Protein AF-A0AAE0SWV4-F1 (afdb_monomer_lite)

Secondary structure (DSSP, 8-state):
----------HHHHHHHHHHHHHHHHHHHHHHHHHHHHHHHHHHHHHHHHHHHHHHHHHHHHHHHHHHHHHHHHHHHHHHHHHHHHHHHHHHTSPPPHHHHHHHHHHHHHHHHHHHHHHHHTT------TTTHHHHHHHHHHHTTTSTTTTTSTTS--S--------HHHHHHHHHHHHHHHHHHHHHHTTTT------TTS-HHHHHHHHHHHHHHHHHHHHHHHHHHHHHTTSSS-HHHHHHHHHHHHHHHHHHTGGGGGSTTT-S-SSHHHHHHHHHHHHHHHH---GGGTTHHHHHHHHHHHHHHHHHHHHHHHHHSS-HHHHHHHHHTHHHHHHHHHHHEEEETTTTEEEE-----HHHHHHHHHHHHHHHHHHHHHHHHHHHHHHHHHHS---

Radius of gyration: 37.94 Å; chains: 1; bounding box: 70×108×122 Å

Foldseek 3Di:
DDDDDDPPDPPVVVVVVVVVVVVVVVVVVVVVVVVVVVVVVVVVVVVVVVVVVVVVVVVVVVVVVVVVVVVVVVVVVVVVVVVVVVVVVVVVVPDPPPVVVVVVVVVVVVCVVCVVVVCVVVVVDDDDDDPCVVVVVVVVVVVVVPVVPPPVPPPDDPDDDPPDPPDPLLVVLLVLLVVLLCLLCVCVVVVVVVCPPVCPPDDPCVVPVVVVVVVVVCVVVLVVQQVLLVVLQVPPDDLVVVVVVVVVVVVVVVVVCLCQLCPPPRHDDVDPVRSVVVVVVVVCLLPDCDVVSVRVVVVNVVVVVVVVVVVVVLSVCQNVAPHSSLSVLVVSLVVLVVVLVCQQWDQDPVVRDTDGDHHDDPSNVSSVSSNVRSVVSSVSSRVVRVVVVVVVVVVVPDD

pLDDT: mean 76.49, std 17.25, range [31.39, 95.5]

Organism: NCBI:txid2493646

InterPro domains:
  IPR013936 Chloroquine-resistance transporter-like [PF08627] (174-381)
  IPR013936 Chloroquine-resistance transporter-like [PTHR31326] (167-390)
  IPR028006 Centrosomal protein 15-like [PF15134] (25-124)

Structure (mmCIF, N/CA/C/O backbone):
data_AF-A0AAE0SWV4-F1
#
_entry.id   AF-A0AAE0SWV4-F1
#
loop_
_atom_site.group_PDB
_atom_site.id
_atom_site.type_symbol
_atom_site.label_atom_id
_atom_site.label_alt_id
_atom_site.label_comp_id
_atom_site.label_asym_id
_atom_site.label_entity_id
_atom_site.label_seq_id
_atom_site.pdbx_PDB_ins_code
_atom_site.Cartn_x
_atom_site.Cartn_y
_atom_site.Cartn_z
_atom_site.occupancy
_atom_site.B_iso_or_equiv
_atom_site.auth_seq_id
_atom_site.auth_comp_id
_atom_site.auth_asym_id
_atom_site.auth_atom_id
_atom_site.pdbx_PDB_model_num
ATOM 1 N N . MET A 1 1 ? -35.420 -82.583 -61.224 1.00 38.88 1 MET A N 1
ATOM 2 C CA . MET A 1 1 ? -35.317 -81.271 -61.902 1.00 38.88 1 MET A CA 1
ATOM 3 C C . MET A 1 1 ? -35.405 -80.187 -60.845 1.00 38.88 1 MET A C 1
ATOM 5 O O . MET A 1 1 ? -36.394 -80.127 -60.131 1.00 38.88 1 MET A O 1
ATOM 9 N N . ILE A 1 2 ? -34.325 -79.428 -60.680 1.00 39.19 2 ILE A N 1
ATOM 10 C CA . ILE A 1 2 ? -34.138 -78.422 -59.629 1.00 39.19 2 ILE A CA 1
ATOM 11 C C . ILE A 1 2 ? -34.717 -77.094 -60.129 1.00 39.19 2 ILE A C 1
ATOM 13 O O . ILE A 1 2 ? -34.198 -76.517 -61.082 1.00 39.19 2 ILE A O 1
ATOM 17 N N . GLY A 1 3 ? -35.800 -76.629 -59.505 1.00 39.72 3 GLY A N 1
ATOM 18 C CA . GLY A 1 3 ? -36.398 -75.319 -59.760 1.00 39.72 3 GLY A CA 1
ATOM 19 C C . GLY A 1 3 ? -35.803 -74.259 -58.836 1.00 39.72 3 GLY A C 1
ATOM 20 O O . GLY A 1 3 ? -36.081 -74.247 -57.641 1.00 39.72 3 GLY A O 1
ATOM 21 N N . LYS A 1 4 ? -34.976 -73.374 -59.402 1.00 43.97 4 LYS A N 1
ATOM 22 C CA . LYS A 1 4 ? -34.498 -72.130 -58.782 1.00 43.97 4 LYS A CA 1
ATOM 23 C C . LYS A 1 4 ? -35.685 -71.202 -58.496 1.00 43.97 4 LYS A C 1
ATOM 25 O O . LYS A 1 4 ? -36.221 -70.622 -59.435 1.00 43.97 4 LYS A O 1
ATOM 30 N N . TYR A 1 5 ? -36.007 -70.971 -57.226 1.00 40.06 5 TYR A N 1
ATOM 31 C CA . TYR A 1 5 ? -36.711 -69.756 -56.810 1.00 40.06 5 TYR A CA 1
ATOM 32 C C . TYR A 1 5 ? -35.684 -68.775 -56.245 1.00 40.06 5 TYR A C 1
ATOM 34 O O . TYR A 1 5 ? -35.156 -68.935 -55.148 1.00 40.06 5 TYR A O 1
ATOM 42 N N . ARG A 1 6 ? -35.336 -67.795 -57.080 1.00 39.47 6 ARG A N 1
ATOM 43 C CA . ARG A 1 6 ? -34.488 -66.648 -56.762 1.00 39.47 6 ARG A CA 1
ATOM 44 C C . ARG A 1 6 ? -35.347 -65.657 -55.969 1.00 39.47 6 ARG A C 1
ATOM 46 O O . ARG A 1 6 ? -36.200 -65.001 -56.551 1.00 39.47 6 ARG A O 1
ATOM 53 N N . TYR A 1 7 ? -35.136 -65.577 -54.657 1.00 43.19 7 TYR A N 1
ATOM 54 C CA . TYR A 1 7 ? -35.647 -64.476 -53.840 1.00 43.19 7 TYR A CA 1
ATOM 55 C C . TYR A 1 7 ? -34.850 -63.208 -54.187 1.00 43.19 7 TYR A C 1
ATOM 57 O O . TYR A 1 7 ? -33.733 -63.020 -53.708 1.00 43.19 7 TYR A O 1
ATOM 65 N N . GLU A 1 8 ? -35.402 -62.348 -55.043 1.00 43.66 8 GLU A N 1
ATOM 66 C CA . GLU A 1 8 ? -34.997 -60.940 -55.137 1.00 43.66 8 GLU A CA 1
ATOM 67 C C . GLU A 1 8 ? -35.518 -60.213 -53.889 1.00 43.66 8 GLU A C 1
ATOM 69 O O . GLU A 1 8 ? -36.582 -59.602 -53.879 1.00 43.66 8 GLU A O 1
ATOM 74 N N . GLY A 1 9 ? -34.781 -60.360 -52.787 1.00 51.19 9 GLY A N 1
ATOM 75 C CA . GLY A 1 9 ? -34.931 -59.520 -51.607 1.00 51.19 9 GLY A CA 1
ATOM 76 C C . GLY A 1 9 ? -34.329 -58.148 -51.892 1.00 51.19 9 GLY A C 1
ATOM 77 O O . GLY A 1 9 ? -33.128 -58.028 -52.131 1.00 51.19 9 GLY A O 1
ATOM 78 N N . ASP A 1 10 ? -35.186 -57.133 -51.885 1.00 52.09 10 ASP A N 1
ATOM 79 C CA . ASP A 1 10 ? -34.886 -55.725 -52.127 1.00 52.09 10 ASP A CA 1
ATOM 80 C C . ASP A 1 10 ? -33.652 -55.246 -51.332 1.00 52.09 10 ASP A C 1
ATOM 82 O O . ASP A 1 10 ? -33.696 -55.008 -50.121 1.00 52.09 10 ASP A O 1
ATOM 86 N N . SER A 1 11 ? -32.511 -55.119 -52.019 1.00 55.50 11 SER A N 1
ATOM 87 C CA . SER A 1 11 ? -31.218 -54.759 -51.418 1.00 55.50 11 SER A CA 1
ATOM 88 C C . SER A 1 11 ? -31.218 -53.358 -50.788 1.00 55.50 11 SER A C 1
ATOM 90 O O . SER A 1 11 ? -30.332 -53.035 -49.994 1.00 55.50 11 SER A O 1
ATOM 92 N N . ARG A 1 12 ? -32.228 -52.526 -51.087 1.00 53.97 12 ARG A N 1
ATOM 93 C CA . ARG A 1 12 ? -32.409 -51.207 -50.466 1.00 53.97 12 ARG A CA 1
ATOM 94 C C . ARG A 1 12 ? -32.889 -51.305 -49.020 1.00 53.97 12 ARG A C 1
ATOM 96 O O . ARG A 1 12 ? -32.426 -50.530 -48.186 1.00 53.97 12 ARG A O 1
ATOM 103 N N . VAL A 1 13 ? -33.743 -52.280 -48.701 1.00 58.81 13 VAL A N 1
ATOM 104 C CA . VAL A 1 13 ? -34.304 -52.452 -47.349 1.00 58.81 13 VAL A CA 1
ATOM 105 C C . VAL A 1 13 ? -33.223 -52.923 -46.369 1.00 58.81 13 VAL A C 1
ATOM 107 O O . VAL A 1 13 ? -33.097 -52.371 -45.272 1.00 58.81 13 VAL A O 1
ATOM 110 N N . GLY A 1 14 ? -32.368 -53.861 -46.794 1.00 59.97 14 GLY A N 1
ATOM 111 C CA . GLY A 1 14 ? -31.221 -54.325 -46.005 1.00 59.97 14 GLY A CA 1
ATOM 112 C C . GLY A 1 14 ? -30.222 -53.205 -45.692 1.00 59.97 14 GLY A C 1
ATOM 113 O O . GLY A 1 14 ? -29.843 -53.022 -44.536 1.00 59.97 14 GLY A O 1
ATOM 114 N N . ALA A 1 15 ? -29.864 -52.386 -46.686 1.00 62.59 15 ALA A N 1
ATOM 115 C CA . ALA A 1 15 ? -28.947 -51.258 -46.500 1.00 62.59 15 ALA A CA 1
ATOM 116 C C . ALA A 1 15 ? -29.488 -50.210 -45.507 1.00 62.59 15 ALA A C 1
ATOM 118 O O . ALA A 1 15 ? -28.752 -49.729 -44.642 1.00 62.59 15 ALA A O 1
ATOM 119 N N . THR A 1 16 ? -30.790 -49.901 -45.562 1.00 69.44 16 THR A N 1
ATOM 120 C CA . THR A 1 16 ? -31.418 -48.986 -44.595 1.00 69.44 16 THR A CA 1
ATOM 121 C C . THR A 1 16 ? -31.476 -49.547 -43.174 1.00 69.44 16 THR A C 1
ATOM 123 O O . THR A 1 16 ? -31.330 -48.784 -42.217 1.00 69.44 16 THR A O 1
ATOM 126 N N . LEU A 1 17 ? -31.652 -50.863 -43.014 1.00 73.56 17 LEU A N 1
ATOM 127 C CA . LEU A 1 17 ? -31.655 -51.512 -41.702 1.00 73.56 17 LEU A CA 1
ATOM 128 C C . LEU A 1 17 ? -30.254 -51.493 -41.075 1.00 73.56 17 LEU A C 1
ATOM 130 O O . LEU A 1 17 ? -30.114 -51.109 -39.916 1.00 73.56 17 LEU A O 1
ATOM 134 N N . HIS A 1 18 ? -29.216 -51.817 -41.853 1.00 74.69 18 HIS A N 1
ATOM 135 C CA . HIS A 1 18 ? -27.823 -51.772 -41.397 1.00 74.69 18 HIS A CA 1
ATOM 136 C C . HIS A 1 18 ? -27.388 -50.363 -40.979 1.00 74.69 18 HIS A C 1
ATOM 138 O O . HIS A 1 18 ? -26.756 -50.205 -39.938 1.00 74.69 18 HIS A O 1
ATOM 144 N N . HIS A 1 19 ? -27.784 -49.331 -41.728 1.00 77.75 19 HIS A N 1
ATOM 145 C CA . HIS A 1 19 ? -27.498 -47.941 -41.365 1.00 77.75 19 HIS A CA 1
ATOM 146 C C . HIS A 1 19 ? -28.198 -47.523 -40.060 1.00 77.75 19 HIS A C 1
ATOM 148 O O . HIS A 1 19 ? -27.601 -46.865 -39.207 1.00 77.75 19 HIS A O 1
ATOM 154 N N . ARG A 1 20 ? -29.465 -47.918 -39.866 1.00 80.88 20 ARG A N 1
ATOM 155 C CA . ARG A 1 20 ? -30.194 -47.650 -38.614 1.00 80.88 20 ARG A CA 1
ATOM 156 C C . ARG A 1 20 ? -29.579 -48.379 -37.422 1.00 80.88 20 ARG A C 1
ATOM 158 O O . ARG A 1 20 ? -29.490 -47.784 -36.353 1.00 80.88 20 ARG A O 1
ATOM 165 N N . LEU A 1 21 ? -29.138 -49.621 -37.614 1.00 86.19 21 LEU A N 1
ATOM 166 C CA . LEU A 1 21 ? -28.471 -50.410 -36.581 1.00 86.19 21 LEU A CA 1
ATOM 167 C C . LEU A 1 21 ? -27.130 -49.777 -36.183 1.00 86.19 21 LEU A C 1
ATOM 169 O O . LEU A 1 21 ? -26.872 -49.600 -34.998 1.00 86.19 21 LEU A O 1
ATOM 173 N N . ALA A 1 22 ? -26.323 -49.352 -37.159 1.00 82.62 22 ALA A N 1
ATOM 174 C CA . ALA A 1 22 ? -25.060 -48.658 -36.909 1.00 82.62 22 ALA A CA 1
ATOM 175 C C . ALA A 1 22 ? -25.269 -47.347 -36.128 1.00 82.62 22 ALA A C 1
ATOM 177 O O . ALA A 1 22 ? -24.587 -47.103 -35.136 1.00 82.62 22 ALA A O 1
ATOM 178 N N . GLY A 1 23 ? -26.270 -46.544 -36.508 1.00 85.50 23 GLY A N 1
ATOM 179 C CA . GLY A 1 23 ? -26.617 -45.314 -35.788 1.00 85.50 23 GLY A CA 1
ATOM 180 C C . GLY A 1 23 ? -27.271 -45.532 -34.416 1.00 85.50 23 GLY A C 1
ATOM 181 O O . GLY A 1 23 ? -27.375 -44.585 -33.637 1.00 85.50 23 GLY A O 1
ATOM 182 N N . TRP A 1 24 ? -27.756 -46.740 -34.116 1.00 90.94 24 TRP A N 1
ATOM 183 C CA . TRP A 1 24 ? -28.215 -47.112 -32.776 1.00 90.94 24 TRP A CA 1
ATOM 184 C C . TRP A 1 24 ? -27.036 -47.544 -31.897 1.00 90.94 24 TRP A C 1
ATOM 186 O O . TRP A 1 24 ? -26.900 -47.042 -30.788 1.00 90.94 24 TRP A O 1
ATOM 196 N N . ILE A 1 25 ? -26.129 -48.370 -32.431 1.00 92.69 25 ILE A N 1
ATOM 197 C CA . ILE A 1 25 ? -24.911 -48.818 -31.736 1.00 92.69 25 ILE A CA 1
ATOM 198 C C . ILE A 1 25 ? -24.030 -47.630 -31.332 1.00 92.69 25 ILE A C 1
ATOM 200 O O . ILE A 1 25 ? -23.549 -47.590 -30.203 1.00 92.69 25 ILE A O 1
ATOM 204 N N . ASP A 1 26 ? -23.849 -46.642 -32.212 1.00 92.25 26 ASP A N 1
ATOM 205 C CA . ASP A 1 26 ? -23.059 -45.444 -31.891 1.00 92.25 26 ASP A CA 1
ATOM 206 C C . ASP A 1 26 ? -23.681 -44.637 -30.738 1.00 92.25 26 ASP A C 1
ATOM 208 O O . ASP A 1 26 ? -22.987 -44.211 -29.816 1.00 92.25 26 ASP A O 1
ATOM 212 N N . ARG A 1 27 ? -25.013 -44.507 -30.726 1.00 92.31 27 ARG A N 1
ATOM 213 C CA . ARG A 1 27 ? -25.735 -43.836 -29.636 1.00 92.31 27 ARG A CA 1
ATOM 214 C C . ARG A 1 27 ? -25.635 -44.589 -28.314 1.00 92.31 27 ARG A C 1
ATOM 216 O O . ARG A 1 27 ? -25.409 -43.953 -27.292 1.00 92.31 27 ARG A O 1
ATOM 223 N N . GLU A 1 28 ? -25.751 -45.913 -28.328 1.00 92.12 28 GLU A N 1
ATOM 224 C CA . GLU A 1 28 ? -25.563 -46.750 -27.134 1.00 92.12 28 GLU A CA 1
ATOM 225 C C . GLU A 1 28 ? -24.127 -46.677 -26.601 1.00 92.12 28 GLU A C 1
ATOM 227 O O . GLU A 1 28 ? -23.902 -46.598 -25.391 1.00 92.12 28 GLU A O 1
ATOM 232 N N . MET A 1 29 ? -23.135 -46.625 -27.494 1.00 92.12 29 MET A N 1
ATOM 233 C CA . MET A 1 29 ? -21.735 -46.455 -27.113 1.00 92.12 29 MET A CA 1
ATOM 234 C C . MET A 1 29 ? -21.486 -45.080 -26.478 1.00 92.12 29 MET A C 1
ATOM 236 O O . MET A 1 29 ? -20.792 -44.984 -25.465 1.00 92.12 29 MET A O 1
ATOM 240 N N . GLN A 1 30 ? -22.080 -44.018 -27.030 1.00 92.06 30 GLN A N 1
ATOM 241 C CA . GLN A 1 30 ? -22.022 -42.676 -26.445 1.00 92.06 30 GLN A CA 1
ATOM 242 C C . GLN A 1 30 ? -22.721 -42.620 -25.084 1.00 92.06 30 GLN A C 1
ATOM 244 O O . GLN A 1 30 ? -22.159 -42.066 -24.140 1.00 92.06 30 GLN A O 1
ATOM 249 N N . LEU A 1 31 ? -23.902 -43.235 -24.953 1.00 93.75 31 LEU A N 1
ATOM 250 C CA . LEU A 1 31 ? -24.620 -43.315 -23.679 1.00 93.75 31 LEU A CA 1
ATOM 251 C C . LEU A 1 31 ? -23.793 -44.042 -22.615 1.00 93.75 31 LEU A C 1
ATOM 253 O O . LEU A 1 31 ? -23.736 -43.595 -21.472 1.00 93.75 31 LEU A O 1
ATOM 257 N N . SER A 1 32 ? -23.128 -45.131 -23.002 1.00 92.56 32 SER A N 1
ATOM 258 C CA . SER A 1 32 ? -22.284 -45.923 -22.105 1.00 92.56 32 SER A CA 1
ATOM 259 C C . SER A 1 32 ? -21.095 -45.114 -21.584 1.00 92.56 32 SER A C 1
ATOM 261 O O . SER A 1 32 ? -20.847 -45.110 -20.381 1.00 92.56 32 SER A O 1
ATOM 263 N N . ARG A 1 33 ? -20.416 -44.352 -22.454 1.00 91.75 33 ARG A N 1
ATOM 264 C CA . ARG A 1 33 ? -19.327 -43.444 -22.044 1.00 91.75 33 ARG A CA 1
ATOM 265 C C . ARG A 1 33 ? -19.807 -42.373 -21.072 1.00 91.75 33 ARG A C 1
ATOM 267 O O . ARG A 1 33 ? -19.176 -42.135 -20.050 1.00 91.75 33 ARG A O 1
ATOM 274 N N . LEU A 1 34 ? -20.950 -41.758 -21.367 1.00 92.69 34 LEU A N 1
ATOM 275 C CA . LEU A 1 34 ? -21.509 -40.700 -20.528 1.00 92.69 34 LEU A CA 1
ATOM 276 C C . LEU A 1 34 ? -21.953 -41.247 -19.161 1.00 92.69 34 LEU A C 1
ATOM 278 O O . LEU A 1 34 ? -21.821 -40.577 -18.139 1.00 92.69 34 LEU A O 1
ATOM 282 N N . HIS A 1 35 ? -22.431 -42.492 -19.120 1.00 95.50 35 HIS A N 1
ATOM 283 C CA . HIS A 1 35 ? -22.744 -43.181 -17.872 1.00 95.50 35 HIS A CA 1
ATOM 284 C C . HIS A 1 35 ? -21.491 -43.464 -17.032 1.00 95.50 35 HIS A C 1
ATOM 286 O O . HIS A 1 35 ? -21.508 -43.250 -15.820 1.00 95.50 35 HIS A O 1
ATOM 292 N N . GLU A 1 36 ? -20.402 -43.899 -17.667 1.00 95.31 36 GLU A N 1
ATOM 293 C CA . GLU A 1 36 ? -19.116 -44.142 -17.007 1.00 95.31 36 GLU A CA 1
ATOM 294 C C . GLU A 1 36 ? -18.535 -42.851 -16.408 1.00 95.31 36 GLU A C 1
ATOM 296 O O . GLU A 1 36 ? -18.131 -42.838 -15.245 1.00 95.31 36 GLU A O 1
ATOM 301 N N . GLU A 1 37 ? -18.606 -41.731 -17.135 1.00 93.88 37 GLU A N 1
ATOM 302 C CA . GLU A 1 37 ? -18.206 -40.414 -16.621 1.00 93.88 37 GLU A CA 1
ATOM 303 C C . GLU A 1 37 ? -19.042 -39.981 -15.408 1.00 93.88 37 GLU A C 1
ATOM 305 O O . GLU A 1 37 ? -18.497 -39.498 -14.411 1.00 93.88 37 GLU A O 1
ATOM 310 N N . ILE A 1 38 ? -20.364 -40.186 -15.449 1.00 92.50 38 ILE A N 1
ATOM 311 C CA . ILE A 1 38 ? -21.248 -39.873 -14.317 1.00 92.50 38 ILE A CA 1
ATOM 312 C C . ILE A 1 38 ? -20.885 -40.720 -13.092 1.00 92.50 38 ILE A C 1
ATOM 314 O O . ILE A 1 38 ? -20.885 -40.201 -11.971 1.00 92.50 38 ILE A O 1
ATOM 318 N N . LEU A 1 39 ? -20.588 -42.008 -13.275 1.00 93.56 39 LEU A N 1
ATOM 319 C CA . LEU A 1 39 ? -20.185 -42.893 -12.182 1.00 93.56 39 LEU A CA 1
ATOM 320 C C . LEU A 1 39 ? -18.843 -42.465 -11.583 1.00 93.56 39 LEU A C 1
ATOM 322 O O . LEU A 1 39 ? -18.757 -42.326 -10.362 1.00 93.56 39 LEU A O 1
ATOM 326 N N . ALA A 1 40 ? -17.851 -42.153 -12.419 1.00 91.56 40 ALA A N 1
ATOM 327 C CA . ALA A 1 40 ? -16.553 -41.656 -11.969 1.00 91.56 40 ALA A CA 1
ATOM 328 C C . ALA A 1 40 ? -16.689 -40.349 -11.168 1.00 91.56 40 ALA A C 1
ATOM 330 O O . ALA A 1 40 ? -16.082 -40.187 -10.107 1.00 91.56 40 ALA A O 1
ATOM 331 N N . HIS A 1 41 ? -17.545 -39.427 -11.622 1.00 92.06 41 HIS A N 1
ATOM 332 C CA . HIS A 1 41 ? -17.783 -38.170 -10.916 1.00 92.06 41 HIS A CA 1
ATOM 333 C C . HIS A 1 41 ? -18.466 -38.386 -9.556 1.00 92.06 41 HIS A C 1
ATOM 335 O O . HIS A 1 41 ? -18.104 -37.754 -8.561 1.00 92.06 41 HIS A O 1
ATOM 341 N N . ARG A 1 42 ? -19.429 -39.314 -9.486 1.00 94.62 42 ARG A N 1
ATOM 342 C CA . ARG A 1 42 ? -20.095 -39.690 -8.229 1.00 94.62 42 ARG A CA 1
ATOM 343 C C . ARG A 1 42 ? -19.130 -40.337 -7.243 1.00 94.62 42 ARG A C 1
ATOM 345 O O . ARG A 1 42 ? -19.162 -39.991 -6.065 1.00 94.62 42 ARG A O 1
ATOM 352 N N . GLU A 1 43 ? -18.268 -41.234 -7.706 1.00 94.88 43 GLU A N 1
ATOM 353 C CA . GLU A 1 43 ? -17.263 -41.881 -6.861 1.00 94.88 43 GLU A CA 1
ATOM 354 C C . GLU A 1 43 ? -16.269 -40.861 -6.289 1.00 94.88 43 GLU A C 1
ATOM 356 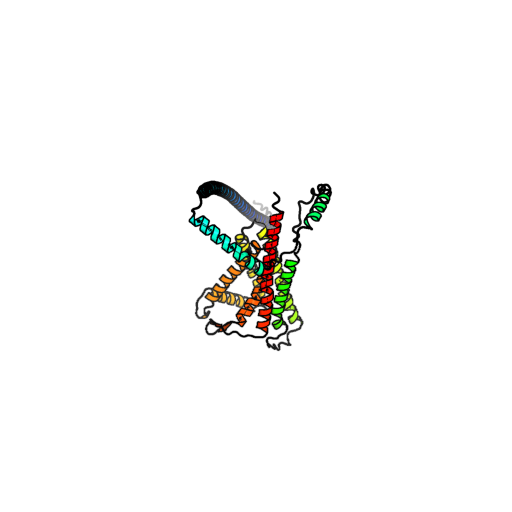O O . GLU A 1 43 ? -16.009 -40.852 -5.084 1.00 94.88 43 GLU A O 1
ATOM 361 N N . ALA A 1 44 ? -15.788 -39.930 -7.118 1.00 90.62 44 ALA A N 1
ATOM 362 C CA . ALA A 1 44 ? -14.906 -38.853 -6.675 1.00 90.62 44 ALA A CA 1
ATOM 363 C C . ALA A 1 44 ? -15.563 -37.967 -5.600 1.00 90.62 44 ALA A C 1
ATOM 365 O O . ALA A 1 44 ? -14.937 -37.655 -4.583 1.00 90.62 44 ALA A O 1
ATOM 366 N N . LEU A 1 45 ? -16.838 -37.605 -5.782 1.00 91.25 45 LEU A N 1
ATOM 367 C CA . LEU A 1 45 ? -17.612 -36.832 -4.805 1.00 91.25 45 LEU A CA 1
ATOM 368 C C . LEU A 1 45 ? -17.782 -37.575 -3.474 1.00 91.25 45 LEU A C 1
ATOM 370 O O . LEU A 1 45 ? -17.631 -36.970 -2.411 1.00 91.25 45 LEU A O 1
ATOM 374 N N . ILE A 1 46 ? -18.066 -38.878 -3.515 1.00 92.12 46 ILE A N 1
ATOM 375 C CA . ILE A 1 46 ? -18.214 -39.707 -2.311 1.00 92.12 46 ILE A CA 1
ATOM 376 C C . ILE A 1 46 ? -16.878 -39.828 -1.570 1.00 92.12 46 ILE A C 1
ATOM 378 O O . ILE A 1 46 ? -16.834 -39.656 -0.353 1.00 92.12 46 ILE A O 1
ATOM 382 N N . ASN A 1 47 ? -15.774 -40.052 -2.282 1.00 86.75 47 ASN A N 1
ATOM 383 C CA . ASN A 1 47 ? -14.446 -40.124 -1.671 1.00 86.75 47 ASN A CA 1
ATOM 384 C C . ASN A 1 47 ? -14.029 -38.778 -1.052 1.00 86.75 47 ASN A C 1
ATOM 386 O O . ASN A 1 47 ? -13.483 -38.729 0.056 1.00 86.75 47 ASN A O 1
ATOM 390 N N . CYS A 1 48 ? -14.350 -37.667 -1.719 1.00 83.06 48 CYS A N 1
ATOM 391 C CA . CYS A 1 48 ? -14.128 -36.328 -1.182 1.00 83.06 48 CYS A CA 1
ATOM 392 C C . CYS A 1 48 ? -14.958 -36.081 0.091 1.00 83.06 48 CYS A C 1
ATOM 394 O O . CYS A 1 48 ? -14.416 -35.635 1.103 1.00 83.06 48 CYS A O 1
ATOM 396 N N . SER A 1 49 ? -16.245 -36.442 0.099 1.00 82.31 49 SER A N 1
ATOM 397 C CA . SER A 1 49 ? -17.093 -36.263 1.285 1.00 82.31 49 SER A CA 1
ATOM 398 C C . SER A 1 49 ? -16.655 -37.153 2.456 1.00 82.31 49 SER A C 1
ATOM 400 O O . SER A 1 49 ? -16.582 -36.678 3.592 1.00 82.31 49 SER A O 1
ATOM 402 N N . MET A 1 50 ? -16.276 -38.411 2.197 1.00 82.75 50 MET A N 1
ATOM 403 C CA . MET A 1 50 ? -15.775 -39.326 3.228 1.00 82.75 50 MET A CA 1
ATOM 404 C C . MET A 1 50 ? -14.480 -38.814 3.865 1.00 82.75 50 MET A C 1
ATOM 406 O O . MET A 1 50 ? -14.384 -38.755 5.093 1.00 82.75 50 MET A O 1
ATOM 410 N N . SER A 1 51 ? -13.507 -38.384 3.056 1.00 74.12 51 SER A N 1
ATOM 411 C CA . SER A 1 51 ? -12.253 -37.809 3.568 1.00 74.12 51 SER A CA 1
ATOM 412 C C . SER A 1 51 ? -12.486 -36.522 4.370 1.00 74.12 51 SER A C 1
ATOM 414 O O . SER A 1 51 ? -11.890 -36.334 5.437 1.00 74.12 51 SER A O 1
ATOM 416 N N . TYR A 1 52 ? -13.420 -35.673 3.930 1.00 74.12 52 TYR A N 1
ATOM 417 C CA . TYR A 1 52 ? -13.819 -34.473 4.661 1.00 74.12 52 TYR A CA 1
ATOM 418 C C . TYR A 1 52 ? -14.402 -34.816 6.041 1.00 74.12 52 TYR A C 1
ATOM 420 O O . TYR A 1 52 ? -13.934 -34.286 7.055 1.00 74.12 52 TYR A O 1
ATOM 428 N N . HIS A 1 53 ? -15.344 -35.760 6.117 1.00 73.94 53 HIS A N 1
ATOM 429 C CA . HIS A 1 53 ? -15.939 -36.196 7.384 1.00 73.94 53 HIS A CA 1
ATOM 430 C C . HIS A 1 53 ? -14.925 -36.858 8.325 1.00 73.94 53 HIS A C 1
ATOM 432 O O . HIS A 1 53 ? -14.926 -36.583 9.529 1.00 73.94 53 HIS A O 1
ATOM 438 N N . GLN A 1 54 ? -14.011 -37.671 7.793 1.00 76.50 54 GLN A N 1
ATOM 439 C CA . GLN A 1 54 ? -12.953 -38.297 8.585 1.00 76.50 54 GLN A CA 1
ATOM 440 C C . GLN A 1 54 ? -12.008 -37.248 9.195 1.00 76.50 54 GLN A C 1
ATOM 442 O O . GLN A 1 54 ? -11.650 -37.335 10.373 1.00 76.50 54 GLN A O 1
ATOM 447 N N . SER A 1 55 ? -11.673 -36.197 8.438 1.00 67.12 55 SER A N 1
ATOM 448 C CA . SER A 1 55 ? -10.848 -35.087 8.929 1.00 67.12 55 SER A CA 1
ATOM 449 C C . SER A 1 55 ? -11.535 -34.272 10.038 1.00 67.12 55 SER A C 1
ATOM 451 O O . SER A 1 55 ? -10.876 -33.805 10.971 1.00 67.12 55 SER A O 1
ATOM 453 N N . GLN A 1 56 ? -12.866 -34.151 9.996 1.00 70.81 56 GLN A N 1
ATOM 454 C CA . GLN A 1 56 ? -13.653 -33.422 10.992 1.00 70.81 56 GLN A CA 1
ATOM 455 C C . GLN A 1 56 ? -13.624 -34.113 12.367 1.00 70.81 56 GLN A C 1
ATOM 457 O O . GLN A 1 56 ? -13.507 -33.443 13.398 1.00 70.81 56 GLN A O 1
ATOM 462 N N . GLY A 1 57 ? -13.665 -35.450 12.392 1.00 67.94 57 GLY A N 1
ATOM 463 C CA . GLY A 1 57 ? -13.543 -36.245 13.618 1.00 67.94 57 GLY A CA 1
ATOM 464 C C . GLY A 1 57 ? -12.188 -36.066 14.309 1.00 67.94 57 GLY A C 1
ATOM 465 O O . GLY A 1 57 ? -12.132 -35.865 15.524 1.00 67.94 57 GLY A O 1
ATOM 466 N N . SER A 1 58 ? -11.099 -36.055 13.536 1.00 64.75 58 SER A N 1
ATOM 467 C CA . SER A 1 58 ? -9.742 -35.829 14.051 1.00 64.75 58 SER A CA 1
ATOM 468 C C . SER A 1 58 ? -9.541 -34.398 14.560 1.00 64.75 58 SER A C 1
ATOM 470 O O . SER A 1 58 ? -8.969 -34.208 15.632 1.00 64.75 58 SER A O 1
ATOM 472 N N . ARG A 1 59 ? -10.082 -33.386 13.862 1.00 61.75 59 ARG A N 1
ATOM 473 C CA . ARG A 1 59 ? -10.036 -31.978 14.306 1.00 61.75 59 ARG A CA 1
ATOM 474 C C . ARG A 1 59 ? -10.799 -31.751 15.614 1.00 61.75 59 ARG A C 1
ATOM 476 O O . ARG A 1 59 ? -10.307 -31.036 16.482 1.00 61.75 59 ARG A O 1
ATOM 483 N N . ARG A 1 60 ? -11.958 -32.397 15.796 1.00 62.59 60 ARG A N 1
ATOM 484 C CA . ARG A 1 60 ? -12.719 -32.338 17.058 1.00 62.59 60 ARG A CA 1
ATOM 485 C C . ARG A 1 60 ? -11.954 -32.963 18.227 1.00 62.59 60 ARG A C 1
ATOM 487 O O . ARG A 1 60 ? -11.882 -32.340 19.280 1.00 62.59 60 ARG A O 1
ATOM 494 N N . LYS A 1 61 ? -11.330 -34.133 18.035 1.00 65.12 61 LYS A N 1
ATOM 495 C CA . LYS A 1 61 ? -10.504 -34.788 19.070 1.00 65.12 61 LYS A CA 1
ATOM 496 C C . LYS A 1 61 ? -9.276 -33.954 19.457 1.00 65.12 61 LYS A C 1
ATOM 498 O O . LYS A 1 61 ? -8.977 -33.822 20.642 1.00 65.12 61 LYS A O 1
ATOM 503 N N . MET A 1 62 ? -8.610 -33.344 18.474 1.00 58.56 62 MET A N 1
ATOM 504 C CA . MET A 1 62 ? -7.483 -32.427 18.696 1.00 58.56 62 MET A CA 1
ATOM 505 C C . MET A 1 62 ? -7.915 -31.175 19.480 1.00 58.56 62 MET A C 1
ATOM 507 O O . MET A 1 62 ? -7.228 -30.749 20.405 1.00 58.56 62 MET A O 1
ATOM 511 N N . GLY A 1 63 ? -9.085 -30.611 19.155 1.00 60.38 63 GLY A N 1
ATOM 512 C CA . GLY A 1 63 ? -9.661 -29.467 19.866 1.00 60.38 63 GLY A CA 1
ATOM 513 C C . GLY A 1 63 ? -9.989 -29.769 21.331 1.00 60.38 63 GLY A C 1
ATOM 514 O O . GLY A 1 63 ? -9.671 -28.965 22.204 1.00 60.38 63 GLY A O 1
ATOM 515 N N . THR A 1 64 ? -10.553 -30.947 21.624 1.00 63.91 64 THR A N 1
ATOM 516 C CA . THR A 1 64 ? -10.870 -31.354 23.004 1.00 63.91 64 THR A CA 1
ATOM 517 C C . THR A 1 64 ? -9.625 -31.600 23.859 1.00 63.91 64 THR A C 1
ATOM 519 O O . THR A 1 64 ? -9.627 -31.219 25.027 1.00 63.91 64 THR A O 1
ATOM 522 N N . LEU A 1 65 ? -8.557 -32.167 23.280 1.00 64.12 65 LEU A N 1
ATOM 523 C CA . LEU A 1 65 ? -7.266 -32.364 23.957 1.00 64.12 65 LEU A CA 1
ATOM 524 C C . LEU A 1 65 ? -6.579 -31.025 24.269 1.00 64.12 65 LEU A C 1
ATOM 526 O O . LEU A 1 65 ? -6.153 -30.778 25.393 1.00 64.12 65 LEU A O 1
ATOM 530 N N . ASN A 1 66 ? -6.565 -30.099 23.307 1.00 66.75 66 ASN A N 1
ATOM 531 C CA . ASN A 1 66 ? -6.012 -28.763 23.540 1.00 66.75 66 ASN A CA 1
ATOM 532 C C . ASN A 1 66 ? -6.788 -27.985 24.615 1.00 66.75 66 ASN A C 1
ATOM 534 O O . ASN A 1 66 ? -6.196 -27.204 25.365 1.00 66.75 66 ASN A O 1
ATOM 538 N N . GLN A 1 67 ? -8.103 -28.196 24.715 1.00 69.38 67 GLN A N 1
ATOM 539 C CA . GLN A 1 67 ? -8.943 -27.537 25.711 1.00 69.38 67 GLN A CA 1
ATOM 540 C C . GLN A 1 67 ? -8.745 -28.107 27.124 1.00 69.38 67 GLN A C 1
ATOM 542 O O . GLN A 1 67 ? -8.753 -27.331 28.084 1.00 69.38 67 GLN A O 1
ATOM 547 N N . SER A 1 68 ? -8.530 -29.420 27.278 1.00 73.06 68 SER A N 1
ATOM 548 C CA . SER A 1 68 ? -8.178 -30.015 28.577 1.00 73.06 68 SER A CA 1
ATOM 549 C C . SER A 1 68 ? -6.814 -29.531 29.067 1.00 73.06 68 SER A C 1
ATOM 551 O O . SER A 1 68 ? -6.708 -29.083 30.209 1.00 73.06 68 SER A O 1
ATOM 553 N N . ASP A 1 69 ? -5.815 -29.487 28.184 1.00 78.38 69 ASP A N 1
ATOM 554 C CA . ASP A 1 69 ? -4.457 -29.038 28.518 1.00 78.38 69 ASP A CA 1
ATOM 555 C C . ASP A 1 69 ? -4.410 -27.539 28.844 1.00 78.38 69 ASP A C 1
ATOM 557 O O . ASP A 1 69 ? -3.637 -27.079 29.688 1.00 78.38 69 ASP A O 1
ATOM 561 N N . ALA A 1 70 ? -5.237 -26.728 28.176 1.00 72.25 70 ALA A N 1
ATOM 562 C CA . ALA A 1 70 ? -5.407 -25.317 28.520 1.00 72.25 70 ALA A CA 1
ATOM 563 C C . ALA A 1 70 ? -6.070 -25.142 29.898 1.00 72.25 70 ALA A C 1
ATOM 565 O O . ALA A 1 70 ? -5.653 -24.285 30.679 1.00 72.25 70 ALA A O 1
ATOM 566 N N . ARG A 1 71 ? -7.060 -25.979 30.236 1.00 80.44 71 ARG A N 1
ATOM 567 C CA . ARG A 1 71 ? -7.712 -25.973 31.556 1.00 80.44 71 ARG A CA 1
ATOM 568 C C . ARG A 1 71 ? -6.741 -26.321 32.678 1.00 80.44 71 ARG A C 1
ATOM 570 O O . ARG A 1 71 ? -6.746 -25.646 33.706 1.00 80.44 71 ARG A O 1
ATOM 577 N N . GLU A 1 72 ? -5.897 -27.326 32.478 1.00 86.00 72 GLU A N 1
ATOM 578 C CA . GLU A 1 72 ? -4.904 -27.735 33.472 1.00 86.00 72 GLU A CA 1
ATOM 579 C C . GLU A 1 72 ? -3.848 -26.645 33.702 1.00 86.00 72 GLU A C 1
ATOM 581 O O . GLU A 1 72 ? -3.550 -26.297 34.850 1.00 86.00 72 GLU A O 1
ATOM 586 N N . ARG A 1 73 ? -3.360 -26.015 32.624 1.00 81.00 73 ARG A N 1
ATOM 587 C CA . ARG A 1 73 ? -2.446 -24.864 32.702 1.00 81.00 73 ARG A CA 1
ATOM 588 C C . ARG A 1 73 ? -3.062 -23.685 33.449 1.00 81.00 73 ARG A C 1
ATOM 590 O O . ARG A 1 73 ? -2.428 -23.156 34.360 1.00 81.00 73 ARG A O 1
ATOM 597 N N . ASN A 1 74 ? -4.304 -23.323 33.133 1.00 85.38 74 ASN A N 1
ATOM 598 C CA . ASN A 1 74 ? -5.009 -22.241 33.824 1.00 85.38 74 ASN A CA 1
ATOM 599 C C . ASN A 1 74 ? -5.207 -22.556 35.313 1.00 85.38 74 ASN A C 1
ATOM 601 O O . ASN A 1 74 ? -4.999 -21.692 36.162 1.00 85.38 74 ASN A O 1
ATOM 605 N N . HIS A 1 75 ? -5.541 -23.801 35.657 1.00 92.62 75 HIS A N 1
ATOM 606 C CA . HIS A 1 75 ? -5.698 -24.209 37.052 1.00 92.62 75 HIS A CA 1
ATOM 607 C C . HIS A 1 75 ? -4.373 -24.189 37.832 1.00 92.62 75 HIS A C 1
ATOM 609 O O . HIS A 1 75 ? -4.350 -23.850 39.018 1.00 92.62 75 HIS A O 1
ATOM 615 N N . LYS A 1 76 ? -3.251 -24.522 37.182 1.00 90.94 76 LYS A N 1
ATOM 616 C CA . LYS A 1 76 ? -1.911 -24.362 37.764 1.00 90.94 76 LYS A CA 1
ATOM 617 C C . LYS A 1 76 ? -1.581 -22.884 37.995 1.00 90.94 76 LYS A C 1
ATOM 619 O O . LYS A 1 76 ? -1.173 -22.530 39.096 1.00 90.94 76 LYS A O 1
ATOM 624 N N . LEU A 1 77 ? -1.845 -22.030 37.006 1.00 88.38 77 LEU A N 1
ATOM 625 C CA . LEU A 1 77 ? -1.571 -20.594 37.083 1.00 88.38 77 LEU A CA 1
ATOM 626 C C . LEU A 1 77 ? -2.339 -19.923 38.231 1.00 88.38 77 LEU A C 1
ATOM 628 O O . LEU A 1 77 ? -1.763 -19.162 38.999 1.00 88.38 77 LEU A O 1
ATOM 632 N N . LEU A 1 78 ? -3.621 -20.262 38.401 1.00 89.75 78 LEU A N 1
ATOM 633 C CA . LEU A 1 78 ? -4.443 -19.744 39.498 1.00 89.75 78 LEU A CA 1
ATOM 634 C C . LEU A 1 78 ? -3.902 -20.146 40.878 1.00 89.75 78 LEU A C 1
ATOM 636 O O . LEU A 1 78 ? -3.917 -19.335 41.803 1.00 89.75 78 LEU A O 1
ATOM 640 N N . ARG A 1 79 ? -3.385 -21.374 41.021 1.00 90.88 79 ARG A N 1
ATOM 641 C CA . ARG A 1 79 ? -2.747 -21.825 42.268 1.00 90.88 79 ARG A CA 1
ATOM 642 C C . ARG A 1 79 ? -1.449 -21.077 42.552 1.00 90.88 79 ARG A C 1
ATOM 644 O O . ARG A 1 79 ? -1.201 -20.722 43.703 1.00 90.88 79 ARG A O 1
ATOM 651 N N . ASP A 1 80 ? -0.646 -20.821 41.526 1.00 89.31 80 ASP A N 1
ATOM 652 C CA . ASP A 1 80 ? 0.599 -20.072 41.680 1.00 89.31 80 ASP A CA 1
ATOM 653 C C . ASP A 1 80 ? 0.326 -18.593 42.003 1.00 89.31 80 ASP A C 1
ATOM 655 O O . ASP A 1 80 ? 0.965 -18.053 42.901 1.00 89.31 80 ASP A O 1
ATOM 659 N N . ILE A 1 81 ? -0.686 -17.967 41.389 1.00 87.81 81 ILE A N 1
ATOM 660 C CA . ILE A 1 81 ? -1.134 -16.606 41.743 1.00 87.81 81 ILE A CA 1
ATOM 661 C C . ILE A 1 81 ? -1.577 -16.544 43.208 1.00 87.81 81 ILE A C 1
ATOM 663 O O . ILE A 1 81 ? -1.122 -15.675 43.951 1.00 87.81 81 ILE A O 1
ATOM 667 N N . ALA A 1 82 ? -2.413 -17.489 43.651 1.00 89.38 82 ALA A N 1
ATOM 668 C CA . ALA A 1 82 ? -2.866 -17.542 45.039 1.00 89.38 82 ALA A CA 1
ATOM 669 C C . ALA A 1 82 ? -1.693 -17.707 46.022 1.00 89.38 82 ALA A C 1
ATOM 671 O O . ALA A 1 82 ? -1.655 -17.039 47.055 1.00 89.38 82 ALA A O 1
ATOM 672 N N . ARG A 1 83 ? -0.702 -18.542 45.681 1.00 88.38 83 ARG A N 1
ATOM 673 C CA . ARG A 1 83 ? 0.517 -18.725 46.483 1.00 88.38 83 ARG A CA 1
ATOM 674 C C . ARG A 1 83 ? 1.345 -17.444 46.554 1.00 88.38 83 ARG A C 1
ATOM 676 O O . ARG A 1 83 ? 1.750 -17.048 47.642 1.00 88.38 83 ARG A O 1
ATOM 683 N N . THR A 1 84 ? 1.566 -16.773 45.427 1.00 77.88 84 THR A N 1
ATOM 684 C CA . THR A 1 84 ? 2.304 -15.503 45.391 1.00 77.88 84 THR A CA 1
ATOM 685 C C . THR A 1 84 ? 1.596 -14.431 46.211 1.00 77.88 84 THR A C 1
ATOM 687 O O . THR A 1 84 ? 2.249 -13.682 46.930 1.00 77.88 84 THR A O 1
ATOM 690 N N . GLN A 1 85 ? 0.265 -14.391 46.181 1.00 85.25 85 GLN A N 1
ATOM 691 C CA . GLN A 1 85 ? -0.504 -13.445 46.981 1.00 85.25 85 GLN A CA 1
ATOM 692 C C . GLN A 1 85 ? -0.414 -13.734 48.485 1.00 85.25 85 GLN A C 1
ATOM 694 O O . GLN A 1 85 ? -0.301 -12.799 49.275 1.00 85.25 85 GLN A O 1
ATOM 699 N N . MET A 1 86 ? -0.391 -15.006 48.895 1.00 82.44 86 MET A N 1
ATOM 700 C CA . MET A 1 86 ? -0.122 -15.380 50.290 1.00 82.44 86 MET A CA 1
ATOM 701 C C . MET A 1 86 ? 1.291 -14.976 50.725 1.00 82.44 86 MET A C 1
ATOM 703 O O . MET A 1 86 ? 1.445 -14.401 51.800 1.00 82.44 86 MET A O 1
ATOM 707 N N . ASN A 1 87 ? 2.298 -15.200 49.876 1.00 81.75 87 ASN A N 1
ATOM 708 C CA . ASN A 1 87 ? 3.683 -14.815 50.156 1.00 81.75 87 ASN A CA 1
ATOM 709 C C . ASN A 1 87 ? 3.840 -13.291 50.281 1.00 81.75 87 ASN A C 1
ATOM 711 O O . ASN A 1 87 ? 4.468 -12.818 51.224 1.00 81.75 87 ASN A O 1
ATOM 715 N N . LEU A 1 88 ? 3.220 -12.523 49.380 1.00 75.75 88 LEU A N 1
ATOM 716 C CA . LEU A 1 88 ? 3.208 -11.059 49.444 1.00 75.75 88 LEU A CA 1
ATOM 717 C C . LEU A 1 88 ? 2.506 -10.564 50.708 1.00 75.75 88 LEU A C 1
ATOM 719 O O . LEU A 1 88 ? 3.034 -9.704 51.405 1.00 75.75 88 LEU A O 1
ATOM 723 N N . ASN A 1 89 ? 1.345 -11.128 51.050 1.00 76.06 89 ASN A N 1
ATOM 724 C CA . ASN A 1 89 ? 0.650 -10.778 52.288 1.00 76.06 89 ASN A CA 1
ATOM 725 C C . ASN A 1 89 ? 1.511 -11.085 53.523 1.00 76.06 89 ASN A C 1
ATOM 727 O O . ASN A 1 89 ? 1.521 -10.300 54.467 1.00 76.06 89 ASN A O 1
ATOM 731 N N . GLN A 1 90 ? 2.271 -12.182 53.509 1.00 72.50 90 GLN A N 1
ATOM 732 C CA . GLN A 1 90 ? 3.193 -12.543 54.583 1.00 72.50 90 GLN A CA 1
ATOM 733 C C . GLN A 1 90 ? 4.390 -11.580 54.677 1.00 72.50 90 GLN A C 1
ATOM 735 O O . GLN A 1 90 ? 4.764 -11.191 55.784 1.00 72.50 90 GLN A O 1
ATOM 740 N N . GLU A 1 91 ? 4.946 -11.128 53.548 1.00 64.88 91 GLU A N 1
ATOM 741 C CA . GLU A 1 91 ? 5.964 -10.066 53.512 1.00 64.88 91 GLU A CA 1
ATOM 742 C C . GLU A 1 91 ? 5.416 -8.727 54.025 1.00 64.88 91 GLU A C 1
ATOM 744 O O . GLU A 1 91 ? 6.091 -8.052 54.801 1.00 64.88 91 GLU A O 1
ATOM 749 N N . PHE A 1 92 ? 4.173 -8.370 53.690 1.00 60.94 92 PHE A N 1
ATOM 750 C CA . PHE A 1 92 ? 3.505 -7.170 54.212 1.00 60.94 92 PHE A CA 1
ATOM 751 C C . PHE A 1 92 ? 3.222 -7.233 55.722 1.00 60.94 92 PHE A C 1
ATOM 753 O O . PHE A 1 92 ? 3.155 -6.186 56.367 1.00 60.94 92 PHE A O 1
ATOM 760 N N . MET A 1 93 ? 3.068 -8.430 56.301 1.00 57.53 93 MET A N 1
ATOM 761 C CA . MET A 1 93 ? 2.922 -8.615 57.753 1.00 57.53 93 MET A CA 1
ATOM 762 C C . MET A 1 93 ? 4.254 -8.535 58.512 1.00 57.53 93 MET A C 1
ATOM 764 O O . MET A 1 93 ? 4.247 -8.422 59.740 1.00 57.53 93 MET A O 1
ATOM 768 N N . SER A 1 94 ? 5.394 -8.557 57.815 1.00 61.88 94 SER A N 1
ATOM 769 C CA . SER A 1 94 ? 6.688 -8.271 58.430 1.00 61.88 94 SER A CA 1
ATOM 770 C C . SER A 1 94 ? 6.893 -6.751 58.534 1.00 61.88 94 SER A C 1
ATOM 772 O O . SER A 1 94 ? 6.632 -6.029 57.569 1.00 61.88 94 SER A O 1
ATOM 774 N N . PRO A 1 95 ? 7.314 -6.211 59.696 1.00 62.38 95 PRO A N 1
ATOM 775 C CA . PRO A 1 95 ? 7.508 -4.775 59.833 1.00 62.38 95 PRO A CA 1
ATOM 776 C C . PRO A 1 95 ? 8.573 -4.314 58.823 1.00 62.38 95 PRO A C 1
ATOM 778 O O . PRO A 1 95 ? 9.684 -4.856 58.825 1.00 62.38 95 PRO A O 1
ATOM 781 N N . PRO A 1 96 ? 8.270 -3.330 57.954 1.00 62.59 96 PRO A N 1
ATOM 782 C CA . PRO A 1 96 ? 9.209 -2.877 56.941 1.00 62.59 96 PRO A CA 1
ATOM 783 C C . PRO A 1 96 ? 10.477 -2.375 57.624 1.00 62.59 96 PRO A C 1
ATOM 785 O O . PRO A 1 96 ? 10.412 -1.614 58.594 1.00 62.59 96 PRO A O 1
ATOM 788 N N . SER A 1 97 ? 11.637 -2.811 57.120 1.00 65.31 97 SER A N 1
ATOM 789 C CA . SER A 1 97 ? 12.922 -2.454 57.721 1.00 65.31 97 SER A CA 1
ATOM 790 C C . SER A 1 97 ? 13.008 -0.932 57.947 1.00 65.31 97 SER A C 1
ATOM 792 O O . SER A 1 97 ? 12.587 -0.151 57.084 1.00 65.31 97 SER A O 1
ATOM 794 N N . PRO A 1 98 ? 13.551 -0.465 59.085 1.00 70.06 98 PRO A N 1
ATOM 795 C CA . PRO A 1 98 ? 13.597 0.964 59.418 1.00 70.06 98 PRO A CA 1
ATOM 796 C C . PRO A 1 98 ? 14.335 1.795 58.352 1.00 70.06 98 PRO A C 1
ATOM 798 O O . PRO A 1 98 ? 14.047 2.971 58.134 1.00 70.06 98 PRO A O 1
ATOM 801 N N . ARG A 1 99 ? 15.252 1.160 57.614 1.00 70.62 99 ARG A N 1
ATOM 802 C CA . ARG A 1 99 ? 15.939 1.745 56.460 1.00 70.62 99 ARG A CA 1
ATOM 803 C C . ARG A 1 99 ? 15.004 1.967 55.266 1.00 70.62 99 ARG A C 1
ATOM 805 O O . ARG A 1 99 ? 15.068 3.025 54.645 1.00 70.62 99 ARG A O 1
ATOM 812 N N . PHE A 1 100 ? 14.126 1.011 54.962 1.00 73.81 100 PHE A N 1
ATOM 813 C CA . PHE A 1 100 ? 13.154 1.128 53.873 1.00 73.81 100 PHE A CA 1
ATOM 814 C C . PHE A 1 100 ? 12.076 2.170 54.181 1.00 73.81 100 PHE A C 1
ATOM 816 O O . PHE A 1 100 ? 11.769 2.994 53.326 1.00 73.81 100 PHE A O 1
ATOM 823 N N . THR A 1 101 ? 11.567 2.217 55.415 1.00 73.44 101 THR A N 1
ATOM 824 C CA . THR A 1 101 ? 10.597 3.251 55.818 1.00 73.44 101 THR A CA 1
ATOM 825 C C . THR A 1 101 ? 11.198 4.656 55.781 1.00 73.44 101 THR A C 1
ATOM 827 O O . THR A 1 101 ? 10.518 5.606 55.393 1.00 73.44 101 THR A O 1
ATOM 830 N N . THR A 1 102 ? 12.483 4.798 56.117 1.00 81.50 102 THR A N 1
ATOM 831 C CA . THR A 1 102 ? 13.216 6.068 55.987 1.00 81.50 102 THR A CA 1
ATOM 832 C C . THR A 1 102 ? 13.374 6.469 54.520 1.00 81.50 102 THR A C 1
ATOM 834 O O . THR A 1 102 ? 13.090 7.609 54.157 1.00 81.50 102 THR A O 1
ATOM 837 N N . LEU A 1 103 ? 13.752 5.525 53.652 1.00 78.75 103 LEU A N 1
ATOM 838 C CA . LEU A 1 103 ? 13.877 5.770 52.215 1.00 78.75 103 LEU A CA 1
ATOM 839 C C . LEU A 1 103 ? 12.530 6.148 51.584 1.00 78.75 103 LEU A C 1
ATOM 841 O O . LEU A 1 103 ? 12.453 7.107 50.823 1.00 78.75 103 LEU A O 1
ATOM 845 N N . GLN A 1 104 ? 11.460 5.442 51.951 1.00 80.44 104 GLN A N 1
ATOM 846 C CA . GLN A 1 104 ? 10.100 5.716 51.500 1.00 80.44 104 GLN A CA 1
ATOM 847 C C . GLN A 1 104 ? 9.655 7.123 51.916 1.00 80.44 104 GLN A C 1
ATOM 849 O O . GLN A 1 104 ? 9.131 7.868 51.090 1.00 80.44 104 GLN A O 1
ATOM 854 N N . LYS A 1 105 ? 9.903 7.527 53.169 1.00 82.44 105 LYS A N 1
ATOM 855 C CA . LYS A 1 105 ? 9.600 8.887 53.641 1.00 82.44 105 LYS A CA 1
ATOM 856 C C . LYS A 1 105 ? 10.384 9.950 52.871 1.00 82.44 105 LYS A C 1
ATOM 858 O O . LYS A 1 105 ? 9.787 10.940 52.459 1.00 82.44 105 LYS A O 1
ATOM 863 N N . ASN A 1 106 ? 11.675 9.727 52.628 1.00 84.19 106 ASN A N 1
ATOM 864 C CA . ASN A 1 106 ? 12.522 10.662 51.881 1.00 84.19 106 ASN A CA 1
ATOM 865 C C . ASN A 1 106 ? 12.092 10.779 50.413 1.00 84.19 106 ASN A C 1
ATOM 867 O O . ASN A 1 106 ? 12.003 11.883 49.881 1.00 84.19 106 ASN A O 1
ATOM 871 N N . TYR A 1 107 ? 11.756 9.655 49.778 1.00 83.12 107 TYR A N 1
ATOM 872 C CA . TYR A 1 107 ? 11.244 9.627 48.412 1.00 83.12 107 TYR A CA 1
ATOM 873 C C . TYR A 1 107 ? 9.924 10.397 48.292 1.00 83.12 107 TYR A C 1
ATOM 875 O O . TYR A 1 107 ? 9.805 11.291 47.461 1.00 83.12 107 TYR A O 1
ATOM 883 N N . TRP A 1 108 ? 8.947 10.124 49.162 1.00 83.62 108 TRP A N 1
ATOM 884 C CA . TRP A 1 108 ? 7.665 10.833 49.126 1.00 83.62 108 TRP A CA 1
ATOM 885 C C . TRP A 1 108 ? 7.782 12.315 49.496 1.00 83.62 108 TRP A C 1
ATOM 887 O O . TRP A 1 108 ? 7.006 13.121 48.985 1.00 83.62 108 TRP A O 1
ATOM 897 N N . ALA A 1 109 ? 8.744 12.695 50.342 1.00 83.75 109 ALA A N 1
ATOM 898 C CA . ALA A 1 109 ? 9.049 14.099 50.615 1.00 83.75 109 ALA A CA 1
ATOM 899 C C . ALA A 1 109 ? 9.582 14.815 49.363 1.00 83.75 109 ALA A C 1
ATOM 901 O O . ALA A 1 109 ? 9.109 15.902 49.039 1.00 83.75 109 ALA A O 1
ATOM 902 N N . MET A 1 110 ? 10.488 14.172 48.621 1.00 89.75 110 MET A N 1
ATOM 903 C CA . MET A 1 110 ? 11.008 14.679 47.348 1.00 89.75 110 MET A CA 1
ATOM 904 C C . MET A 1 110 ? 9.912 14.775 46.277 1.00 89.75 110 MET A C 1
ATOM 906 O O . MET A 1 110 ? 9.801 15.785 45.591 1.00 89.75 110 MET A O 1
ATOM 910 N N . VAL A 1 111 ? 9.060 13.756 46.147 1.00 84.50 111 VAL A N 1
ATOM 911 C CA . VAL A 1 111 ? 7.942 13.785 45.190 1.00 84.50 111 VAL A CA 1
ATOM 912 C C . VAL A 1 111 ? 6.977 14.924 45.520 1.00 84.50 111 VAL A C 1
ATOM 914 O O . VAL A 1 111 ? 6.600 15.675 44.629 1.00 84.50 111 VAL A O 1
ATOM 917 N N . LYS A 1 112 ? 6.628 15.126 46.797 1.00 84.31 112 LYS A N 1
ATOM 918 C CA . LYS A 1 112 ? 5.765 16.244 47.213 1.00 84.31 112 LYS A CA 1
ATOM 919 C C . LYS A 1 112 ? 6.386 17.616 46.955 1.00 84.31 112 LYS A C 1
ATOM 921 O O . LYS A 1 112 ? 5.641 18.550 46.680 1.00 84.31 112 LYS A O 1
ATOM 926 N N . SER A 1 113 ? 7.711 17.749 47.037 1.00 84.75 113 SER A N 1
ATOM 927 C CA . SER A 1 113 ? 8.381 19.020 46.739 1.00 84.75 113 SER A CA 1
ATOM 928 C C . SER A 1 113 ? 8.480 19.304 45.238 1.00 84.75 113 SER A C 1
ATOM 930 O O . SER A 1 113 ? 8.499 20.464 44.849 1.00 84.75 113 SER A O 1
ATOM 932 N N . GLN A 1 114 ? 8.544 18.265 44.400 1.00 82.88 114 GLN A N 1
ATOM 933 C CA . GLN A 1 114 ? 8.618 18.378 42.936 1.00 82.88 114 GLN A CA 1
ATOM 934 C C . GLN A 1 114 ? 7.232 18.483 42.275 1.00 82.88 114 GLN A C 1
ATOM 936 O O . GLN A 1 114 ? 7.103 19.067 41.204 1.00 82.88 114 GLN A O 1
ATOM 941 N N . LEU A 1 115 ? 6.181 17.984 42.935 1.00 78.81 115 LEU A N 1
ATOM 942 C CA . LEU A 1 115 ? 4.795 18.028 42.460 1.00 78.81 115 LEU A CA 1
ATOM 943 C C . LEU A 1 115 ? 4.308 19.422 42.005 1.00 78.81 115 LEU A C 1
ATOM 945 O O . LEU A 1 115 ? 3.739 19.492 40.921 1.00 78.81 115 LEU A O 1
ATOM 949 N N . PRO A 1 116 ? 4.523 20.530 42.747 1.00 78.56 116 PRO A N 1
ATOM 950 C CA . PRO A 1 116 ? 4.059 21.847 42.302 1.00 78.56 116 PRO A CA 1
ATOM 951 C C . PRO A 1 116 ? 4.776 22.352 41.041 1.00 78.56 116 PRO A C 1
ATOM 953 O O . PRO A 1 116 ? 4.163 23.068 40.257 1.00 78.56 116 PRO A O 1
ATOM 956 N N . LEU A 1 117 ? 6.036 21.956 40.817 1.00 76.25 117 LEU A N 1
ATOM 957 C CA . LEU A 1 117 ? 6.765 22.274 39.583 1.00 76.25 117 LEU A CA 1
ATOM 958 C C . LEU A 1 117 ? 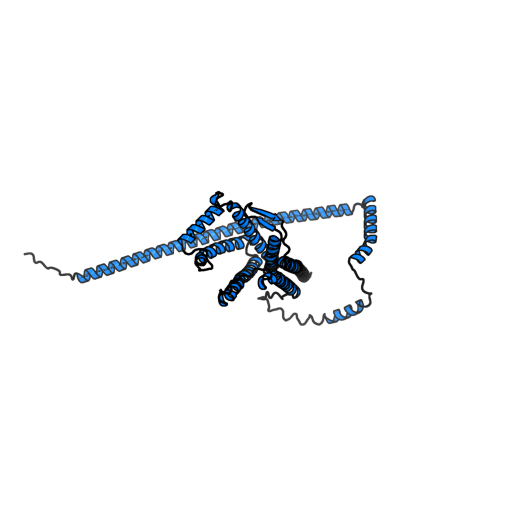6.160 21.509 38.401 1.00 76.25 117 LEU A C 1
ATOM 960 O O . LEU A 1 117 ? 5.902 22.089 37.353 1.00 76.25 117 LEU A O 1
ATOM 964 N N . TRP A 1 118 ? 5.828 20.231 38.605 1.00 78.62 118 TRP A N 1
ATOM 965 C CA . TRP A 1 118 ? 5.153 19.422 37.590 1.00 78.62 118 TRP A CA 1
ATOM 966 C C . TRP A 1 118 ? 3.727 19.901 37.300 1.00 78.62 118 TRP A C 1
ATOM 968 O O . TRP A 1 118 ? 3.319 19.902 36.145 1.00 78.62 118 TRP A O 1
ATOM 978 N N . GLU A 1 119 ? 2.964 20.335 38.309 1.00 77.31 119 GLU A N 1
ATOM 979 C CA . GLU A 1 119 ? 1.624 20.914 38.110 1.00 77.31 119 GLU A CA 1
ATOM 980 C C . GLU A 1 119 ? 1.677 22.195 37.262 1.00 77.31 119 GLU A C 1
ATOM 982 O O . GLU A 1 119 ? 0.775 22.438 36.455 1.00 77.31 119 GLU A O 1
ATOM 987 N N . GLN A 1 120 ? 2.743 22.985 37.420 1.00 72.25 120 GLN A N 1
ATOM 988 C CA . GLN A 1 120 ? 2.967 24.219 36.675 1.00 72.25 120 GLN A CA 1
ATOM 989 C C . GLN A 1 120 ? 3.425 23.944 35.231 1.00 72.25 120 GLN A C 1
ATOM 991 O O . GLN A 1 120 ? 2.879 24.547 34.307 1.00 72.25 120 GLN A O 1
ATOM 996 N N . ASP A 1 121 ? 4.336 22.986 35.028 1.00 74.19 121 ASP A N 1
ATOM 997 C CA . ASP A 1 121 ? 4.830 22.575 33.703 1.00 74.19 121 ASP A CA 1
ATOM 998 C C . ASP A 1 121 ? 3.768 21.830 32.874 1.00 74.19 121 ASP A C 1
ATOM 1000 O O . ASP A 1 121 ? 3.720 21.960 31.651 1.00 74.19 121 ASP A O 1
ATOM 1004 N N . LEU A 1 122 ? 2.879 21.071 33.524 1.00 68.38 122 LEU A N 1
ATOM 1005 C CA . LEU A 1 122 ? 1.798 20.319 32.871 1.00 68.38 122 LEU A CA 1
ATOM 1006 C C . LEU A 1 122 ? 0.519 21.149 32.656 1.00 68.38 122 LEU A C 1
ATOM 1008 O O . LEU A 1 122 ? -0.473 20.624 32.151 1.00 68.38 122 LEU A O 1
ATOM 1012 N N . GLY A 1 123 ? 0.521 22.437 33.017 1.00 57.31 123 GLY A N 1
ATOM 1013 C CA . GLY A 1 123 ? -0.574 23.360 32.713 1.00 57.31 123 GLY A CA 1
ATOM 1014 C C . GLY A 1 123 ? -1.884 23.079 33.457 1.00 57.31 123 GLY A C 1
ATOM 1015 O O . GLY A 1 123 ? -2.949 23.466 32.968 1.00 57.31 123 GLY A O 1
ATOM 1016 N N . PHE A 1 124 ? -1.846 22.444 34.636 1.00 58.25 124 PHE A N 1
ATOM 1017 C CA . PHE A 1 124 ? -3.043 22.241 35.459 1.00 58.25 124 PHE A CA 1
ATOM 1018 C C . PHE A 1 124 ? -3.511 23.576 36.066 1.00 58.25 124 PHE A C 1
ATOM 1020 O O . PHE A 1 124 ? -3.212 23.925 37.208 1.00 58.25 124 PHE A O 1
ATOM 1027 N N . ARG A 1 125 ? -4.283 24.346 35.293 1.00 44.41 125 ARG A N 1
ATOM 1028 C CA . ARG A 1 125 ? -5.025 25.514 35.780 1.00 44.41 125 ARG A CA 1
ATOM 1029 C C . ARG A 1 125 ? -6.099 25.030 36.762 1.00 44.41 125 ARG A C 1
ATOM 1031 O O . ARG A 1 125 ? -7.035 24.333 36.381 1.00 44.41 125 ARG A O 1
ATOM 1038 N N . ARG A 1 126 ? -5.955 25.377 38.041 1.00 51.69 126 ARG A N 1
ATOM 1039 C CA . ARG A 1 126 ? -6.924 25.047 39.095 1.00 51.69 126 ARG A CA 1
ATOM 1040 C C . ARG A 1 126 ? -8.120 26.009 39.007 1.00 51.69 126 ARG A C 1
ATOM 1042 O O . ARG A 1 126 ? -8.059 27.095 39.573 1.00 51.69 126 ARG A O 1
ATOM 1049 N N . GLU A 1 127 ? -9.187 25.628 38.302 1.00 41.00 127 GLU A N 1
ATOM 1050 C CA . GLU A 1 127 ? -10.468 26.357 38.322 1.00 41.00 127 GLU A CA 1
ATOM 1051 C C . GLU A 1 127 ? -11.382 25.890 39.482 1.00 41.00 127 GLU A C 1
ATOM 1053 O O . GLU A 1 127 ? -11.774 24.731 39.580 1.00 41.00 127 GLU A O 1
ATOM 1058 N N . GLU A 1 128 ? -11.620 26.838 40.395 1.00 34.91 128 GLU A N 1
ATOM 1059 C CA . GLU A 1 128 ? -12.846 27.216 41.133 1.00 34.91 128 GLU A CA 1
ATOM 1060 C C . GLU A 1 128 ? -13.719 26.203 41.939 1.00 34.91 128 GLU A C 1
ATOM 1062 O O . GLU A 1 128 ? -14.478 25.382 41.436 1.00 34.91 128 GLU A O 1
ATOM 1067 N N . THR A 1 129 ? -13.611 26.387 43.265 1.00 39.09 129 THR A N 1
ATOM 1068 C CA . THR A 1 129 ? -14.541 26.364 44.429 1.00 39.09 129 THR A CA 1
ATOM 1069 C C . THR A 1 129 ? -15.993 25.790 44.422 1.00 39.09 129 THR A C 1
ATOM 1071 O O . THR A 1 129 ? -16.736 25.790 43.444 1.00 39.09 129 THR A O 1
ATOM 1074 N N . PRO A 1 130 ? -16.478 25.338 45.610 1.00 39.19 130 PRO A N 1
ATOM 1075 C CA . PRO A 1 130 ? -17.499 24.293 45.789 1.00 39.19 130 PRO A CA 1
ATOM 1076 C C . PRO A 1 130 ? -18.966 24.777 45.844 1.00 39.19 130 PRO A C 1
ATOM 1078 O O . PRO A 1 130 ? -19.763 24.247 46.617 1.00 39.19 130 PRO A O 1
ATOM 1081 N N . VAL A 1 131 ? -19.364 25.751 45.022 1.00 45.62 131 VAL A N 1
ATOM 1082 C CA . VAL A 1 131 ? -20.760 26.256 45.003 1.00 45.62 131 VAL A CA 1
ATOM 1083 C C . VAL A 1 131 ? -21.636 25.534 43.962 1.00 45.62 131 VAL A C 1
ATOM 1085 O O . VAL A 1 131 ? -22.853 25.452 44.112 1.00 45.62 131 VAL A O 1
ATOM 1088 N N . GLN A 1 132 ? -21.045 24.885 42.955 1.00 43.22 132 GLN A N 1
ATOM 1089 C CA . GLN A 1 132 ? -21.803 24.195 41.896 1.00 43.22 132 GLN A CA 1
ATOM 1090 C C . GLN A 1 132 ? -22.268 22.772 42.267 1.00 43.22 132 GLN A C 1
ATOM 1092 O O . GLN A 1 132 ? -23.167 22.219 41.630 1.00 43.22 132 GLN A O 1
ATOM 1097 N N . LYS A 1 133 ? -21.745 22.203 43.364 1.00 42.62 133 LYS A N 1
ATOM 1098 C CA . LYS A 1 133 ? -22.075 20.845 43.843 1.00 42.62 133 LYS A CA 1
ATOM 1099 C C . LYS A 1 133 ? -23.539 20.685 44.283 1.00 42.62 133 LYS A C 1
ATOM 1101 O O . LYS A 1 133 ? -24.054 19.570 44.304 1.00 42.62 133 LYS A O 1
ATOM 1106 N N . HIS A 1 134 ? -24.230 21.787 44.586 1.00 42.44 134 HIS A N 1
ATOM 1107 C CA . HIS A 1 134 ? -25.641 21.763 44.981 1.00 42.44 134 HIS A CA 1
ATOM 1108 C C . HIS A 1 134 ? -26.628 21.750 43.805 1.00 42.44 134 HIS A C 1
ATOM 1110 O O . HIS A 1 134 ? -27.754 21.287 43.979 1.00 42.44 134 HIS A O 1
ATOM 1116 N N . ARG A 1 135 ? -26.223 22.176 42.600 1.00 41.06 135 ARG A N 1
ATOM 1117 C CA . ARG A 1 135 ? -27.121 22.215 41.429 1.00 41.06 135 ARG A CA 1
ATOM 1118 C C . ARG A 1 135 ? -27.227 20.864 40.712 1.00 41.06 135 ARG A C 1
ATOM 1120 O O . ARG A 1 135 ? -28.282 20.545 40.176 1.00 41.06 135 ARG A O 1
ATOM 1127 N N . ALA A 1 136 ? -26.181 20.039 40.788 1.00 43.56 136 ALA A N 1
ATOM 1128 C CA . ALA A 1 136 ? -26.154 18.705 40.181 1.00 43.56 136 ALA A CA 1
ATOM 1129 C C . ALA A 1 136 ? -27.045 17.678 40.911 1.00 43.56 136 ALA A C 1
ATOM 1131 O O . ALA A 1 136 ? -27.611 16.795 40.274 1.00 43.56 136 ALA A O 1
ATOM 1132 N N . ARG A 1 137 ? -27.254 17.825 42.231 1.00 46.97 137 ARG A N 1
ATOM 1133 C CA . ARG A 1 137 ? -28.154 16.938 42.995 1.00 46.97 137 ARG A CA 1
ATOM 1134 C C . ARG A 1 137 ? -29.639 17.134 42.670 1.00 46.97 137 ARG A C 1
ATOM 1136 O O . ARG A 1 137 ? -30.400 16.193 42.821 1.00 46.97 137 ARG A O 1
ATOM 1143 N N . GLN A 1 138 ? -30.053 18.310 42.191 1.00 44.84 138 GLN A N 1
ATOM 1144 C CA . GLN A 1 138 ? -31.461 18.574 41.852 1.00 44.84 138 GLN A CA 1
ATOM 1145 C C . GLN A 1 138 ? -31.870 18.097 40.449 1.00 44.84 138 GLN A C 1
ATOM 1147 O O . GLN A 1 138 ? -33.059 17.935 40.191 1.00 44.84 138 GLN A O 1
ATOM 1152 N N . GLN A 1 139 ? -30.919 17.839 39.544 1.00 47.78 139 GLN A N 1
ATOM 1153 C CA . GLN A 1 139 ? -31.224 17.327 38.199 1.00 47.78 139 GLN A CA 1
ATOM 1154 C C . GLN A 1 139 ? -31.293 15.793 38.142 1.00 47.78 139 GLN A C 1
ATOM 1156 O O . GLN A 1 139 ? -31.924 15.241 37.243 1.00 47.78 139 GLN A O 1
ATOM 1161 N N . GLN A 1 140 ? -30.718 15.102 39.130 1.00 47.56 140 GLN A N 1
ATOM 1162 C CA . GLN A 1 140 ? -30.693 13.639 39.186 1.00 47.56 140 GLN A CA 1
ATOM 1163 C C . GLN A 1 140 ? -32.053 13.035 39.599 1.00 47.56 140 GLN A C 1
ATOM 1165 O O . GLN A 1 140 ? -32.425 11.978 39.095 1.00 47.56 140 GLN A O 1
ATOM 1170 N N . ASP A 1 141 ? -32.859 13.760 40.384 1.00 45.31 141 ASP A N 1
ATOM 1171 C CA . ASP A 1 141 ? -34.220 13.341 40.774 1.00 45.31 141 ASP A CA 1
ATOM 1172 C C . ASP A 1 141 ? -35.277 13.530 39.666 1.00 45.31 141 ASP A C 1
ATOM 1174 O O . ASP A 1 141 ? -36.372 12.970 39.745 1.00 45.31 141 ASP A O 1
ATOM 1178 N N . GLN A 1 142 ? -34.973 14.285 38.602 1.00 42.81 142 GLN A N 1
ATOM 1179 C CA . GLN A 1 142 ? -35.889 14.472 37.464 1.00 42.81 142 GLN A CA 1
ATOM 1180 C C . GLN A 1 142 ? -35.650 13.477 36.314 1.00 42.81 142 GLN A C 1
ATOM 1182 O O . GLN A 1 142 ? -36.536 13.294 35.478 1.00 42.81 142 GLN A O 1
ATOM 1187 N N . GLY A 1 143 ? -34.500 12.792 36.286 1.00 40.62 143 GLY A N 1
ATOM 1188 C CA . GLY A 1 143 ? -34.183 11.755 35.293 1.00 40.62 143 GLY A CA 1
ATOM 1189 C C . GLY A 1 143 ? -34.857 10.407 35.570 1.00 40.62 143 GLY A C 1
ATOM 1190 O O . GLY A 1 143 ? -35.270 9.723 34.636 1.00 40.62 143 GLY A O 1
ATOM 1191 N N . PHE A 1 144 ? -35.082 10.077 36.845 1.00 40.50 144 PHE A N 1
ATOM 1192 C CA . PHE A 1 144 ? -35.622 8.776 37.263 1.00 40.50 144 PHE A CA 1
ATOM 1193 C C . PHE A 1 144 ? -37.090 8.551 36.849 1.00 40.50 144 PHE A C 1
ATOM 1195 O O . PHE A 1 144 ? -37.563 7.423 36.788 1.00 40.50 144 PHE A O 1
ATOM 1202 N N . ARG A 1 145 ? -37.824 9.619 36.496 1.00 39.12 145 ARG A N 1
ATOM 1203 C CA . ARG A 1 145 ? -39.226 9.537 36.039 1.00 39.12 145 ARG A CA 1
ATOM 1204 C C . ARG A 1 145 ? -39.374 9.417 34.509 1.00 39.12 145 ARG A C 1
ATOM 1206 O O . ARG A 1 145 ? -40.496 9.327 34.018 1.00 39.12 145 ARG A O 1
ATOM 1213 N N . ARG A 1 146 ? -38.272 9.424 33.741 1.00 40.44 146 ARG A N 1
ATOM 1214 C CA . ARG A 1 146 ? -38.277 9.262 32.268 1.00 40.44 146 ARG A CA 1
ATOM 1215 C C . ARG A 1 146 ? -37.826 7.879 31.783 1.00 40.44 146 ARG A C 1
ATOM 1217 O O . ARG A 1 146 ? -38.055 7.568 30.619 1.00 40.44 146 ARG A O 1
ATOM 1224 N N . GLU A 1 147 ? -37.241 7.048 32.646 1.00 41.53 147 GLU A N 1
ATOM 1225 C CA . GLU A 1 147 ? -36.780 5.696 32.281 1.00 41.53 147 GLU A CA 1
ATOM 1226 C C . GLU A 1 147 ? -37.887 4.627 32.306 1.00 41.53 147 GLU A C 1
ATOM 1228 O O . GLU A 1 147 ? -37.791 3.635 31.586 1.00 41.53 147 GLU A O 1
ATOM 1233 N N . GLU A 1 148 ? -39.000 4.846 33.015 1.00 43.50 148 GLU A N 1
ATOM 1234 C CA . GLU A 1 148 ? -40.102 3.867 33.073 1.00 43.50 148 GLU A CA 1
ATOM 1235 C C . GLU A 1 148 ? -40.944 3.769 31.784 1.00 43.50 148 GLU A C 1
ATOM 1237 O O . GLU A 1 148 ? -41.670 2.793 31.595 1.00 43.50 148 GLU A O 1
ATOM 1242 N N . THR A 1 149 ? -40.840 4.725 30.853 1.00 43.06 149 THR A N 1
ATOM 1243 C CA . THR A 1 149 ? -41.622 4.721 29.599 1.00 43.06 149 THR A CA 1
ATOM 1244 C C . THR A 1 149 ? -40.875 4.190 28.370 1.00 43.06 149 THR A C 1
ATOM 1246 O O . THR A 1 149 ? -41.525 3.908 27.366 1.00 43.06 149 THR A O 1
ATOM 1249 N N . SER A 1 150 ? -39.555 3.960 28.434 1.00 38.16 150 SER A N 1
ATOM 1250 C CA . SER A 1 150 ? -38.763 3.457 27.287 1.00 38.16 150 SER A CA 1
ATOM 1251 C C . SER A 1 150 ? -38.594 1.925 27.263 1.00 38.16 150 SER A C 1
ATOM 1253 O O . SER A 1 150 ? -38.319 1.324 26.222 1.00 38.16 150 SER A O 1
ATOM 1255 N N . ILE A 1 151 ? -38.861 1.245 28.386 1.00 46.34 151 ILE A N 1
ATOM 1256 C CA . ILE A 1 151 ? -38.682 -0.215 28.538 1.00 46.34 151 ILE A CA 1
ATOM 1257 C C . ILE A 1 151 ? -39.685 -1.035 27.690 1.00 46.34 151 ILE A C 1
ATOM 1259 O O . ILE A 1 151 ? -39.516 -2.238 27.504 1.00 46.34 151 ILE A O 1
ATOM 1263 N N . LYS A 1 152 ? -40.692 -0.406 27.067 1.00 37.75 152 LYS A N 1
ATOM 1264 C CA . LYS A 1 152 ? -41.674 -1.095 26.205 1.00 37.75 152 LYS A CA 1
ATOM 1265 C C . LYS A 1 152 ? -41.350 -1.126 24.701 1.00 37.75 152 LYS A C 1
ATOM 1267 O O . LYS A 1 152 ? -42.158 -1.662 23.950 1.00 37.75 152 LYS A O 1
ATOM 1272 N N . GLN A 1 153 ? -40.194 -0.629 24.243 1.00 41.16 153 GLN A N 1
ATOM 1273 C CA . GLN A 1 153 ? -39.831 -0.645 22.808 1.00 41.16 153 GLN A CA 1
ATOM 1274 C C . GLN A 1 153 ? -38.641 -1.543 22.415 1.00 41.16 153 GLN A C 1
ATOM 1276 O O . GLN A 1 153 ? -38.375 -1.702 21.228 1.00 41.16 153 GLN A O 1
ATOM 1281 N N . HIS A 1 154 ? -37.963 -2.208 23.356 1.00 36.28 154 HIS A N 1
ATOM 1282 C CA . HIS A 1 154 ? -36.752 -3.004 23.073 1.00 36.28 154 HIS A CA 1
ATOM 1283 C C . HIS A 1 154 ? -36.986 -4.463 22.613 1.00 36.28 154 HIS A C 1
ATOM 1285 O O . HIS A 1 154 ? -36.073 -5.283 22.643 1.00 36.28 154 HIS A O 1
ATOM 1291 N N . GLY A 1 155 ? -38.192 -4.808 22.151 1.00 31.64 155 GLY A N 1
ATOM 1292 C CA . GLY A 1 155 ? -38.533 -6.176 21.725 1.00 31.64 155 GLY A CA 1
ATOM 1293 C C . GLY A 1 155 ? -38.306 -6.507 20.244 1.00 31.64 155 GLY A C 1
ATOM 1294 O O . GLY A 1 155 ? -38.542 -7.643 19.848 1.00 31.64 155 GLY A O 1
ATOM 1295 N N . ALA A 1 156 ? -37.892 -5.554 19.404 1.00 33.34 156 ALA A N 1
ATOM 1296 C CA . ALA A 1 156 ? -37.856 -5.767 17.955 1.00 33.34 156 ALA A CA 1
ATOM 1297 C C . ALA A 1 156 ? -36.709 -5.014 17.270 1.00 33.34 156 ALA A C 1
ATOM 1299 O O . ALA A 1 156 ? -36.958 -4.096 16.499 1.00 33.34 156 ALA A O 1
ATOM 1300 N N . SER A 1 157 ? -35.450 -5.366 17.552 1.00 34.62 157 SER A N 1
ATOM 1301 C CA . SER A 1 157 ? -34.282 -4.920 16.762 1.00 34.62 157 SER A CA 1
ATOM 1302 C C . SER A 1 157 ? -33.052 -5.804 17.021 1.00 34.62 157 SER A C 1
ATOM 1304 O O . SER A 1 157 ? -31.986 -5.328 17.390 1.00 34.62 157 SER A O 1
ATOM 1306 N N . GLN A 1 158 ? -33.184 -7.118 16.829 1.00 34.66 158 GLN A N 1
ATOM 1307 C CA . GLN A 1 158 ? -32.036 -8.013 16.627 1.00 34.66 158 GLN A CA 1
ATOM 1308 C C . GLN A 1 158 ? -32.004 -8.451 15.163 1.00 34.66 158 GLN A C 1
ATOM 1310 O O . GLN A 1 158 ? -32.223 -9.607 14.834 1.00 34.66 158 GLN A O 1
ATOM 1315 N N . HIS A 1 159 ? -31.793 -7.496 14.264 1.00 33.78 159 HIS A N 1
ATOM 1316 C CA . HIS A 1 159 ? -31.230 -7.767 12.948 1.00 33.78 159 HIS A CA 1
ATOM 1317 C C . HIS A 1 159 ? -30.773 -6.447 12.331 1.00 33.78 159 HIS A C 1
ATOM 1319 O O . HIS A 1 159 ? -31.581 -5.550 12.132 1.00 33.78 159 HIS A O 1
ATOM 1325 N N . GLN A 1 160 ? -29.484 -6.391 11.988 1.00 38.56 160 GLN A N 1
ATOM 1326 C CA . GLN A 1 160 ? -28.885 -5.435 11.055 1.00 38.56 160 GLN A CA 1
ATOM 1327 C C . GLN A 1 160 ? -28.895 -3.951 11.465 1.00 38.56 160 GLN A C 1
ATOM 1329 O O . GLN A 1 160 ? -29.900 -3.276 11.320 1.00 38.56 160 GLN A O 1
ATOM 1334 N N . GLN A 1 161 ? -27.721 -3.413 11.823 1.00 31.39 161 GLN A N 1
ATOM 1335 C CA . GLN A 1 161 ? -27.150 -2.207 11.191 1.00 31.39 161 GLN A CA 1
ATOM 1336 C C . GLN A 1 161 ? -25.776 -1.879 11.797 1.00 31.39 161 GLN A C 1
ATOM 1338 O O . GLN A 1 161 ? -25.645 -1.168 12.785 1.00 31.39 161 GLN A O 1
ATOM 1343 N N . HIS A 1 162 ? -24.723 -2.370 11.144 1.00 34.75 162 HIS A N 1
ATOM 1344 C CA . HIS A 1 162 ? -23.360 -1.860 11.285 1.00 34.75 162 HIS A CA 1
ATOM 1345 C C . HIS A 1 162 ? -23.247 -0.541 10.491 1.00 34.75 162 HIS A C 1
ATOM 1347 O O . HIS A 1 162 ? -22.566 -0.478 9.470 1.00 34.75 162 HIS A O 1
ATOM 1353 N N . HIS A 1 163 ? -23.983 0.501 10.892 1.00 34.72 163 HIS A N 1
ATOM 1354 C CA . HIS A 1 163 ? -23.738 1.856 10.394 1.00 34.72 163 HIS A CA 1
ATOM 1355 C C . HIS A 1 163 ? -22.697 2.503 11.299 1.00 34.72 163 HIS A C 1
ATOM 1357 O O . HIS A 1 163 ? -23.000 2.973 12.392 1.00 34.72 163 HIS A O 1
ATOM 1363 N N . THR A 1 164 ? -21.450 2.502 10.837 1.00 51.25 164 THR A N 1
ATOM 1364 C CA . THR A 1 164 ? -20.365 3.295 11.404 1.00 51.25 164 THR A CA 1
ATOM 1365 C C . THR A 1 164 ? -20.791 4.760 11.331 1.00 51.25 164 THR A C 1
ATOM 1367 O O . THR A 1 164 ? -20.823 5.347 10.250 1.00 51.25 164 THR A O 1
ATOM 1370 N N . SER A 1 165 ? -21.183 5.361 12.453 1.00 54.66 165 SER A N 1
ATOM 1371 C CA . SER A 1 165 ? -21.310 6.813 12.529 1.00 54.66 165 SER A CA 1
ATOM 1372 C C . SER A 1 165 ? -19.936 7.393 12.202 1.00 54.66 165 SER A C 1
ATOM 1374 O O . SER A 1 165 ? -18.977 7.137 12.932 1.00 54.66 165 SER A O 1
ATOM 1376 N N . ILE A 1 166 ? -19.817 8.100 11.078 1.00 62.25 166 ILE A N 1
ATOM 1377 C CA . ILE A 1 166 ? -18.569 8.754 10.677 1.00 62.25 166 ILE A CA 1
ATOM 1378 C C . ILE A 1 166 ? -18.222 9.753 11.776 1.00 62.25 166 ILE A C 1
ATOM 1380 O O . ILE A 1 166 ? -18.903 10.767 11.932 1.00 62.25 166 ILE A O 1
ATOM 1384 N N . ASN A 1 167 ? -17.193 9.450 12.566 1.00 76.75 167 ASN A N 1
ATOM 1385 C CA . ASN A 1 167 ? -16.736 10.383 13.577 1.00 76.75 167 ASN A CA 1
ATOM 1386 C C . ASN A 1 167 ? -16.087 11.579 12.872 1.00 76.75 167 ASN A C 1
ATOM 1388 O O . ASN A 1 167 ? -15.146 11.419 12.088 1.00 76.75 167 ASN A O 1
ATOM 1392 N N . LEU A 1 168 ? -16.609 12.774 13.147 1.00 84.00 168 LEU A N 1
ATOM 1393 C CA . LEU A 1 168 ? -16.172 14.025 12.537 1.00 84.00 168 LEU A CA 1
ATOM 1394 C C . LEU A 1 168 ? -14.661 14.236 12.708 1.00 84.00 168 LEU A C 1
ATOM 1396 O O . LEU A 1 168 ? -14.000 14.669 11.769 1.00 84.00 168 LEU A O 1
ATOM 1400 N N . SER A 1 169 ? -14.097 13.850 13.857 1.00 85.00 169 SER A N 1
ATOM 1401 C CA . SER A 1 169 ? -12.657 13.959 14.126 1.00 85.00 169 SER A CA 1
ATOM 1402 C C . SER A 1 169 ? -11.817 13.117 13.161 1.00 85.00 169 SER A C 1
ATOM 1404 O O . SER A 1 169 ? -10.817 13.593 12.628 1.00 85.00 169 SER A O 1
ATOM 1406 N N . ARG A 1 170 ? -12.252 11.885 12.865 1.00 84.81 170 ARG A N 1
ATOM 1407 C CA . ARG A 1 170 ? -11.560 10.985 11.926 1.00 84.81 170 ARG A CA 1
ATOM 1408 C C . ARG A 1 170 ? -11.672 11.486 10.495 1.00 84.81 170 ARG A C 1
ATOM 1410 O O . ARG A 1 170 ? -10.685 11.481 9.768 1.00 84.81 170 ARG A O 1
ATOM 1417 N N . PHE A 1 171 ? -12.853 11.977 10.123 1.00 89.38 171 PHE A N 1
ATOM 1418 C CA . PHE A 1 171 ? -13.077 12.594 8.820 1.00 89.38 171 PHE A CA 1
ATOM 1419 C C . PHE A 1 171 ? -12.159 13.805 8.606 1.00 89.38 171 PHE A C 1
ATOM 1421 O O . PHE A 1 171 ? -11.509 13.898 7.569 1.00 89.38 171 PHE A O 1
ATOM 1428 N N . ILE A 1 172 ? -12.026 14.679 9.611 1.00 90.81 172 ILE A N 1
ATOM 1429 C CA . ILE A 1 172 ? -11.109 15.826 9.564 1.00 90.81 172 ILE A CA 1
ATOM 1430 C C . ILE A 1 172 ? -9.658 15.363 9.373 1.00 90.81 172 ILE A C 1
ATOM 1432 O O . ILE A 1 172 ? -8.962 15.916 8.524 1.00 90.81 172 ILE A O 1
ATOM 1436 N N . CYS A 1 173 ? -9.202 14.333 10.095 1.00 90.94 173 CYS A N 1
ATOM 1437 C CA . CYS A 1 173 ? -7.855 13.780 9.912 1.00 90.94 173 CYS A CA 1
ATOM 1438 C C . CYS A 1 173 ? -7.642 13.222 8.497 1.00 90.94 173 CYS A C 1
ATOM 1440 O O . CYS A 1 173 ? -6.617 13.499 7.878 1.00 90.94 173 CYS A O 1
ATOM 1442 N N . THR A 1 174 ? -8.611 12.484 7.949 1.00 90.56 174 THR A N 1
ATOM 1443 C CA . THR A 1 174 ? -8.543 11.983 6.569 1.00 90.56 174 THR A CA 1
ATOM 1444 C C . THR A 1 174 ? -8.504 13.129 5.556 1.00 90.56 174 THR A C 1
ATOM 1446 O O . THR A 1 174 ? -7.691 13.099 4.634 1.00 90.56 174 THR A O 1
ATOM 1449 N N . CYS A 1 175 ? -9.313 14.177 5.743 1.00 92.00 175 CYS A N 1
ATOM 1450 C CA . CYS A 1 175 ? -9.263 15.378 4.910 1.00 92.00 175 CYS A CA 1
ATOM 1451 C C . CYS A 1 175 ? -7.913 16.096 5.014 1.00 92.00 175 CYS A C 1
ATOM 1453 O O . CYS A 1 175 ? -7.390 16.528 3.993 1.00 92.00 175 CYS A O 1
ATOM 1455 N N . ALA A 1 176 ? -7.319 16.192 6.206 1.00 92.19 176 ALA A N 1
ATOM 1456 C CA . ALA A 1 176 ? -5.997 16.790 6.387 1.00 92.19 176 ALA A CA 1
ATOM 1457 C C . ALA A 1 176 ? -4.908 16.012 5.630 1.00 92.19 176 ALA A C 1
ATOM 1459 O O . ALA A 1 176 ? -4.077 16.615 4.955 1.00 92.19 176 ALA A O 1
ATOM 1460 N N . VAL A 1 177 ? -4.952 14.675 5.669 1.00 93.31 177 VAL A N 1
ATOM 1461 C CA . VAL A 1 177 ? -4.037 13.815 4.898 1.00 93.31 177 VAL A CA 1
ATOM 1462 C C . VAL A 1 177 ? -4.253 13.992 3.393 1.00 93.31 177 VAL A C 1
ATOM 1464 O O . VAL A 1 177 ? -3.286 14.095 2.644 1.00 93.31 177 VAL A O 1
ATOM 1467 N N . MET A 1 178 ? -5.507 14.097 2.948 1.00 92.62 178 MET A N 1
ATOM 1468 C CA . MET A 1 178 ? -5.838 14.373 1.548 1.00 92.62 178 MET A CA 1
ATOM 1469 C C . MET A 1 178 ? -5.315 15.744 1.094 1.00 92.62 178 MET A C 1
ATOM 1471 O O . MET A 1 178 ? -4.728 15.845 0.023 1.00 92.62 178 MET A O 1
ATOM 1475 N N . VAL A 1 179 ? -5.472 16.794 1.905 1.00 93.31 179 VAL A N 1
ATOM 1476 C CA . VAL A 1 179 ? -4.906 18.125 1.619 1.00 93.31 179 VAL A CA 1
ATOM 1477 C C . VAL A 1 179 ? -3.380 18.062 1.558 1.00 93.31 179 VAL A C 1
ATOM 1479 O O . VAL A 1 179 ? -2.787 18.629 0.647 1.00 93.31 179 VAL A O 1
ATOM 1482 N N . GLY A 1 180 ? -2.744 17.322 2.470 1.00 91.25 180 GLY A N 1
ATOM 1483 C CA . GLY A 1 180 ? -1.298 17.106 2.453 1.00 91.25 180 GLY A CA 1
ATOM 1484 C C . GLY A 1 180 ? -0.820 16.444 1.162 1.00 91.25 180 GLY A C 1
ATOM 1485 O O . GLY A 1 180 ? 0.140 16.918 0.561 1.00 91.25 180 GLY A O 1
ATOM 1486 N N . LEU A 1 181 ? -1.542 15.430 0.676 1.00 91.06 181 LEU A N 1
ATOM 1487 C CA . LEU A 1 181 ? -1.288 14.824 -0.634 1.00 91.06 181 LEU A CA 1
ATOM 1488 C C . LEU A 1 181 ? -1.389 15.845 -1.771 1.00 91.06 181 LEU A C 1
ATOM 1490 O O . LEU A 1 181 ? -0.493 15.902 -2.610 1.00 91.06 181 LEU A O 1
ATOM 1494 N N . PHE A 1 182 ? -2.438 16.670 -1.797 1.00 90.69 182 PHE A N 1
ATOM 1495 C CA . PHE A 1 182 ? -2.585 17.705 -2.826 1.00 90.69 182 PHE A CA 1
ATOM 1496 C C . PHE A 1 182 ? -1.405 18.680 -2.836 1.00 90.69 182 PHE A C 1
ATOM 1498 O O . PHE A 1 182 ? -0.876 18.962 -3.908 1.00 90.69 182 PHE A O 1
ATOM 1505 N N . ILE A 1 183 ? -0.944 19.114 -1.660 1.00 90.50 183 ILE A N 1
ATOM 1506 C CA . ILE A 1 183 ? 0.237 19.980 -1.528 1.00 90.50 183 ILE A CA 1
ATOM 1507 C C . ILE A 1 183 ? 1.476 19.295 -2.119 1.00 90.50 183 ILE A C 1
ATOM 1509 O O . ILE A 1 183 ? 2.232 19.927 -2.848 1.00 90.50 183 ILE A O 1
ATOM 1513 N N . THR A 1 184 ? 1.679 17.995 -1.871 1.00 88.31 184 THR A N 1
ATOM 1514 C CA . THR A 1 184 ? 2.843 17.279 -2.432 1.00 88.31 184 THR A CA 1
ATOM 1515 C C . THR A 1 184 ? 2.809 17.122 -3.953 1.00 88.31 184 THR A C 1
ATOM 1517 O O . THR A 1 184 ? 3.863 17.040 -4.577 1.00 88.31 184 THR A O 1
ATOM 1520 N N . VAL A 1 185 ? 1.618 17.082 -4.558 1.00 84.75 185 VAL A N 1
ATOM 1521 C CA . VAL A 1 185 ? 1.431 16.837 -6.000 1.00 84.75 185 VAL A CA 1
ATOM 1522 C C . VAL A 1 185 ? 1.356 18.145 -6.805 1.00 84.75 185 VAL A C 1
ATOM 1524 O O . VAL A 1 185 ? 1.563 18.138 -8.018 1.00 84.75 185 VAL A O 1
ATOM 1527 N N . GLU A 1 186 ? 1.130 19.284 -6.148 1.00 83.94 186 GLU A N 1
ATOM 1528 C CA . GLU A 1 186 ? 1.038 20.613 -6.766 1.00 83.94 186 GLU A CA 1
ATOM 1529 C C . GLU A 1 186 ? 2.192 20.935 -7.745 1.00 83.94 186 GLU A C 1
ATOM 1531 O O . GLU A 1 186 ? 1.902 21.311 -8.885 1.00 83.94 186 GLU A O 1
ATOM 1536 N N . PRO A 1 187 ? 3.476 20.694 -7.415 1.00 76.69 187 PRO A N 1
ATOM 1537 C CA . PRO A 1 187 ? 4.579 20.973 -8.338 1.00 76.69 187 PRO A CA 1
ATOM 1538 C C . PRO A 1 187 ? 4.502 20.195 -9.657 1.00 76.69 187 PRO A C 1
ATOM 1540 O O . PRO A 1 187 ? 4.902 20.713 -10.698 1.00 76.69 187 PRO A O 1
ATOM 1543 N N . GLN A 1 188 ? 3.971 18.967 -9.617 1.00 73.12 188 GLN A N 1
ATOM 1544 C CA . GLN A 1 188 ? 3.830 18.098 -10.788 1.00 73.12 188 GLN A CA 1
ATOM 1545 C C . GLN A 1 188 ? 2.641 18.499 -11.665 1.00 73.12 188 GLN A C 1
ATOM 1547 O O . GLN A 1 188 ? 2.699 18.368 -12.883 1.00 73.12 188 GLN A O 1
ATOM 1552 N N . ILE A 1 189 ? 1.561 19.005 -11.062 1.00 74.00 189 ILE A N 1
ATOM 1553 C CA . ILE A 1 189 ? 0.371 19.463 -11.797 1.00 74.00 189 ILE A CA 1
ATOM 1554 C C . ILE A 1 189 ? 0.673 20.747 -12.571 1.00 74.00 189 ILE A C 1
ATOM 1556 O O . ILE A 1 189 ? 0.219 20.906 -13.705 1.00 74.00 189 ILE A O 1
ATOM 1560 N N . TRP A 1 190 ? 1.433 21.660 -11.964 1.00 75.50 190 TRP A N 1
ATOM 1561 C CA . TRP A 1 190 ? 1.709 22.978 -12.538 1.00 75.50 190 TRP A CA 1
ATOM 1562 C C . TRP A 1 190 ? 3.035 23.061 -13.299 1.00 75.50 190 TRP A C 1
ATOM 1564 O O . TRP A 1 190 ? 3.355 24.123 -13.826 1.00 75.50 190 TRP A O 1
ATOM 1574 N N . GLY A 1 191 ? 3.786 21.957 -13.392 1.00 63.28 191 GLY A N 1
ATOM 1575 C CA . GLY A 1 191 ? 5.038 21.904 -14.153 1.00 63.28 191 GLY A CA 1
ATOM 1576 C C . GLY A 1 191 ? 6.118 22.833 -13.597 1.00 63.28 191 GLY A C 1
ATOM 1577 O O . GLY A 1 191 ? 6.906 23.400 -14.353 1.00 63.28 191 GLY A O 1
ATOM 1578 N N . LEU A 1 192 ? 6.151 23.014 -12.272 1.00 59.59 192 LEU A N 1
ATOM 1579 C CA . LEU A 1 192 ? 7.167 23.828 -11.592 1.00 59.59 192 LEU A CA 1
ATOM 1580 C C . LEU A 1 192 ? 8.547 23.142 -11.570 1.00 59.59 192 LEU A C 1
ATOM 1582 O O . LEU A 1 192 ? 9.529 23.737 -11.137 1.00 59.59 192 LEU A O 1
ATOM 1586 N N . ASP A 1 193 ? 8.646 21.903 -12.059 1.00 52.66 193 ASP A N 1
ATOM 1587 C CA . ASP A 1 193 ? 9.896 21.147 -12.178 1.00 52.66 193 ASP A CA 1
ATOM 1588 C C . ASP A 1 193 ? 10.757 21.544 -13.394 1.00 52.66 193 ASP A C 1
ATOM 1590 O O . ASP A 1 193 ? 11.828 20.976 -13.612 1.00 52.66 193 ASP A O 1
ATOM 1594 N N . GLY A 1 194 ? 10.324 22.537 -14.181 1.00 50.69 194 GLY A N 1
ATOM 1595 C CA . GLY A 1 194 ? 11.071 23.032 -15.338 1.00 50.69 194 GLY A CA 1
ATOM 1596 C C . GLY A 1 194 ? 11.095 22.061 -16.523 1.00 50.69 194 GLY A C 1
ATOM 1597 O O . GLY A 1 194 ? 11.740 22.358 -17.536 1.00 50.69 194 GLY A O 1
ATOM 1598 N N . SER A 1 195 ? 10.369 20.938 -16.452 1.00 47.88 195 SER A N 1
ATOM 1599 C CA . SER A 1 195 ? 10.168 20.042 -17.587 1.00 47.88 195 SER A CA 1
ATOM 1600 C C . SER A 1 195 ? 9.153 20.669 -18.550 1.00 47.88 195 SER A C 1
ATOM 1602 O O . SER A 1 195 ? 7.953 20.407 -18.558 1.00 47.88 195 SER A O 1
ATOM 1604 N N . SER A 1 196 ? 9.650 21.583 -19.382 1.00 43.06 196 SER A N 1
ATOM 1605 C CA . SER A 1 196 ? 8.928 22.102 -20.547 1.00 43.06 196 SER A CA 1
ATOM 1606 C C . SER A 1 196 ? 8.796 20.999 -21.598 1.00 43.06 196 SER A C 1
ATOM 1608 O O . SER A 1 196 ? 9.447 21.003 -22.643 1.00 43.06 196 SER A O 1
ATOM 1610 N N . ASP A 1 197 ? 7.969 20.001 -21.301 1.00 46.88 197 ASP A N 1
ATOM 1611 C CA . ASP A 1 197 ? 7.735 18.896 -22.207 1.00 46.88 197 ASP A CA 1
ATOM 1612 C C . ASP A 1 197 ? 6.870 19.413 -23.366 1.00 46.88 197 ASP A C 1
ATOM 1614 O O . ASP A 1 197 ? 5.644 19.527 -23.301 1.00 46.88 197 ASP A O 1
ATOM 1618 N N . ASN A 1 198 ? 7.554 19.796 -24.447 1.00 43.16 198 ASN A N 1
ATOM 1619 C CA . ASN A 1 198 ? 7.020 20.343 -25.695 1.00 43.16 198 ASN A CA 1
ATOM 1620 C C . ASN A 1 198 ? 6.181 19.323 -26.496 1.00 43.16 198 ASN A C 1
ATOM 1622 O O . ASN A 1 198 ? 6.121 19.370 -27.724 1.00 43.16 198 ASN A O 1
ATOM 1626 N N . THR A 1 199 ? 5.475 18.399 -25.844 1.00 47.12 199 THR A N 1
ATOM 1627 C CA . THR A 1 199 ? 4.512 17.493 -26.482 1.00 47.12 199 THR A CA 1
ATOM 1628 C C . THR A 1 199 ? 3.127 18.143 -26.565 1.00 47.12 199 THR A C 1
ATOM 1630 O O . THR A 1 199 ? 2.102 17.624 -26.111 1.00 47.12 199 THR A O 1
ATOM 1633 N N . ALA A 1 200 ? 3.075 19.293 -27.237 1.00 42.44 200 ALA A N 1
ATOM 1634 C CA . ALA A 1 200 ? 1.850 19.973 -27.667 1.00 42.44 200 ALA A CA 1
ATOM 1635 C C . ALA A 1 200 ? 1.166 19.285 -28.875 1.00 42.44 200 ALA A C 1
ATOM 1637 O O . ALA A 1 200 ? 0.433 19.922 -29.625 1.00 42.44 200 ALA A O 1
ATOM 1638 N N . THR A 1 201 ? 1.397 17.982 -29.080 1.00 47.31 201 THR A N 1
ATOM 1639 C CA . THR A 1 201 ? 0.873 17.213 -30.229 1.00 47.31 201 THR A CA 1
ATOM 1640 C C . THR A 1 201 ? 0.113 15.941 -29.837 1.00 47.31 201 THR A C 1
ATOM 1642 O O . THR A 1 201 ? -0.299 15.181 -30.710 1.00 47.31 201 THR A O 1
ATOM 1645 N N . LYS A 1 202 ? -0.121 15.684 -28.542 1.00 55.84 202 LYS A N 1
ATOM 1646 C CA . LYS A 1 202 ? -1.056 14.631 -28.106 1.00 55.84 202 LYS A CA 1
ATOM 1647 C C . LYS A 1 202 ? -2.451 15.238 -27.946 1.00 55.84 202 LYS A C 1
ATOM 1649 O O . LYS A 1 202 ? -2.616 16.210 -27.214 1.00 55.84 202 LYS A O 1
ATOM 1654 N N . SER A 1 203 ? -3.434 14.679 -28.659 1.00 68.31 203 SER A N 1
ATOM 1655 C CA . SER A 1 203 ? -4.840 15.113 -28.625 1.00 68.31 203 SER A CA 1
ATOM 1656 C C . SER A 1 203 ? -5.336 15.299 -27.183 1.00 68.31 203 SER A C 1
ATOM 1658 O O . SER A 1 203 ? -5.010 14.498 -26.306 1.00 68.31 203 SER A O 1
ATOM 1660 N N . ILE A 1 204 ? -6.137 16.348 -26.949 1.00 70.31 204 ILE A N 1
ATOM 1661 C CA . ILE A 1 204 ? -6.729 16.708 -25.644 1.00 70.31 204 ILE A CA 1
ATOM 1662 C C . ILE A 1 204 ? -7.390 15.490 -24.978 1.00 70.31 204 ILE A C 1
ATOM 1664 O O . ILE A 1 204 ? -7.299 15.320 -23.763 1.00 70.31 204 ILE A O 1
ATOM 1668 N N . ALA A 1 205 ? -7.973 14.594 -25.781 1.00 71.25 205 ALA A N 1
ATOM 1669 C CA . ALA A 1 205 ? -8.575 13.355 -25.305 1.00 71.25 205 ALA A CA 1
ATOM 1670 C C . ALA A 1 205 ? -7.574 12.459 -24.556 1.00 71.25 205 ALA A C 1
ATOM 1672 O O . ALA A 1 205 ? -7.906 11.951 -23.495 1.00 71.25 205 ALA A O 1
ATOM 1673 N N . TYR A 1 206 ? -6.334 12.318 -25.034 1.00 72.75 206 TYR A N 1
ATOM 1674 C CA . TYR A 1 206 ? -5.316 11.497 -24.366 1.00 72.75 206 TYR A CA 1
ATOM 1675 C C . TYR A 1 206 ? -4.844 12.098 -23.039 1.00 72.75 206 TYR A C 1
ATOM 1677 O O . TYR A 1 206 ? -4.531 11.351 -22.116 1.00 72.75 206 TYR A O 1
ATOM 1685 N N . ARG A 1 207 ? -4.823 13.433 -22.923 1.00 71.25 207 ARG A N 1
ATOM 1686 C CA . ARG A 1 207 ? -4.440 14.126 -21.681 1.00 71.25 207 ARG A CA 1
ATOM 1687 C C . ARG A 1 207 ? -5.466 13.945 -20.560 1.00 71.25 207 ARG A C 1
ATOM 1689 O O . ARG A 1 207 ? -5.094 14.025 -19.400 1.00 71.25 207 ARG A O 1
ATOM 1696 N N . ILE A 1 208 ? -6.731 13.689 -20.898 1.00 80.25 208 ILE A N 1
ATOM 1697 C CA . ILE A 1 208 ? -7.821 13.512 -19.924 1.00 80.25 208 ILE A CA 1
ATOM 1698 C C . ILE A 1 208 ? -8.133 12.027 -19.699 1.00 80.25 208 ILE A C 1
ATOM 1700 O O . ILE A 1 208 ? -8.354 11.605 -18.566 1.00 80.25 208 ILE A O 1
ATOM 1704 N N . LEU A 1 209 ? -8.128 11.225 -20.767 1.00 82.94 209 LEU A N 1
ATOM 1705 C CA . LEU A 1 209 ? -8.519 9.817 -20.728 1.00 82.94 209 LEU A CA 1
ATOM 1706 C C . LEU A 1 209 ? -7.608 8.999 -19.810 1.00 82.94 209 LEU A C 1
ATOM 1708 O O . LEU A 1 209 ? -8.109 8.249 -18.981 1.00 82.94 209 LEU A O 1
ATOM 1712 N N . TRP A 1 210 ? -6.287 9.161 -19.917 1.00 80.31 210 TRP A N 1
ATOM 1713 C CA . TRP A 1 210 ? -5.343 8.354 -19.140 1.00 80.31 210 TRP A CA 1
ATOM 1714 C C . TRP A 1 210 ? -5.376 8.642 -17.632 1.00 80.31 210 TRP A C 1
ATOM 1716 O O . TRP A 1 210 ? -5.485 7.677 -16.875 1.00 80.31 210 TRP A O 1
ATOM 1726 N N . PRO A 1 211 ? -5.377 9.907 -17.159 1.00 82.69 211 PRO A N 1
ATOM 1727 C CA . PRO A 1 211 ? -5.577 10.197 -15.738 1.00 82.69 211 PRO A CA 1
ATOM 1728 C C . PRO A 1 211 ? -6.921 9.701 -15.200 1.00 82.69 211 PRO A C 1
ATOM 1730 O O . PRO A 1 211 ? -6.992 9.228 -14.070 1.00 82.69 211 PRO A O 1
ATOM 1733 N N . LEU A 1 212 ? -7.986 9.760 -16.007 1.00 84.88 212 LEU A N 1
ATOM 1734 C CA . LEU A 1 212 ? -9.301 9.264 -15.606 1.00 84.88 212 LEU A CA 1
ATOM 1735 C C . LEU A 1 212 ? -9.332 7.730 -15.532 1.00 84.88 212 LEU A C 1
ATOM 1737 O O . LEU A 1 212 ? -9.845 7.179 -14.561 1.00 84.88 212 LEU A O 1
ATOM 1741 N N . CYS A 1 213 ? -8.725 7.030 -16.494 1.00 86.12 213 CYS A N 1
ATOM 1742 C CA . CYS A 1 213 ? -8.517 5.582 -16.427 1.00 86.12 213 CYS A CA 1
ATOM 1743 C C . CYS A 1 213 ? -7.672 5.187 -15.207 1.00 86.12 213 CYS A C 1
ATOM 1745 O O . CYS A 1 213 ? -8.006 4.223 -14.521 1.00 86.12 213 CYS A O 1
ATOM 1747 N N . PHE A 1 214 ? -6.625 5.953 -14.897 1.00 83.75 214 PHE A N 1
ATOM 1748 C CA . PHE A 1 214 ? -5.800 5.757 -13.707 1.00 83.75 214 PHE A CA 1
ATOM 1749 C C . PHE A 1 214 ? -6.606 5.959 -12.415 1.00 83.75 214 PHE A C 1
ATOM 1751 O O . PHE A 1 214 ? -6.570 5.104 -11.533 1.00 83.75 214 PHE A O 1
ATOM 1758 N N . ALA A 1 215 ? -7.414 7.021 -12.331 1.00 85.88 215 ALA A N 1
ATOM 1759 C CA . ALA A 1 215 ? -8.298 7.284 -11.196 1.00 85.88 215 ALA A CA 1
ATOM 1760 C C . ALA A 1 215 ? -9.326 6.158 -10.989 1.00 85.88 215 ALA A C 1
ATOM 1762 O O . ALA A 1 215 ? -9.528 5.696 -9.866 1.00 85.88 215 ALA A O 1
ATOM 1763 N N . ILE A 1 216 ? -9.931 5.661 -12.073 1.00 90.75 216 ILE A N 1
ATOM 1764 C CA . ILE A 1 216 ? -10.846 4.511 -12.031 1.00 90.75 216 ILE A CA 1
ATOM 1765 C C . ILE A 1 216 ? -10.117 3.244 -11.567 1.00 90.75 216 ILE A C 1
ATOM 1767 O O . ILE A 1 216 ? -10.711 2.435 -10.858 1.00 90.75 216 ILE A O 1
ATOM 1771 N N . GLY A 1 217 ? -8.831 3.085 -11.887 1.00 87.12 217 GLY A N 1
ATOM 1772 C CA . GLY A 1 217 ? -8.001 1.971 -11.419 1.00 87.12 217 GLY A CA 1
ATOM 1773 C C . GLY A 1 217 ? -7.884 1.865 -9.892 1.00 87.12 217 GLY A C 1
ATOM 1774 O O . GLY A 1 217 ? -7.751 0.758 -9.370 1.00 87.12 217 GLY A O 1
ATOM 1775 N N . PHE A 1 218 ? -8.022 2.971 -9.152 1.00 87.81 218 PHE A N 1
ATOM 1776 C CA . PHE A 1 218 ? -8.028 2.947 -7.683 1.00 87.81 218 PHE A CA 1
ATOM 1777 C C . PHE A 1 218 ? -9.355 2.487 -7.078 1.00 87.81 218 PHE A C 1
ATOM 1779 O O . PHE A 1 218 ? -9.386 2.085 -5.914 1.00 87.81 218 PHE A O 1
ATOM 1786 N N . LEU A 1 219 ? -10.454 2.507 -7.837 1.00 89.56 219 LEU A N 1
ATOM 1787 C CA . LEU A 1 219 ? -11.760 2.100 -7.324 1.00 89.56 219 LEU A CA 1
ATOM 1788 C C . LEU A 1 219 ? -11.793 0.601 -6.960 1.00 89.56 219 LEU A C 1
ATOM 1790 O O . LEU A 1 219 ? -12.154 0.295 -5.821 1.00 89.56 219 LEU A O 1
ATOM 1794 N N . PRO A 1 220 ? -11.364 -0.340 -7.831 1.00 89.88 220 PRO A N 1
ATOM 1795 C CA . PRO A 1 220 ? -11.212 -1.743 -7.449 1.00 89.88 220 PRO A CA 1
ATOM 1796 C C . PRO A 1 220 ? -10.298 -1.941 -6.239 1.00 89.88 220 PRO A C 1
ATOM 1798 O O . PRO A 1 220 ? -10.598 -2.768 -5.383 1.00 89.88 220 PRO A O 1
ATOM 1801 N N . TYR A 1 221 ? -9.219 -1.158 -6.135 1.00 86.38 221 TYR A N 1
ATOM 1802 C CA . TYR A 1 221 ? -8.289 -1.231 -5.010 1.00 86.38 221 TYR A CA 1
ATOM 1803 C C . TYR A 1 221 ? -8.955 -0.832 -3.680 1.00 86.38 221 TYR A C 1
ATOM 1805 O O . TYR A 1 221 ? -8.846 -1.548 -2.684 1.00 86.38 221 TYR A O 1
ATOM 1813 N N . GLY A 1 222 ? -9.728 0.258 -3.670 1.00 87.25 222 GLY A N 1
ATOM 1814 C CA . GLY A 1 222 ? -10.511 0.672 -2.503 1.00 87.25 222 GLY A CA 1
ATOM 1815 C C . GLY A 1 222 ? -11.590 -0.346 -2.120 1.00 87.25 222 GLY A C 1
ATOM 1816 O O . GLY A 1 222 ? -11.731 -0.689 -0.946 1.00 87.25 222 GLY A O 1
ATOM 1817 N N . ILE A 1 223 ? -12.311 -0.892 -3.108 1.00 89.75 223 ILE A N 1
ATOM 1818 C CA . ILE A 1 223 ? -13.310 -1.952 -2.893 1.00 89.75 223 ILE A CA 1
ATOM 1819 C C . ILE A 1 223 ? -12.650 -3.197 -2.290 1.00 89.75 223 ILE A C 1
ATOM 1821 O O . ILE A 1 223 ? -13.182 -3.770 -1.339 1.00 89.75 223 ILE A O 1
ATOM 1825 N N . MET A 1 224 ? -11.480 -3.593 -2.799 1.00 88.50 224 MET A N 1
ATOM 1826 C CA . MET A 1 224 ? -10.713 -4.723 -2.280 1.00 88.50 224 MET A CA 1
ATOM 1827 C C . MET A 1 224 ? -10.377 -4.527 -0.801 1.00 88.50 224 MET A C 1
ATOM 1829 O O . MET A 1 224 ? -10.626 -5.440 -0.017 1.00 88.50 224 MET A O 1
ATOM 1833 N N . ASN A 1 225 ? -9.890 -3.351 -0.392 1.00 88.25 225 ASN A N 1
ATOM 1834 C CA . ASN A 1 225 ? -9.569 -3.081 1.013 1.00 88.25 225 ASN A CA 1
ATOM 1835 C C . ASN A 1 225 ? -10.804 -3.211 1.925 1.00 88.25 225 ASN A C 1
ATOM 1837 O O . ASN A 1 225 ? -10.712 -3.814 2.994 1.00 88.25 225 ASN A O 1
ATOM 1841 N N . VAL A 1 226 ? -11.973 -2.730 1.487 1.00 89.38 226 VAL A N 1
ATOM 1842 C CA . VAL A 1 226 ? -13.238 -2.849 2.240 1.00 89.38 226 VAL A CA 1
ATOM 1843 C C . VAL A 1 226 ? -13.721 -4.302 2.328 1.00 89.38 226 VAL A C 1
ATOM 1845 O O . VAL A 1 226 ? -14.170 -4.746 3.387 1.00 89.38 226 VAL A O 1
ATOM 1848 N N . ILE A 1 227 ? -13.620 -5.071 1.239 1.00 88.25 227 ILE A N 1
ATOM 1849 C CA . ILE A 1 227 ? -13.949 -6.505 1.246 1.00 88.25 227 ILE A CA 1
ATOM 1850 C C . ILE A 1 227 ? -12.996 -7.258 2.181 1.00 88.25 227 ILE A C 1
ATOM 1852 O O . ILE A 1 227 ? -13.451 -8.073 2.983 1.00 88.25 227 ILE A O 1
ATOM 1856 N N . CYS A 1 228 ? -11.697 -6.954 2.128 1.00 86.75 228 CYS A N 1
ATOM 1857 C CA . CYS A 1 228 ? -10.695 -7.555 3.005 1.00 86.75 228 CYS A CA 1
ATOM 1858 C C . CYS A 1 228 ? -11.005 -7.277 4.476 1.00 86.75 228 CYS A C 1
ATOM 1860 O O . CYS A 1 228 ? -10.994 -8.205 5.278 1.00 86.75 228 CYS A O 1
ATOM 1862 N N . GLU A 1 229 ? -11.347 -6.037 4.832 1.00 87.88 229 GLU A N 1
ATOM 1863 C CA . GLU A 1 229 ? -11.766 -5.698 6.193 1.00 87.88 229 GLU A CA 1
ATOM 1864 C C . GLU A 1 229 ? -12.976 -6.531 6.635 1.00 87.88 229 GLU A C 1
ATOM 1866 O O . GLU A 1 229 ? -12.965 -7.120 7.718 1.00 87.88 229 GLU A O 1
ATOM 1871 N N . LYS A 1 230 ? -14.005 -6.621 5.784 1.00 86.62 230 LYS A N 1
ATOM 1872 C CA . LYS A 1 230 ? -15.232 -7.365 6.083 1.00 86.62 230 LYS A CA 1
ATOM 1873 C C . LYS A 1 230 ? -14.971 -8.852 6.320 1.00 86.62 230 LYS A C 1
ATOM 1875 O O . LYS A 1 230 ? -15.611 -9.434 7.190 1.00 86.62 230 LYS A O 1
ATOM 1880 N N . GLU A 1 231 ? -14.083 -9.479 5.555 1.00 84.81 231 GLU A N 1
ATOM 1881 C CA . GLU A 1 231 ? -13.787 -10.911 5.696 1.00 84.81 231 GLU A CA 1
ATOM 1882 C C . GLU A 1 231 ? -12.793 -11.210 6.829 1.00 84.81 231 GLU A C 1
ATOM 1884 O O . GLU A 1 231 ? -12.968 -12.191 7.555 1.00 84.81 231 GLU A O 1
ATOM 1889 N N . LEU A 1 232 ? -11.792 -10.350 7.046 1.00 82.38 232 LEU A N 1
ATOM 1890 C CA . LEU A 1 232 ? -10.809 -10.522 8.123 1.00 82.38 232 LEU A CA 1
ATOM 1891 C C . LEU A 1 232 ? -11.426 -10.295 9.510 1.00 82.38 232 LEU A C 1
ATOM 1893 O O . LEU A 1 232 ? -11.083 -11.004 10.456 1.00 82.38 232 LEU A O 1
ATOM 1897 N N . LYS A 1 233 ? -12.381 -9.364 9.644 1.00 80.19 233 LYS A N 1
ATOM 1898 C CA . LYS A 1 233 ? -13.055 -9.080 10.925 1.00 80.19 233 LYS A CA 1
ATOM 1899 C C . LYS A 1 233 ? -14.146 -10.089 11.305 1.00 80.19 233 LYS A C 1
ATOM 1901 O O . LYS A 1 233 ? -14.604 -10.071 12.443 1.00 80.19 233 LYS A O 1
ATOM 1906 N N . LYS A 1 234 ? -14.542 -11.010 10.415 1.00 77.75 234 LYS A N 1
ATOM 1907 C CA . LYS A 1 234 ? -15.523 -12.071 10.736 1.00 77.75 234 LYS A CA 1
ATOM 1908 C C . LYS A 1 234 ? -15.000 -13.133 11.709 1.00 77.75 234 LYS A C 1
ATOM 1910 O O . LYS A 1 234 ? -15.788 -13.942 12.178 1.00 77.75 234 LYS A O 1
ATOM 1915 N N . GLY A 1 235 ? -13.697 -13.177 12.001 1.00 65.44 235 GLY A N 1
ATOM 1916 C CA . GLY A 1 235 ? -13.104 -14.113 12.971 1.00 65.44 235 GLY A CA 1
ATOM 1917 C C . GLY A 1 235 ? -13.102 -15.595 12.555 1.00 65.44 235 GLY A C 1
ATOM 1918 O O . GLY A 1 235 ? -12.446 -16.405 13.203 1.00 65.44 235 GLY A O 1
ATOM 1919 N N . GLU A 1 236 ? -13.789 -15.959 11.468 1.00 58.94 236 GLU A N 1
ATOM 1920 C CA . GLU A 1 236 ? -13.864 -17.333 10.952 1.00 58.94 236 GLU A CA 1
ATOM 1921 C C . GLU A 1 236 ? -12.690 -17.708 10.031 1.00 58.94 236 GLU A C 1
ATOM 1923 O O . GLU A 1 236 ? -12.401 -18.894 9.856 1.00 58.94 236 GLU A O 1
ATOM 1928 N N . SER A 1 237 ? -11.984 -16.726 9.455 1.00 57.97 237 SER A N 1
ATOM 1929 C CA . SER A 1 237 ? -10.856 -16.976 8.551 1.00 57.97 237 SER A CA 1
ATOM 1930 C C . SER A 1 237 ? -9.512 -16.771 9.256 1.00 57.97 237 SER A C 1
ATOM 1932 O O . SER A 1 237 ? -9.263 -15.745 9.885 1.00 57.97 237 SER A O 1
ATOM 1934 N N . GLN A 1 238 ? -8.611 -17.755 9.152 1.00 67.81 238 GLN A N 1
ATOM 1935 C CA . GLN A 1 238 ? -7.210 -17.523 9.502 1.00 67.81 238 GLN A CA 1
ATOM 1936 C C . GLN A 1 238 ? -6.621 -16.580 8.452 1.00 67.81 238 GLN A C 1
ATOM 1938 O O . GLN A 1 238 ? -6.578 -16.933 7.273 1.00 67.81 238 GLN A O 1
ATOM 1943 N N . SER A 1 239 ? -6.153 -15.405 8.867 1.00 71.56 239 SER A N 1
ATOM 1944 C CA . SER A 1 239 ? -5.690 -14.322 7.985 1.00 71.56 239 SER A CA 1
ATOM 1945 C C . SER A 1 239 ? -4.680 -14.777 6.944 1.00 71.56 239 SER A C 1
ATOM 1947 O O . SER A 1 239 ? -4.741 -14.363 5.792 1.00 71.56 239 SER A O 1
ATOM 1949 N N . PHE A 1 240 ? -3.791 -15.697 7.320 1.00 79.06 240 PHE A N 1
ATOM 1950 C CA . PHE A 1 240 ? -2.833 -16.294 6.395 1.00 79.06 240 PHE A CA 1
ATOM 1951 C C . PHE A 1 240 ? -3.506 -17.060 5.255 1.00 79.06 240 PHE A C 1
ATOM 1953 O O . PHE A 1 240 ? -3.107 -16.900 4.109 1.00 79.06 240 PHE A O 1
ATOM 1960 N N . SER A 1 241 ? -4.553 -17.840 5.538 1.00 83.44 241 SER A N 1
ATOM 1961 C CA . SER A 1 241 ? -5.281 -18.572 4.498 1.00 83.44 241 SER A CA 1
ATOM 1962 C C . SER A 1 241 ? -5.969 -17.618 3.526 1.00 83.44 241 SER A C 1
ATOM 1964 O O . SER A 1 241 ? -5.911 -17.849 2.320 1.00 83.44 241 SER A O 1
ATOM 1966 N N . PHE A 1 242 ? -6.564 -16.535 4.031 1.00 84.56 242 PHE A N 1
ATOM 1967 C CA . PHE A 1 242 ? -7.171 -15.505 3.191 1.00 84.56 242 PHE A CA 1
ATOM 1968 C C . PHE A 1 242 ? -6.129 -14.826 2.290 1.00 84.56 242 PHE A C 1
ATOM 1970 O O . PHE A 1 242 ? -6.323 -14.751 1.080 1.00 84.56 242 PHE A O 1
ATOM 1977 N N . ILE A 1 243 ? -4.986 -14.415 2.852 1.00 83.62 243 ILE A N 1
ATOM 1978 C CA . ILE A 1 243 ? -3.887 -13.801 2.091 1.00 83.62 243 ILE A CA 1
ATOM 1979 C C . ILE A 1 243 ? -3.378 -14.756 1.006 1.00 83.62 243 ILE A C 1
ATOM 1981 O O . ILE A 1 243 ? -3.245 -14.346 -0.144 1.00 83.62 243 ILE A O 1
ATOM 1985 N N . THR A 1 244 ? -3.137 -16.031 1.329 1.00 87.25 244 THR A N 1
ATOM 1986 C CA . THR A 1 244 ? -2.669 -17.024 0.349 1.00 87.25 244 THR A CA 1
ATOM 1987 C C . THR A 1 244 ? -3.643 -17.176 -0.816 1.00 87.25 244 THR A C 1
ATOM 1989 O O . THR A 1 244 ? -3.212 -17.153 -1.967 1.00 87.25 244 THR A O 1
ATOM 1992 N N . TRP A 1 245 ? -4.948 -17.283 -0.551 1.00 89.25 245 TRP A N 1
ATOM 1993 C CA . TRP A 1 245 ? -5.949 -17.373 -1.617 1.00 89.25 245 TRP A CA 1
ATOM 1994 C C . TRP A 1 245 ? -5.983 -16.118 -2.485 1.00 89.25 245 TRP A C 1
ATOM 1996 O O . TRP A 1 245 ? -5.999 -16.235 -3.709 1.00 89.25 245 TRP A O 1
ATOM 2006 N N . THR A 1 246 ? -5.913 -14.932 -1.882 1.00 87.12 246 THR A N 1
ATOM 2007 C CA . THR A 1 246 ? -5.852 -13.665 -2.622 1.00 87.12 246 THR A CA 1
ATOM 2008 C C . THR A 1 246 ? -4.633 -13.610 -3.546 1.00 87.12 246 THR A C 1
ATOM 2010 O O . THR A 1 246 ? -4.777 -13.245 -4.710 1.00 87.12 246 THR A O 1
ATOM 2013 N N . GLN A 1 247 ? -3.458 -14.055 -3.086 1.00 89.25 247 GLN A N 1
ATOM 2014 C CA . GLN A 1 247 ? -2.249 -14.121 -3.920 1.00 89.25 247 GLN A CA 1
ATOM 2015 C C . GLN A 1 247 ? -2.380 -15.141 -5.065 1.00 89.25 247 GLN A C 1
ATOM 2017 O O . GLN A 1 247 ? -1.980 -14.859 -6.193 1.00 89.25 247 GLN A O 1
ATOM 2022 N N . ILE A 1 248 ? -2.997 -16.305 -4.824 1.00 91.75 248 ILE A N 1
ATOM 2023 C CA . ILE A 1 248 ? -3.264 -17.298 -5.880 1.00 91.75 248 ILE A CA 1
ATOM 2024 C C . ILE A 1 248 ? -4.181 -16.704 -6.956 1.00 91.75 248 ILE A C 1
ATOM 2026 O O . ILE A 1 248 ? -3.876 -16.788 -8.146 1.00 91.75 248 ILE A O 1
ATOM 2030 N N . PHE A 1 249 ? -5.283 -16.063 -6.559 1.00 91.12 249 PHE A N 1
ATOM 2031 C CA . PHE A 1 249 ? -6.193 -15.421 -7.509 1.00 91.12 249 PHE A CA 1
ATOM 2032 C C . PHE A 1 249 ? -5.552 -14.231 -8.226 1.00 91.12 249 PHE A C 1
ATOM 2034 O O . PHE A 1 249 ? -5.856 -14.006 -9.398 1.00 91.12 249 PHE A O 1
ATOM 2041 N N . GLN A 1 250 ? -4.635 -13.508 -7.581 1.00 90.12 250 GLN A N 1
ATOM 2042 C CA . GLN A 1 250 ? -3.849 -12.455 -8.223 1.00 90.12 250 GLN A CA 1
ATOM 2043 C C . GLN A 1 250 ? -2.986 -13.021 -9.357 1.00 90.12 250 GLN A C 1
ATOM 2045 O O . GLN A 1 250 ? -3.001 -12.464 -10.453 1.00 90.12 250 GLN A O 1
ATOM 2050 N N . VAL A 1 251 ? -2.313 -14.160 -9.151 1.00 91.56 251 VAL A N 1
ATOM 2051 C CA . VAL A 1 251 ? -1.546 -14.842 -10.211 1.00 91.56 251 VAL A CA 1
ATOM 2052 C C . VAL A 1 251 ? -2.461 -15.295 -11.349 1.00 91.56 251 VAL A C 1
ATOM 2054 O O . VAL A 1 251 ? -2.164 -15.033 -12.513 1.00 91.56 251 VAL A O 1
ATOM 2057 N N . VAL A 1 252 ? -3.601 -15.918 -11.036 1.00 94.19 252 VAL A N 1
ATOM 2058 C CA . VAL A 1 252 ? -4.580 -16.345 -12.053 1.00 94.19 252 VAL A CA 1
ATOM 2059 C C . VAL A 1 252 ? -5.072 -15.152 -12.876 1.00 94.19 252 VAL A C 1
ATOM 2061 O O . VAL A 1 252 ? -5.091 -15.213 -14.103 1.00 94.19 252 VAL A O 1
ATOM 2064 N N . THR A 1 253 ? -5.414 -14.046 -12.215 1.00 90.75 253 THR A N 1
ATOM 2065 C CA . THR A 1 253 ? -5.896 -12.825 -12.876 1.00 90.75 253 THR A CA 1
ATOM 2066 C C . THR A 1 253 ? -4.801 -12.181 -13.726 1.00 90.75 253 THR A C 1
ATOM 2068 O O . THR A 1 253 ? -5.071 -11.762 -14.848 1.00 90.75 253 THR A O 1
ATOM 2071 N N . MET A 1 254 ? -3.554 -12.159 -13.243 1.00 90.06 254 MET A N 1
ATOM 2072 C CA . MET A 1 254 ? -2.401 -11.661 -13.996 1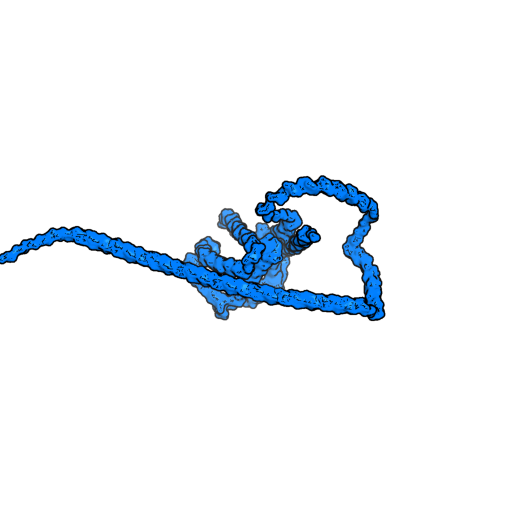.00 90.06 254 MET A CA 1
ATOM 2073 C C . MET A 1 254 ? -2.177 -12.473 -15.277 1.00 90.06 254 MET A C 1
ATOM 2075 O O . MET A 1 254 ? -2.004 -11.891 -16.345 1.00 90.06 254 MET A O 1
ATOM 2079 N N . VAL A 1 255 ? -2.255 -13.806 -15.199 1.00 90.50 255 VAL A N 1
ATOM 2080 C CA . VAL A 1 255 ? -2.157 -14.682 -16.377 1.00 90.50 255 VAL A CA 1
ATOM 2081 C C . VAL A 1 255 ? -3.319 -14.440 -17.337 1.00 90.50 255 VAL A C 1
ATOM 2083 O O . VAL A 1 255 ? -3.098 -14.372 -18.539 1.00 90.50 255 VAL A O 1
ATOM 2086 N N . MET A 1 256 ? -4.545 -14.248 -16.842 1.00 91.81 256 MET A N 1
ATOM 2087 C CA . MET A 1 256 ? -5.699 -13.912 -17.690 1.00 91.81 256 MET A CA 1
ATOM 2088 C C . MET A 1 256 ? -5.560 -12.541 -18.373 1.00 91.81 256 MET A C 1
ATOM 2090 O O . MET A 1 256 ? -6.092 -12.347 -19.466 1.00 91.81 256 MET A O 1
ATOM 2094 N N . MET A 1 257 ? -4.826 -11.604 -17.769 1.00 89.56 257 MET A N 1
ATOM 2095 C CA . MET A 1 257 ? -4.563 -10.265 -18.308 1.00 89.56 257 MET A CA 1
ATOM 2096 C C . MET A 1 257 ? -3.331 -10.178 -19.223 1.00 89.56 257 MET A C 1
ATOM 2098 O O . MET A 1 257 ? -2.950 -9.074 -19.603 1.00 89.56 257 MET A O 1
ATOM 2102 N N . PHE A 1 258 ? -2.740 -11.300 -19.653 1.00 87.75 258 PHE A N 1
ATOM 2103 C CA . PHE A 1 258 ? -1.563 -11.292 -20.540 1.00 87.75 258 PHE A CA 1
ATOM 2104 C C . PHE A 1 258 ? -1.765 -10.472 -21.828 1.00 87.75 258 PHE A C 1
ATOM 2106 O O . PHE A 1 258 ? -0.818 -9.903 -22.362 1.00 87.75 258 PHE A O 1
ATOM 2113 N N . TRP A 1 259 ? -3.006 -10.380 -22.317 1.00 87.06 259 TRP A N 1
ATOM 2114 C CA . TRP A 1 259 ? -3.334 -9.639 -23.532 1.00 87.06 259 TRP A CA 1
ATOM 2115 C C . TRP A 1 259 ? -3.159 -8.120 -23.391 1.00 87.06 259 TRP A C 1
ATOM 2117 O O . TRP A 1 259 ? -3.022 -7.433 -24.404 1.00 87.06 259 TRP A O 1
ATOM 2127 N N . ALA A 1 260 ? -3.138 -7.593 -22.161 1.00 86.94 260 ALA A N 1
ATOM 2128 C CA . ALA A 1 260 ? -2.931 -6.170 -21.905 1.00 86.94 260 ALA A CA 1
ATOM 2129 C C . ALA A 1 260 ? -1.562 -5.686 -22.417 1.00 86.94 260 ALA A C 1
ATOM 2131 O O . ALA A 1 260 ? -1.425 -4.519 -22.780 1.00 86.94 260 ALA A O 1
ATOM 2132 N N . ASP A 1 261 ? -0.579 -6.587 -22.531 1.00 86.12 261 ASP A N 1
ATOM 2133 C CA . ASP A 1 261 ? 0.751 -6.269 -23.059 1.00 86.12 261 ASP A CA 1
ATOM 2134 C C . ASP A 1 261 ? 0.788 -6.097 -24.591 1.00 86.12 261 ASP A C 1
ATOM 2136 O O . ASP A 1 261 ? 1.781 -5.619 -25.131 1.00 86.12 261 ASP A O 1
ATOM 2140 N N . PHE A 1 262 ? -0.303 -6.424 -25.296 1.00 87.31 262 PHE A N 1
ATOM 2141 C CA . PHE A 1 262 ? -0.449 -6.176 -26.738 1.00 87.31 262 PHE A CA 1
ATOM 2142 C C . PHE A 1 262 ? -1.172 -4.863 -27.058 1.00 87.31 262 PHE A C 1
ATOM 2144 O O . PHE A 1 262 ? -1.359 -4.536 -28.232 1.00 87.31 262 PHE A O 1
ATOM 2151 N N . ILE A 1 263 ? -1.616 -4.110 -26.044 1.00 83.31 263 ILE A N 1
ATOM 2152 C CA . ILE A 1 263 ? -2.294 -2.831 -26.264 1.00 83.31 263 ILE A CA 1
ATOM 2153 C C . ILE A 1 263 ? -1.265 -1.834 -26.815 1.00 83.31 263 ILE A C 1
ATOM 2155 O O . ILE A 1 263 ? -0.306 -1.502 -26.114 1.00 83.31 263 ILE A O 1
ATOM 2159 N N . PRO A 1 264 ? -1.441 -1.310 -28.041 1.00 73.88 264 PRO A N 1
ATOM 2160 C CA . PRO A 1 264 ? -0.489 -0.369 -28.614 1.00 73.88 264 PRO A CA 1
ATOM 2161 C C . PRO A 1 264 ? -0.366 0.872 -27.719 1.00 73.88 264 PRO A C 1
ATOM 2163 O O . PRO A 1 264 ? -1.373 1.397 -27.253 1.00 73.88 264 PRO A O 1
ATOM 2166 N N . GLN A 1 265 ? 0.868 1.345 -27.504 1.00 71.62 265 GLN A N 1
ATOM 2167 C CA . GLN A 1 265 ? 1.248 2.466 -26.617 1.00 71.62 265 GLN A CA 1
ATOM 2168 C C . GLN A 1 265 ? 1.220 2.185 -25.105 1.00 71.62 265 GLN A C 1
ATOM 2170 O O . GLN A 1 265 ? 1.820 2.959 -24.363 1.00 71.62 265 GLN A O 1
ATOM 2175 N N . PHE A 1 266 ? 0.561 1.119 -24.648 1.00 75.31 266 PHE A N 1
ATOM 2176 C CA . PHE A 1 266 ? 0.526 0.736 -23.231 1.00 75.31 266 PHE A CA 1
ATOM 2177 C C . PHE A 1 266 ? 1.407 -0.486 -22.953 1.00 75.31 266 PHE A C 1
ATOM 2179 O O . PHE A 1 266 ? 2.195 -0.484 -22.012 1.00 75.31 266 PHE A O 1
ATOM 2186 N N . GLY A 1 267 ? 1.287 -1.511 -23.793 1.00 77.06 267 GLY A N 1
A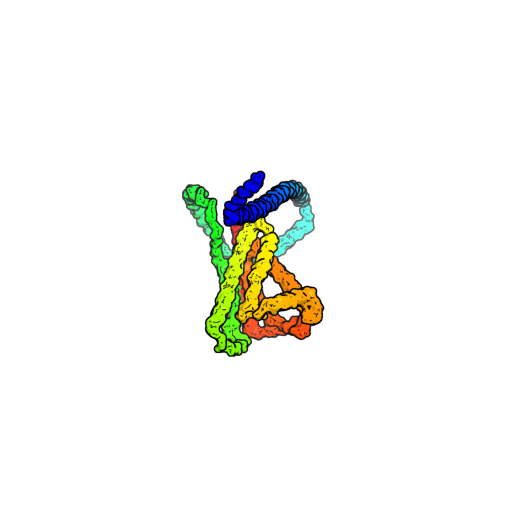TOM 2187 C CA . GLY A 1 267 ? 2.027 -2.757 -23.694 1.00 77.06 267 GLY A CA 1
ATOM 2188 C C . GLY A 1 267 ? 3.391 -2.713 -24.380 1.00 77.06 267 GLY A C 1
ATOM 2189 O O . GLY A 1 267 ? 3.640 -1.915 -25.290 1.00 77.06 267 GLY A O 1
ATOM 2190 N N . MET A 1 268 ? 4.291 -3.582 -23.929 1.00 78.06 268 MET A N 1
ATOM 2191 C CA . MET A 1 268 ? 5.671 -3.666 -24.401 1.00 78.06 268 MET A CA 1
ATOM 2192 C C . MET A 1 268 ? 5.876 -4.687 -25.528 1.00 78.06 268 MET A C 1
ATOM 2194 O O . MET A 1 268 ? 6.924 -4.651 -26.183 1.00 78.06 268 MET A O 1
ATOM 2198 N N . ALA A 1 269 ? 4.915 -5.581 -25.781 1.00 83.88 269 ALA A N 1
ATOM 2199 C CA . ALA A 1 269 ? 5.018 -6.614 -26.805 1.00 83.88 269 ALA A CA 1
ATOM 2200 C C . ALA A 1 269 ? 4.150 -6.307 -28.033 1.00 83.88 269 ALA A C 1
ATOM 2202 O O . ALA A 1 269 ? 2.944 -6.108 -27.962 1.00 83.88 269 ALA A O 1
ATOM 2203 N N . SER A 1 270 ? 4.769 -6.348 -29.212 1.00 82.44 270 SER A N 1
ATOM 2204 C CA . SER A 1 270 ? 4.077 -6.208 -30.500 1.00 82.44 270 SER A CA 1
ATOM 2205 C C . SER A 1 270 ? 3.604 -7.540 -31.093 1.00 82.44 270 SER A C 1
ATOM 2207 O O . SER A 1 270 ? 2.802 -7.548 -32.025 1.00 82.44 270 SER A O 1
ATOM 2209 N N . SER A 1 271 ? 4.094 -8.673 -30.578 1.00 88.38 271 SER A N 1
ATOM 2210 C CA . SER A 1 271 ? 3.727 -10.015 -31.036 1.00 88.38 271 SER A CA 1
ATOM 2211 C C . SER A 1 271 ? 3.773 -11.042 -29.895 1.00 88.38 271 SER A C 1
ATOM 2213 O O . SER A 1 271 ? 4.551 -10.870 -28.950 1.00 88.38 271 SER A O 1
ATOM 2215 N N . PRO A 1 272 ? 2.994 -12.141 -29.977 1.00 87.81 272 PRO A N 1
ATOM 2216 C CA . PRO A 1 272 ? 3.013 -13.200 -28.966 1.00 87.81 272 PRO A CA 1
ATOM 2217 C C . PRO A 1 272 ? 4.390 -13.851 -28.781 1.00 87.81 272 PRO A C 1
ATOM 2219 O O . PRO A 1 272 ? 4.757 -14.216 -27.669 1.00 87.81 272 PRO A O 1
ATOM 2222 N N . GLN A 1 273 ? 5.178 -13.976 -29.853 1.00 89.31 273 GLN A N 1
ATOM 2223 C CA . GLN A 1 273 ? 6.530 -14.534 -29.782 1.00 89.31 273 GLN A CA 1
ATOM 2224 C C . GLN A 1 273 ? 7.474 -13.617 -28.996 1.00 89.31 273 GLN A C 1
ATOM 2226 O O . GLN A 1 273 ? 8.191 -14.092 -28.120 1.00 89.31 273 GLN A O 1
ATOM 2231 N N . ASN A 1 274 ? 7.418 -12.307 -29.254 1.00 88.31 274 ASN A N 1
ATOM 2232 C CA . ASN A 1 274 ? 8.218 -11.311 -28.540 1.00 88.31 274 ASN A CA 1
ATOM 2233 C C . ASN A 1 274 ? 7.826 -11.249 -27.051 1.00 88.31 274 ASN A C 1
ATOM 2235 O O . ASN A 1 274 ? 8.692 -11.150 -26.188 1.00 88.31 274 ASN A O 1
ATOM 2239 N N . PHE A 1 275 ? 6.535 -11.400 -26.732 1.00 90.31 275 PHE A N 1
ATOM 2240 C CA . PHE A 1 275 ? 6.068 -11.525 -25.348 1.00 90.31 275 PHE A CA 1
ATOM 2241 C C . PHE A 1 275 ? 6.707 -12.721 -24.627 1.00 90.31 275 PHE A C 1
ATOM 2243 O O . PHE A 1 275 ? 7.285 -12.559 -23.554 1.00 90.31 275 PHE A O 1
ATOM 2250 N N . ILE A 1 276 ? 6.645 -13.919 -25.221 1.00 90.81 276 ILE A N 1
ATOM 2251 C CA . ILE A 1 276 ? 7.197 -15.137 -24.607 1.00 90.81 276 ILE A CA 1
ATOM 2252 C C . ILE A 1 276 ? 8.716 -15.032 -24.449 1.00 90.81 276 ILE A C 1
ATOM 2254 O O . ILE A 1 276 ? 9.253 -15.437 -23.419 1.00 90.81 276 ILE A O 1
ATOM 2258 N N . GLU A 1 277 ? 9.413 -14.482 -25.443 1.00 91.19 277 GLU A N 1
ATOM 2259 C CA . GLU A 1 277 ? 10.860 -14.281 -25.383 1.00 91.19 277 GLU A CA 1
ATOM 2260 C C . GLU A 1 277 ? 11.248 -13.324 -24.250 1.00 91.19 277 GLU A C 1
ATOM 2262 O O . GLU A 1 277 ? 12.118 -13.646 -23.441 1.00 91.19 277 GLU A O 1
ATOM 2267 N N . ARG A 1 278 ? 10.543 -12.196 -24.113 1.00 88.31 278 ARG A N 1
ATOM 2268 C CA . ARG A 1 278 ? 10.753 -11.245 -23.013 1.00 88.31 278 ARG A CA 1
ATOM 2269 C C . ARG A 1 278 ? 10.419 -11.840 -21.654 1.00 88.31 278 ARG A C 1
ATOM 2271 O O . ARG A 1 278 ? 11.187 -11.651 -20.716 1.00 88.31 278 ARG A O 1
ATOM 2278 N N . LEU A 1 279 ? 9.326 -12.593 -21.546 1.00 90.00 279 LEU A N 1
ATOM 2279 C CA . LEU A 1 279 ? 8.953 -13.285 -20.314 1.00 90.00 279 LEU A CA 1
ATOM 2280 C C . LEU A 1 279 ? 10.025 -14.305 -19.909 1.00 90.00 279 LEU A C 1
ATOM 2282 O O . LEU A 1 279 ? 10.423 -14.360 -18.747 1.00 90.00 279 LEU A O 1
ATOM 2286 N N . LYS A 1 280 ? 10.532 -15.083 -20.872 1.00 90.88 280 LYS A N 1
ATOM 2287 C CA . LYS A 1 280 ? 11.602 -16.060 -20.648 1.00 90.88 280 LYS A CA 1
ATOM 2288 C C . LYS A 1 280 ? 12.903 -15.381 -20.229 1.00 90.88 280 LYS A C 1
ATOM 2290 O O . LYS A 1 280 ? 13.531 -15.843 -19.283 1.00 90.88 280 LYS A O 1
ATOM 2295 N N . ASN A 1 281 ? 13.289 -14.296 -20.896 1.00 88.38 281 ASN A N 1
ATOM 2296 C CA . ASN A 1 281 ? 14.501 -13.545 -20.569 1.00 88.38 281 ASN A CA 1
ATOM 2297 C C . ASN A 1 281 ? 14.390 -12.869 -19.196 1.00 88.38 281 ASN A C 1
ATOM 2299 O O . ASN A 1 281 ? 15.343 -12.911 -18.423 1.00 88.38 281 ASN A O 1
ATOM 2303 N N . GLY A 1 282 ? 13.217 -12.324 -18.858 1.00 87.81 282 GLY A N 1
ATOM 2304 C CA . GLY A 1 282 ? 12.931 -11.770 -17.536 1.00 87.81 282 GLY A CA 1
ATOM 2305 C C . GLY A 1 282 ? 13.072 -12.824 -16.441 1.00 87.81 282 GLY A C 1
ATOM 2306 O O . GLY A 1 282 ? 13.853 -12.637 -15.515 1.00 87.81 282 GLY A O 1
ATOM 2307 N N . LEU A 1 283 ? 12.411 -13.978 -16.597 1.00 88.81 283 LEU A N 1
ATOM 2308 C CA . LEU A 1 283 ? 12.554 -15.099 -15.663 1.00 88.81 283 LEU A CA 1
ATOM 2309 C C . LEU A 1 283 ? 14.004 -15.579 -15.574 1.00 88.81 283 LEU A C 1
ATOM 2311 O O . LEU A 1 283 ? 14.509 -15.802 -14.481 1.00 88.81 283 LEU A O 1
ATOM 2315 N N . HIS A 1 284 ? 14.703 -15.700 -16.700 1.00 89.38 284 HIS A N 1
ATOM 2316 C CA . HIS A 1 284 ? 16.104 -16.096 -16.695 1.00 89.38 284 HIS A CA 1
ATOM 2317 C C . HIS A 1 284 ? 16.958 -15.126 -15.870 1.00 89.38 284 HIS A C 1
ATOM 2319 O O . HIS A 1 284 ? 17.670 -15.564 -14.972 1.00 89.38 284 HIS A O 1
ATOM 2325 N N . CYS A 1 285 ? 16.836 -13.818 -16.095 1.00 87.75 285 CYS A N 1
ATOM 2326 C CA . CYS A 1 285 ? 17.614 -12.820 -15.364 1.00 87.75 285 CYS A CA 1
ATOM 2327 C C . CYS A 1 285 ? 17.183 -12.621 -13.902 1.00 87.75 285 CYS A C 1
ATOM 2329 O O . CYS A 1 285 ? 17.993 -12.166 -13.101 1.00 87.75 285 CYS A O 1
ATOM 2331 N N . SER A 1 286 ? 15.960 -12.997 -13.515 1.00 87.56 286 SER A N 1
ATOM 2332 C CA . SER A 1 286 ? 15.536 -12.987 -12.105 1.00 87.56 286 SER A CA 1
ATOM 2333 C C . SER A 1 286 ? 16.170 -14.109 -11.273 1.00 87.56 286 SER A C 1
ATOM 2335 O O . SER A 1 286 ? 16.324 -13.958 -10.062 1.00 87.56 286 SER A O 1
ATOM 2337 N N . TYR A 1 287 ? 16.533 -15.236 -11.896 1.00 86.75 287 TYR A N 1
ATOM 2338 C CA . TYR A 1 287 ? 17.102 -16.403 -11.203 1.00 86.75 287 TYR A CA 1
ATOM 2339 C C . TYR A 1 287 ? 18.567 -16.690 -11.564 1.00 86.75 287 TYR A C 1
ATOM 2341 O O . TYR A 1 287 ? 19.206 -17.498 -10.892 1.00 86.75 287 TYR A O 1
ATOM 2349 N N . SER A 1 288 ? 19.109 -16.041 -12.595 1.00 84.44 288 SER A N 1
ATOM 2350 C CA . SER A 1 288 ? 20.492 -16.198 -13.046 1.00 84.44 288 SER A CA 1
ATOM 2351 C C . SER A 1 288 ? 21.344 -14.993 -12.656 1.00 84.44 288 SER A C 1
ATOM 2353 O O . SER A 1 288 ? 20.942 -13.845 -12.824 1.00 84.44 288 SER A O 1
ATOM 2355 N N . SER A 1 289 ? 22.558 -15.255 -12.170 1.00 78.62 289 SER A N 1
ATOM 2356 C CA . SER A 1 289 ? 23.574 -14.237 -11.876 1.00 78.62 289 SER A CA 1
ATOM 2357 C C . SER A 1 289 ? 24.561 -14.040 -13.034 1.00 78.62 289 SER A C 1
ATOM 2359 O O . SER A 1 289 ? 25.699 -13.625 -12.816 1.00 78.62 289 SER A O 1
ATOM 2361 N N . GLU A 1 290 ? 24.176 -14.409 -14.257 1.00 82.19 290 GLU A N 1
ATOM 2362 C CA . GLU A 1 290 ? 25.014 -14.217 -15.441 1.00 82.19 290 GLU A CA 1
ATOM 2363 C C . GLU A 1 290 ? 25.337 -12.737 -15.680 1.00 82.19 290 GLU A C 1
ATOM 2365 O O . GLU A 1 290 ? 24.494 -11.857 -15.498 1.00 82.19 290 GLU A O 1
ATOM 2370 N N . ALA A 1 291 ? 26.555 -12.461 -16.160 1.00 73.75 291 ALA A N 1
ATOM 2371 C CA . ALA A 1 291 ? 27.015 -11.100 -16.447 1.00 73.75 291 ALA A CA 1
ATOM 2372 C C . ALA A 1 291 ? 26.145 -10.381 -17.496 1.00 73.75 291 ALA A C 1
ATOM 2374 O O . ALA A 1 291 ? 25.991 -9.165 -17.435 1.00 73.75 291 ALA A O 1
ATOM 2375 N N . ALA A 1 292 ? 25.518 -11.132 -18.411 1.00 77.38 292 ALA A N 1
ATOM 2376 C CA . ALA A 1 292 ? 24.559 -10.601 -19.383 1.00 77.38 292 ALA A CA 1
ATOM 2377 C C . ALA A 1 292 ? 23.290 -10.015 -18.730 1.00 77.38 292 ALA A C 1
ATOM 2379 O O . ALA A 1 292 ? 22.622 -9.182 -19.335 1.00 77.38 292 ALA A O 1
ATOM 2380 N N . CYS A 1 293 ? 22.977 -10.427 -17.498 1.00 78.44 293 CYS A N 1
ATOM 2381 C CA . CYS A 1 293 ? 21.846 -9.941 -16.713 1.00 78.44 293 CYS A CA 1
ATOM 2382 C C . CYS A 1 293 ? 22.240 -8.841 -15.710 1.00 78.44 293 CYS A C 1
ATOM 2384 O O . CYS A 1 293 ? 21.405 -8.455 -14.901 1.00 78.44 293 CYS A O 1
ATOM 2386 N N . GLY A 1 294 ? 23.488 -8.351 -15.708 1.00 74.12 294 GLY A N 1
ATOM 2387 C CA . GLY A 1 294 ? 23.889 -7.150 -14.956 1.00 74.12 294 GLY A CA 1
ATOM 2388 C C . GLY A 1 294 ? 23.698 -7.201 -13.434 1.00 74.12 294 GLY A C 1
ATOM 2389 O O . GLY A 1 294 ? 23.657 -6.158 -12.798 1.00 74.12 294 GLY A O 1
ATOM 2390 N N . GLY A 1 295 ? 23.553 -8.389 -12.836 1.00 70.88 295 GLY A N 1
ATOM 2391 C CA . GLY A 1 295 ? 23.252 -8.515 -11.406 1.00 70.88 295 GLY A CA 1
ATOM 2392 C C . GLY A 1 295 ? 21.784 -8.273 -11.027 1.00 70.88 295 GLY A C 1
ATOM 2393 O O . GLY A 1 295 ? 21.485 -8.236 -9.839 1.00 70.88 295 GLY A O 1
ATOM 2394 N N . LEU A 1 296 ? 20.850 -8.202 -11.985 1.00 79.31 296 LEU A N 1
ATOM 2395 C CA . LEU A 1 296 ? 19.421 -7.938 -11.729 1.00 79.31 296 LEU A CA 1
ATOM 2396 C C . LEU A 1 296 ? 18.743 -8.924 -10.763 1.00 79.31 296 LEU A C 1
ATOM 2398 O O . LEU A 1 296 ? 17.723 -8.591 -10.161 1.00 79.31 296 LEU A O 1
ATOM 2402 N N . ALA A 1 297 ? 19.276 -10.139 -10.610 1.00 84.75 297 ALA A N 1
ATOM 2403 C CA . ALA A 1 297 ? 18.677 -11.152 -9.750 1.00 84.75 297 ALA A CA 1
ATOM 2404 C C . ALA A 1 297 ? 18.520 -10.657 -8.303 1.00 84.75 297 ALA A C 1
ATOM 2406 O O . ALA A 1 297 ? 17.435 -10.762 -7.733 1.00 84.75 297 ALA A O 1
ATOM 2407 N N . TRP A 1 298 ? 19.568 -10.082 -7.700 1.00 83.31 298 TRP A N 1
ATOM 2408 C CA . TRP A 1 298 ? 19.493 -9.673 -6.292 1.00 83.31 298 TRP A CA 1
ATOM 2409 C C . TRP A 1 298 ? 18.525 -8.496 -6.089 1.00 83.31 298 TRP A C 1
ATOM 2411 O O . TRP A 1 298 ? 17.794 -8.482 -5.099 1.00 83.31 298 TRP A O 1
ATOM 2421 N N . GLU A 1 299 ? 18.460 -7.566 -7.046 1.00 83.19 299 GLU A N 1
ATOM 2422 C CA . GLU A 1 299 ? 17.528 -6.432 -7.034 1.00 83.19 299 GLU A CA 1
ATOM 2423 C C . GLU A 1 299 ? 16.075 -6.908 -7.136 1.00 83.19 299 GLU A C 1
ATOM 2425 O O . GLU A 1 299 ? 15.218 -6.485 -6.356 1.00 83.19 299 GLU A O 1
ATOM 2430 N N . ALA A 1 300 ? 15.805 -7.854 -8.041 1.00 87.31 300 ALA A N 1
ATOM 2431 C CA . ALA A 1 300 ? 14.489 -8.462 -8.199 1.00 87.31 300 ALA A CA 1
ATOM 2432 C C . ALA A 1 300 ? 14.048 -9.193 -6.921 1.00 87.31 300 ALA A C 1
ATOM 2434 O O . ALA A 1 300 ? 12.928 -9.000 -6.449 1.00 87.31 300 ALA A O 1
ATOM 2435 N N . TRP A 1 301 ? 14.934 -9.986 -6.312 1.00 89.75 301 TRP A N 1
ATOM 2436 C CA . TRP A 1 301 ? 14.638 -10.689 -5.063 1.00 89.75 301 TRP A CA 1
ATOM 2437 C C . TRP A 1 301 ? 14.427 -9.745 -3.883 1.00 89.75 301 TRP A C 1
ATOM 2439 O O . TRP A 1 301 ? 13.509 -9.969 -3.090 1.00 89.75 301 TRP A O 1
ATOM 2449 N N . LEU A 1 302 ? 15.226 -8.681 -3.775 1.00 90.50 302 LEU A N 1
ATOM 2450 C CA . LEU A 1 302 ? 15.017 -7.649 -2.765 1.00 90.50 302 LEU A CA 1
ATOM 2451 C C . LEU A 1 302 ? 13.633 -7.018 -2.932 1.00 90.50 302 LEU A C 1
ATOM 2453 O O . LEU A 1 302 ? 12.877 -6.932 -1.962 1.00 90.50 302 LEU A O 1
ATOM 2457 N N . PHE A 1 303 ? 13.266 -6.655 -4.162 1.00 90.12 303 PHE A N 1
ATOM 2458 C CA . PHE A 1 303 ? 11.944 -6.125 -4.468 1.00 90.12 303 PHE A CA 1
ATOM 2459 C C . PHE A 1 303 ? 10.830 -7.109 -4.087 1.00 90.12 303 PHE A C 1
ATOM 2461 O O . PHE A 1 303 ? 9.887 -6.713 -3.404 1.00 90.12 303 PHE A O 1
ATOM 2468 N N . TYR A 1 304 ? 10.941 -8.394 -4.443 1.00 91.25 304 TYR A N 1
ATOM 2469 C CA . TYR A 1 304 ? 9.938 -9.408 -4.093 1.00 91.25 304 TYR A CA 1
ATOM 2470 C C . TYR A 1 304 ? 9.774 -9.571 -2.584 1.00 91.25 304 TYR A C 1
ATOM 2472 O O . TYR A 1 304 ? 8.649 -9.625 -2.091 1.00 91.25 304 TYR A O 1
ATOM 2480 N N . ILE A 1 305 ? 10.877 -9.611 -1.835 1.00 93.50 305 ILE A N 1
ATOM 2481 C CA . ILE A 1 305 ? 10.846 -9.727 -0.375 1.00 93.50 305 ILE A CA 1
ATOM 2482 C C . ILE A 1 305 ? 10.175 -8.492 0.234 1.00 93.50 305 ILE A C 1
ATOM 2484 O O . ILE A 1 305 ? 9.229 -8.631 1.012 1.00 93.50 305 ILE A O 1
ATOM 2488 N N . CYS A 1 306 ? 10.604 -7.288 -0.151 1.00 92.69 306 CYS A N 1
ATOM 2489 C CA . CYS A 1 306 ? 10.011 -6.036 0.317 1.00 92.69 306 CYS A CA 1
ATOM 2490 C C . CYS A 1 306 ? 8.521 -5.938 -0.036 1.00 92.69 306 CYS A C 1
ATOM 2492 O O . CYS A 1 306 ? 7.720 -5.538 0.807 1.00 92.69 306 CYS A O 1
ATOM 2494 N N . TYR A 1 307 ? 8.127 -6.352 -1.241 1.00 90.56 307 TYR A N 1
ATOM 2495 C CA . TYR A 1 307 ? 6.735 -6.362 -1.684 1.00 90.56 307 TYR A CA 1
ATOM 2496 C C . TYR A 1 307 ? 5.882 -7.367 -0.896 1.00 90.56 307 TYR A C 1
ATOM 2498 O O . TYR A 1 307 ? 4.767 -7.046 -0.480 1.00 90.56 307 TYR A O 1
ATOM 2506 N N . CYS A 1 308 ? 6.405 -8.566 -0.622 1.00 90.56 308 CYS A N 1
ATOM 2507 C CA . CYS A 1 308 ? 5.746 -9.562 0.226 1.00 90.56 308 CYS A CA 1
ATOM 2508 C C . CYS A 1 308 ? 5.526 -9.034 1.649 1.00 90.56 308 CYS A C 1
ATOM 2510 O O . CYS A 1 308 ? 4.416 -9.133 2.175 1.00 90.56 308 CYS A O 1
ATOM 2512 N N . PHE A 1 309 ? 6.551 -8.428 2.256 1.00 91.56 309 PHE A N 1
ATOM 2513 C CA . PHE A 1 309 ? 6.424 -7.802 3.572 1.00 91.56 309 PHE A CA 1
ATOM 2514 C C . PHE A 1 309 ? 5.447 -6.626 3.553 1.00 91.56 309 PHE A C 1
ATOM 2516 O O . PHE A 1 309 ? 4.598 -6.542 4.436 1.00 91.56 309 PHE A O 1
ATOM 2523 N N . GLY A 1 310 ? 5.504 -5.760 2.539 1.00 90.12 310 GLY A N 1
ATOM 2524 C CA . GLY A 1 310 ? 4.586 -4.630 2.388 1.00 90.12 310 GLY A CA 1
ATOM 2525 C C . GLY A 1 310 ? 3.123 -5.071 2.330 1.00 90.12 310 GLY A C 1
ATOM 2526 O O . GLY A 1 310 ? 2.289 -4.537 3.060 1.00 90.12 310 GLY A O 1
ATOM 2527 N N . ASN A 1 311 ? 2.815 -6.105 1.542 1.00 88.19 311 ASN A N 1
ATOM 2528 C CA . ASN A 1 311 ? 1.470 -6.677 1.496 1.00 88.19 311 ASN A CA 1
ATOM 2529 C C . ASN A 1 311 ? 1.067 -7.309 2.829 1.00 88.19 311 ASN A C 1
ATOM 2531 O O . ASN A 1 311 ? -0.032 -7.046 3.314 1.00 88.19 311 ASN A O 1
ATOM 2535 N N . LEU A 1 312 ? 1.948 -8.104 3.445 1.00 88.81 312 LEU A N 1
ATOM 2536 C CA . LEU A 1 312 ? 1.680 -8.717 4.745 1.00 88.81 312 LEU A CA 1
ATOM 2537 C C . LEU A 1 312 ? 1.351 -7.653 5.799 1.00 88.81 312 LEU A C 1
ATOM 2539 O O . LEU A 1 312 ? 0.327 -7.763 6.467 1.00 88.81 312 LEU A O 1
ATOM 2543 N N . PHE A 1 313 ? 2.168 -6.605 5.917 1.00 89.31 313 PHE A N 1
ATOM 2544 C CA . PHE A 1 313 ? 1.921 -5.515 6.859 1.00 89.31 313 PHE A CA 1
ATOM 2545 C C . PHE A 1 313 ? 0.634 -4.759 6.547 1.00 89.31 313 PHE A C 1
ATOM 2547 O O . PHE A 1 313 ? -0.085 -4.421 7.481 1.00 89.31 313 PHE A O 1
ATOM 2554 N N . ASN A 1 314 ? 0.289 -4.558 5.273 1.00 87.94 314 ASN A N 1
ATOM 2555 C CA . ASN A 1 314 ? -0.982 -3.942 4.902 1.00 87.94 314 ASN A CA 1
ATOM 2556 C C . ASN A 1 314 ? -2.185 -4.780 5.376 1.00 87.94 314 ASN A C 1
ATOM 2558 O O . ASN A 1 314 ? -3.110 -4.253 5.990 1.00 87.94 314 ASN A O 1
ATOM 2562 N N . PHE A 1 315 ? -2.155 -6.102 5.181 1.00 86.44 315 PHE A N 1
ATOM 2563 C CA . PHE A 1 315 ? -3.213 -6.990 5.676 1.00 86.44 315 PHE A CA 1
ATOM 2564 C C . PHE A 1 315 ? -3.273 -7.045 7.206 1.00 86.44 315 PHE A C 1
ATOM 2566 O O . PHE A 1 315 ? -4.364 -7.014 7.774 1.00 86.44 315 PHE A O 1
ATOM 2573 N N . LEU A 1 316 ? -2.119 -7.091 7.880 1.00 86.31 316 LEU A N 1
ATOM 2574 C CA . LEU A 1 316 ? -2.047 -7.038 9.343 1.00 86.31 316 LEU A CA 1
ATOM 2575 C C . LEU A 1 316 ? -2.607 -5.714 9.874 1.00 86.31 316 LEU A C 1
ATOM 2577 O O . LEU A 1 316 ? -3.324 -5.716 10.870 1.00 86.31 316 LEU A O 1
ATOM 2581 N N . LEU A 1 317 ? -2.332 -4.600 9.195 1.00 87.56 317 LEU A N 1
ATOM 2582 C CA . LEU A 1 317 ? -2.865 -3.288 9.544 1.00 87.56 317 LEU A CA 1
ATOM 2583 C C . LEU A 1 317 ? -4.393 -3.264 9.414 1.00 87.56 317 LEU A C 1
ATOM 2585 O O . LEU A 1 317 ? -5.071 -2.815 10.329 1.00 87.56 317 LEU A O 1
ATOM 2589 N N . ILE A 1 318 ? -4.950 -3.809 8.329 1.00 87.75 318 ILE A N 1
ATOM 2590 C CA . ILE A 1 318 ? -6.408 -3.912 8.143 1.00 87.75 318 ILE A CA 1
ATOM 2591 C C . ILE A 1 318 ? -7.051 -4.813 9.209 1.00 87.75 318 ILE A C 1
ATOM 2593 O O . ILE A 1 318 ? -8.158 -4.528 9.665 1.00 87.75 318 ILE A O 1
ATOM 2597 N N . GLN A 1 319 ? -6.377 -5.898 9.597 1.00 84.00 319 GLN A N 1
ATOM 2598 C CA . GLN A 1 319 ? -6.904 -6.860 10.562 1.00 84.00 319 GLN A CA 1
ATOM 2599 C C . GLN A 1 319 ? -6.863 -6.346 12.006 1.00 84.00 319 GLN A C 1
ATOM 2601 O O . GLN A 1 319 ? -7.839 -6.513 12.735 1.00 84.00 319 GLN A O 1
ATOM 2606 N N . TYR A 1 320 ? -5.717 -5.815 12.436 1.00 82.25 320 TYR A N 1
ATOM 2607 C CA . TYR A 1 320 ? -5.456 -5.483 13.839 1.00 82.25 320 TYR A CA 1
ATOM 2608 C C . TYR A 1 320 ? -5.694 -4.013 14.178 1.00 82.25 320 TYR A C 1
ATOM 2610 O O . TYR A 1 320 ? -5.803 -3.692 15.357 1.00 82.25 320 TYR A O 1
ATOM 2618 N N . ALA A 1 321 ? -5.762 -3.126 13.185 1.00 81.38 321 ALA A N 1
ATOM 2619 C CA . ALA A 1 321 ? -6.142 -1.735 13.396 1.00 81.38 321 ALA A CA 1
ATOM 2620 C C . ALA A 1 321 ? -7.602 -1.492 12.982 1.00 81.38 321 ALA A C 1
ATOM 2622 O O . ALA A 1 321 ? -8.347 -2.401 12.610 1.00 81.38 321 ALA A O 1
ATOM 2623 N N . GLU A 1 322 ? -8.015 -0.227 13.012 1.00 68.00 322 GLU A N 1
ATOM 2624 C CA . GLU A 1 322 ? -9.394 0.199 12.771 1.00 68.00 322 GLU A CA 1
ATOM 2625 C C . GLU A 1 322 ? -9.949 -0.031 11.349 1.00 68.00 322 GLU A C 1
ATOM 2627 O O . GLU A 1 322 ? -11.073 0.376 11.060 1.00 68.00 322 GLU A O 1
ATOM 2632 N N . GLY A 1 323 ? -9.246 -0.759 10.478 1.00 79.62 323 GLY A N 1
ATOM 2633 C CA . GLY A 1 323 ? -9.774 -1.244 9.201 1.00 79.62 323 GLY A CA 1
ATOM 2634 C C . GLY A 1 323 ? -9.190 -0.566 7.961 1.00 79.62 323 GLY A C 1
ATOM 2635 O O . GLY A 1 323 ? -8.092 -0.005 7.979 1.00 79.62 323 GLY A O 1
ATOM 2636 N N . ALA A 1 324 ? -9.929 -0.635 6.853 1.00 85.44 324 ALA A N 1
ATOM 2637 C CA . ALA A 1 324 ? -9.481 -0.257 5.513 1.00 85.44 324 ALA A CA 1
ATOM 2638 C C . ALA A 1 324 ? -9.154 1.238 5.367 1.00 85.44 324 ALA A C 1
ATOM 2640 O O . ALA A 1 324 ? -8.256 1.609 4.606 1.00 85.44 324 ALA A O 1
ATOM 2641 N N . VAL A 1 325 ? -9.863 2.104 6.101 1.00 88.19 325 VAL A N 1
ATOM 2642 C CA . VAL A 1 325 ? -9.669 3.564 6.043 1.00 88.19 325 VAL A CA 1
ATOM 2643 C C . VAL A 1 325 ? -8.305 3.951 6.605 1.00 88.19 325 VAL A C 1
ATOM 2645 O O . VAL A 1 325 ? -7.567 4.693 5.961 1.00 88.19 325 VAL A O 1
ATOM 2648 N N . TYR A 1 326 ? -7.932 3.403 7.765 1.00 88.94 326 TYR A N 1
ATOM 2649 C CA . TYR A 1 326 ? -6.633 3.683 8.373 1.00 88.94 326 TYR A CA 1
ATOM 2650 C C . TYR A 1 326 ? -5.481 3.164 7.508 1.00 88.94 326 TYR A C 1
ATOM 2652 O O . TYR A 1 326 ? -4.510 3.883 7.286 1.00 88.94 326 TYR A O 1
ATOM 2660 N N . ALA A 1 327 ? -5.621 1.961 6.941 1.00 90.31 327 ALA A N 1
ATOM 2661 C CA . ALA A 1 327 ? -4.630 1.417 6.016 1.00 90.31 327 ALA A CA 1
ATOM 2662 C C . ALA A 1 327 ? -4.426 2.318 4.786 1.00 90.31 327 ALA A C 1
ATOM 2664 O O . ALA A 1 327 ? -3.290 2.619 4.423 1.00 90.31 327 ALA A O 1
ATOM 2665 N N . SER A 1 328 ? -5.515 2.838 4.214 1.00 90.00 328 SER A N 1
ATOM 2666 C CA . SER A 1 328 ? -5.456 3.767 3.076 1.00 90.00 328 SER A CA 1
ATOM 2667 C C . SER A 1 328 ? -4.794 5.103 3.451 1.00 90.00 328 SER A C 1
ATOM 2669 O O . SER A 1 328 ? -4.010 5.648 2.676 1.00 90.00 328 SER A O 1
ATOM 2671 N N . VAL A 1 329 ? -5.058 5.615 4.659 1.00 91.00 329 VAL A N 1
ATOM 2672 C CA . VAL A 1 329 ? -4.433 6.836 5.199 1.00 91.00 329 VAL A CA 1
ATOM 2673 C C . VAL A 1 329 ? -2.926 6.659 5.414 1.00 91.00 329 VAL A C 1
ATOM 2675 O O . VAL A 1 329 ? -2.156 7.554 5.081 1.00 91.00 329 VAL A O 1
ATOM 2678 N N . VAL A 1 330 ? -2.484 5.507 5.922 1.00 91.94 330 VAL A N 1
ATOM 2679 C CA . VAL A 1 330 ? -1.052 5.195 6.073 1.00 91.94 330 VAL A CA 1
ATOM 2680 C C . VAL A 1 330 ? -0.383 5.032 4.705 1.00 91.94 330 VAL A C 1
ATOM 2682 O O . VAL A 1 330 ? 0.704 5.563 4.481 1.00 91.94 330 VAL A O 1
ATOM 2685 N N . GLN A 1 331 ? -1.043 4.356 3.764 1.00 90.88 331 GLN A N 1
ATOM 2686 C CA . GLN A 1 331 ? -0.513 4.128 2.421 1.00 90.88 331 GLN A CA 1
ATOM 2687 C C . GLN A 1 331 ? -0.332 5.423 1.620 1.00 90.88 331 GLN A C 1
ATOM 2689 O O . GLN A 1 331 ? 0.624 5.534 0.855 1.00 90.88 331 GLN A O 1
ATOM 2694 N N . ALA A 1 332 ? -1.192 6.424 1.831 1.00 91.31 332 ALA A N 1
ATOM 2695 C CA . ALA A 1 332 ? -1.052 7.744 1.221 1.00 91.31 332 ALA A CA 1
ATOM 2696 C C . ALA A 1 332 ? 0.325 8.383 1.488 1.00 91.31 332 ALA A C 1
ATOM 2698 O O . ALA A 1 332 ? 0.860 9.073 0.626 1.00 91.31 332 ALA A O 1
ATOM 2699 N N . VAL A 1 333 ? 0.932 8.131 2.652 1.00 91.88 333 VAL A N 1
ATOM 2700 C CA . VAL A 1 333 ? 2.226 8.719 3.046 1.00 91.88 333 VAL A CA 1
ATOM 2701 C C . VAL A 1 333 ? 3.405 8.121 2.263 1.00 91.88 333 VAL A C 1
ATOM 2703 O O . VAL A 1 333 ? 4.458 8.748 2.158 1.00 91.88 333 VAL A O 1
ATOM 2706 N N . VAL A 1 334 ? 3.246 6.931 1.674 1.00 91.75 334 VAL A N 1
ATOM 2707 C CA . VAL A 1 334 ? 4.338 6.206 1.005 1.00 91.75 334 VAL A CA 1
ATOM 2708 C C . VAL A 1 334 ? 4.897 6.993 -0.181 1.00 91.75 334 VAL A C 1
ATOM 2710 O O . VAL A 1 334 ? 6.115 7.113 -0.300 1.00 91.75 334 VAL A O 1
ATOM 2713 N N . SER A 1 335 ? 4.038 7.566 -1.032 1.00 89.56 335 SER A N 1
ATOM 2714 C CA . SER A 1 335 ? 4.496 8.282 -2.232 1.00 89.56 335 SER A CA 1
ATOM 2715 C C . SER A 1 335 ? 5.295 9.551 -1.896 1.00 89.56 335 SER A C 1
ATOM 2717 O O . SER A 1 335 ? 6.389 9.703 -2.441 1.00 89.56 335 SER A O 1
ATOM 2719 N N . PRO A 1 336 ? 4.855 10.424 -0.965 1.00 91.69 336 PRO A N 1
ATOM 2720 C CA . PRO A 1 336 ? 5.673 11.547 -0.502 1.00 91.69 336 PRO A CA 1
ATOM 2721 C C . PRO A 1 336 ? 6.993 11.142 0.164 1.00 91.69 336 PRO A C 1
ATOM 2723 O O . PRO A 1 336 ? 8.006 11.807 -0.039 1.00 91.69 336 PR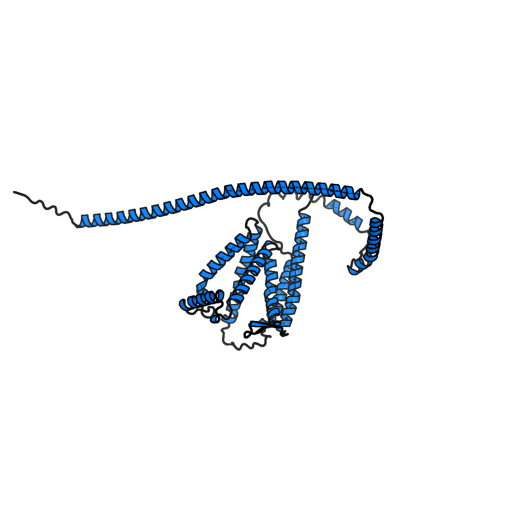O A O 1
ATOM 2726 N N . ILE A 1 337 ? 7.019 10.046 0.933 1.00 91.75 337 ILE A N 1
ATOM 2727 C CA . ILE A 1 337 ? 8.271 9.528 1.513 1.00 91.75 337 ILE A CA 1
ATOM 2728 C C . ILE A 1 337 ? 9.228 9.079 0.404 1.00 91.75 337 ILE A C 1
ATOM 2730 O O . ILE A 1 337 ? 10.417 9.384 0.465 1.00 91.75 337 ILE A O 1
ATOM 2734 N N . ALA A 1 338 ? 8.721 8.390 -0.621 1.00 90.06 338 ALA A N 1
ATOM 2735 C CA . ALA A 1 338 ? 9.523 7.984 -1.770 1.00 90.06 338 ALA A CA 1
ATOM 2736 C C . ALA A 1 338 ? 10.050 9.198 -2.553 1.00 90.06 338 ALA A C 1
ATOM 2738 O O . ALA A 1 338 ? 11.224 9.231 -2.908 1.00 90.06 338 ALA A O 1
ATOM 2739 N N . ALA A 1 339 ? 9.223 10.225 -2.769 1.00 88.31 339 ALA A N 1
ATOM 2740 C CA . ALA A 1 339 ? 9.653 11.472 -3.403 1.00 88.31 339 ALA A CA 1
ATOM 2741 C C . ALA A 1 339 ? 10.752 12.178 -2.591 1.00 88.31 339 ALA A C 1
ATOM 2743 O O . ALA A 1 339 ? 11.758 12.612 -3.152 1.00 88.31 339 ALA A O 1
ATOM 2744 N N . LEU A 1 340 ? 10.610 12.225 -1.262 1.00 90.12 340 LEU A N 1
ATOM 2745 C CA . LEU A 1 340 ? 11.643 12.754 -0.377 1.00 90.12 340 LEU A CA 1
ATOM 2746 C C . LEU A 1 340 ? 12.935 11.931 -0.477 1.00 90.12 340 LEU A C 1
ATOM 2748 O O . LEU A 1 340 ? 14.009 12.514 -0.580 1.00 90.12 340 LEU A O 1
ATOM 2752 N N . PHE A 1 341 ? 12.853 10.598 -0.508 1.00 90.44 341 PHE A N 1
ATOM 2753 C CA . PHE A 1 341 ? 14.021 9.733 -0.693 1.00 90.44 341 PHE A CA 1
ATOM 2754 C C . PHE A 1 341 ? 14.784 10.081 -1.979 1.00 90.44 341 PHE A C 1
ATOM 2756 O O . PHE A 1 341 ? 15.986 10.328 -1.920 1.00 90.44 341 PHE A O 1
ATOM 2763 N N . TRP A 1 342 ? 14.091 10.209 -3.111 1.00 87.31 342 TRP A N 1
ATOM 2764 C CA . TRP A 1 342 ? 14.716 10.570 -4.389 1.00 87.31 342 TRP A CA 1
ATOM 2765 C C . TRP A 1 342 ? 15.236 12.014 -4.451 1.00 87.31 342 TRP A C 1
ATOM 2767 O O . TRP A 1 342 ? 16.118 12.308 -5.248 1.00 87.31 342 TRP A O 1
ATOM 2777 N N . SER A 1 343 ? 14.751 12.916 -3.592 1.00 87.31 343 SER A N 1
ATOM 2778 C CA . SER A 1 343 ? 15.342 14.258 -3.451 1.00 87.31 343 SER A CA 1
ATOM 2779 C C . SER A 1 343 ? 16.669 14.261 -2.676 1.00 87.31 343 SER A C 1
ATOM 2781 O O . SER A 1 343 ? 17.496 15.160 -2.842 1.00 87.31 343 SER A O 1
ATOM 2783 N N . LEU A 1 344 ? 16.869 13.259 -1.814 1.00 88.06 344 LEU A N 1
ATOM 2784 C CA . LEU A 1 344 ? 18.029 13.135 -0.931 1.00 88.06 344 LEU A CA 1
ATOM 2785 C C . LEU A 1 344 ? 19.131 12.254 -1.534 1.00 88.06 344 LEU A C 1
ATOM 2787 O O . LEU A 1 344 ? 20.319 12.507 -1.312 1.00 88.06 344 LEU A O 1
ATOM 2791 N N . PHE A 1 345 ? 18.734 11.228 -2.285 1.00 89.19 345 PHE A N 1
ATOM 2792 C CA . PHE A 1 345 ? 19.624 10.236 -2.871 1.00 89.19 345 PHE A CA 1
ATOM 2793 C C . PHE A 1 345 ? 19.563 10.274 -4.393 1.00 89.19 345 PHE A C 1
ATOM 2795 O O . PHE A 1 345 ? 18.490 10.200 -4.988 1.00 89.19 345 PHE A O 1
ATOM 2802 N N . VAL A 1 346 ? 20.739 10.300 -5.013 1.00 85.88 346 VAL A N 1
ATOM 2803 C CA . VAL A 1 346 ? 20.902 10.100 -6.453 1.00 85.88 346 VAL A CA 1
ATOM 2804 C C . VAL A 1 346 ? 21.425 8.685 -6.671 1.00 85.88 346 VAL A C 1
ATOM 2806 O O . VAL A 1 346 ? 22.349 8.243 -5.981 1.00 85.88 346 VAL A O 1
ATOM 2809 N N . PHE A 1 347 ? 20.813 7.963 -7.606 1.00 84.12 347 PHE A N 1
ATOM 2810 C CA . PHE A 1 347 ? 21.271 6.639 -8.010 1.00 84.12 347 PHE A CA 1
ATOM 2811 C C . PHE A 1 347 ? 22.257 6.769 -9.171 1.00 84.12 347 PHE A C 1
ATOM 2813 O O . PHE A 1 347 ? 21.914 7.326 -10.212 1.00 84.12 347 PHE A O 1
ATOM 2820 N N . ASP A 1 348 ? 23.479 6.276 -8.978 1.00 81.00 348 ASP A N 1
ATOM 2821 C CA . ASP A 1 348 ? 24.474 6.170 -10.043 1.00 81.00 348 ASP A CA 1
ATOM 2822 C C . ASP A 1 348 ? 24.393 4.784 -10.687 1.00 81.00 348 ASP A C 1
ATOM 2824 O O . ASP A 1 348 ? 24.801 3.778 -10.098 1.00 81.00 348 ASP A O 1
ATOM 2828 N N . GLU A 1 349 ? 23.884 4.748 -11.917 1.00 77.94 349 GLU A N 1
ATOM 2829 C CA . GLU A 1 349 ? 23.721 3.524 -12.703 1.00 77.94 349 GLU A CA 1
ATOM 2830 C C . GLU A 1 349 ? 25.055 2.812 -12.978 1.00 77.94 349 GLU A C 1
ATOM 2832 O O . GLU A 1 349 ? 25.077 1.591 -13.119 1.00 77.94 349 GLU A O 1
ATOM 2837 N N . ALA A 1 350 ? 26.179 3.539 -13.028 1.00 75.38 350 ALA A N 1
ATOM 2838 C CA . ALA A 1 350 ? 27.474 2.956 -13.378 1.00 75.38 350 ALA A CA 1
ATOM 2839 C C . ALA A 1 350 ? 28.076 2.117 -12.242 1.00 75.38 350 ALA A C 1
ATOM 2841 O O . ALA A 1 350 ? 28.756 1.124 -12.500 1.00 75.38 350 ALA A O 1
ATOM 2842 N N . ASN A 1 351 ? 27.834 2.516 -10.992 1.00 74.06 351 ASN A N 1
ATOM 2843 C CA . ASN A 1 351 ? 28.388 1.854 -9.811 1.00 74.06 351 ASN A CA 1
ATOM 2844 C C . ASN A 1 351 ? 27.333 1.099 -8.988 1.00 74.06 351 ASN A C 1
ATOM 2846 O O . ASN A 1 351 ? 27.708 0.441 -8.020 1.00 74.06 351 ASN A O 1
ATOM 2850 N N . LEU A 1 352 ? 26.044 1.181 -9.352 1.00 72.56 352 LEU A N 1
ATOM 2851 C CA . LEU A 1 352 ? 24.909 0.630 -8.592 1.00 72.56 352 LEU A CA 1
ATOM 2852 C C . LEU A 1 352 ? 24.894 1.107 -7.128 1.00 72.56 352 LEU A C 1
ATOM 2854 O O . LEU A 1 352 ? 24.520 0.370 -6.213 1.00 72.56 352 LEU A O 1
ATOM 2858 N N . LEU A 1 353 ? 25.337 2.344 -6.891 1.00 79.75 353 LEU A N 1
ATOM 2859 C CA . LEU A 1 353 ? 25.447 2.929 -5.558 1.00 79.75 353 LEU A CA 1
ATOM 2860 C C . LEU A 1 353 ? 24.551 4.158 -5.432 1.00 79.75 353 LEU A C 1
ATOM 2862 O O . LEU A 1 353 ? 24.448 4.991 -6.333 1.00 79.75 353 LEU A O 1
ATOM 2866 N N . PHE A 1 354 ? 23.924 4.272 -4.263 1.00 84.44 354 PHE A N 1
ATOM 2867 C CA . PHE A 1 354 ? 23.212 5.475 -3.863 1.00 84.44 354 PHE A CA 1
ATOM 2868 C C . PHE A 1 354 ? 24.198 6.462 -3.254 1.00 84.44 354 PHE A C 1
ATOM 2870 O O . PHE A 1 354 ? 24.840 6.170 -2.241 1.00 84.44 354 PHE A O 1
ATOM 2877 N N . PHE A 1 355 ? 24.279 7.649 -3.843 1.00 87.12 355 PHE A N 1
ATOM 2878 C CA . PHE A 1 355 ? 25.056 8.747 -3.296 1.00 87.12 355 PHE A CA 1
ATOM 2879 C C . PHE A 1 355 ? 24.124 9.748 -2.622 1.00 87.12 355 PHE A C 1
ATOM 2881 O O . PHE A 1 355 ? 23.091 10.143 -3.165 1.00 87.12 355 PHE A O 1
ATOM 2888 N N . TRP A 1 356 ? 24.497 10.152 -1.408 1.00 88.50 356 TRP A N 1
ATOM 2889 C CA . TRP A 1 356 ? 23.820 11.235 -0.710 1.00 88.50 356 TRP A CA 1
ATOM 2890 C C . TRP A 1 356 ? 24.219 12.561 -1.355 1.00 88.50 356 TRP A C 1
ATOM 2892 O O . TRP A 1 356 ? 25.327 13.059 -1.143 1.00 88.50 356 TRP A O 1
ATOM 2902 N N . GLN A 1 357 ? 23.313 13.126 -2.143 1.00 87.31 357 GLN A N 1
ATOM 2903 C CA . GLN A 1 357 ? 23.485 14.427 -2.774 1.00 87.31 357 GLN A CA 1
ATOM 2904 C C . GLN A 1 357 ? 22.139 15.156 -2.731 1.00 87.31 357 GLN A C 1
ATOM 2906 O O . GLN A 1 357 ? 21.370 15.095 -3.691 1.00 87.31 3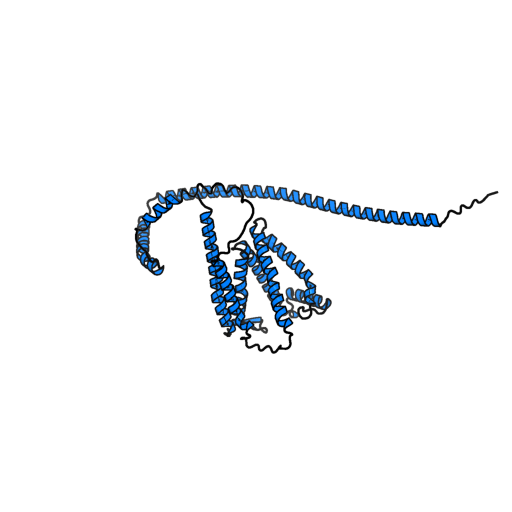57 GLN A O 1
ATOM 2911 N N . PRO A 1 358 ? 21.823 15.817 -1.604 1.00 86.69 358 PRO A N 1
ATOM 2912 C CA . PRO A 1 358 ? 20.511 16.405 -1.407 1.00 86.69 358 PRO A CA 1
ATOM 2913 C C . PRO A 1 358 ? 20.314 17.575 -2.369 1.00 86.69 358 PRO A C 1
ATOM 2915 O O . PRO A 1 358 ? 21.083 18.540 -2.364 1.00 86.69 358 PRO A O 1
ATOM 2918 N N . THR A 1 359 ? 19.264 17.494 -3.180 1.00 83.31 359 THR A N 1
ATOM 2919 C CA . THR A 1 359 ? 18.847 18.564 -4.088 1.00 83.31 359 THR A CA 1
ATOM 2920 C C . THR A 1 359 ? 17.565 19.194 -3.552 1.00 83.31 359 THR A C 1
ATOM 2922 O O . THR A 1 359 ? 16.482 18.605 -3.543 1.00 83.31 359 THR A O 1
ATOM 2925 N N . PHE A 1 360 ? 17.699 20.410 -3.023 1.00 83.00 360 PHE A N 1
ATOM 2926 C CA . PHE A 1 360 ? 16.568 21.168 -2.497 1.00 83.00 360 PHE A CA 1
ATOM 2927 C C . PHE A 1 360 ? 15.959 22.010 -3.614 1.00 83.00 360 PHE A C 1
ATOM 2929 O O . PHE A 1 360 ? 16.356 23.153 -3.830 1.00 83.00 360 PHE A O 1
ATOM 2936 N N . ASN A 1 361 ? 14.996 21.418 -4.315 1.00 82.69 361 ASN A N 1
ATOM 2937 C CA . ASN A 1 361 ? 14.179 22.098 -5.314 1.00 82.69 361 ASN A CA 1
ATOM 2938 C C . ASN A 1 361 ? 12.859 22.571 -4.687 1.00 82.69 361 ASN A C 1
ATOM 2940 O O . ASN A 1 361 ? 12.503 22.166 -3.576 1.00 82.69 361 ASN A O 1
ATOM 2944 N N . GLU A 1 362 ? 12.097 23.393 -5.414 1.00 81.94 362 GLU A N 1
ATOM 2945 C CA . GLU A 1 362 ? 10.754 23.809 -4.987 1.00 81.94 362 GLU A CA 1
ATOM 2946 C C . GLU A 1 362 ? 9.872 22.585 -4.686 1.00 81.94 362 GLU A C 1
ATOM 2948 O O . GLU A 1 362 ? 9.231 22.521 -3.640 1.00 81.94 362 GLU A O 1
ATOM 2953 N N . THR A 1 363 ? 9.953 21.545 -5.522 1.00 83.38 363 THR A N 1
ATOM 2954 C CA . THR A 1 363 ? 9.264 20.252 -5.350 1.00 83.38 363 THR A CA 1
ATOM 2955 C C . THR A 1 363 ? 9.538 19.592 -3.990 1.00 83.38 363 THR A C 1
ATOM 2957 O O . THR A 1 363 ? 8.625 19.049 -3.360 1.00 83.38 363 THR A O 1
ATOM 2960 N N . THR A 1 364 ? 10.775 19.679 -3.493 1.00 86.94 364 THR A N 1
ATOM 2961 C CA . THR A 1 364 ? 11.182 19.141 -2.188 1.00 86.94 364 THR A CA 1
ATOM 2962 C C . THR A 1 364 ? 10.505 19.901 -1.046 1.00 86.94 364 THR A C 1
ATOM 2964 O O . THR A 1 364 ? 10.041 19.283 -0.089 1.00 86.94 364 THR A O 1
ATOM 2967 N N . ALA A 1 365 ? 10.372 21.228 -1.155 1.00 89.81 365 ALA A N 1
ATOM 2968 C CA . ALA A 1 365 ? 9.701 22.048 -0.145 1.00 89.81 365 ALA A CA 1
ATOM 2969 C C . ALA A 1 365 ? 8.203 21.711 -0.023 1.00 89.81 365 ALA A C 1
ATOM 2971 O O . ALA A 1 365 ? 7.712 21.525 1.091 1.00 89.81 365 ALA A O 1
ATOM 2972 N N . TYR A 1 366 ? 7.499 21.544 -1.148 1.00 90.38 366 TYR A N 1
ATOM 2973 C CA . TYR A 1 366 ? 6.097 21.098 -1.163 1.00 90.38 366 TYR A CA 1
ATOM 2974 C C . TYR A 1 366 ? 5.935 19.679 -0.599 1.00 90.38 366 TYR A C 1
ATOM 2976 O O . TYR A 1 366 ? 5.009 19.415 0.170 1.00 90.38 366 TYR A O 1
ATOM 2984 N N . THR A 1 367 ? 6.870 18.775 -0.907 1.00 90.69 367 THR A N 1
ATOM 2985 C CA . THR A 1 367 ? 6.873 17.408 -0.359 1.00 90.69 367 THR A CA 1
ATOM 2986 C C . THR A 1 367 ? 7.034 17.414 1.164 1.00 90.69 367 THR A C 1
ATOM 2988 O O . THR A 1 367 ? 6.280 16.740 1.868 1.00 90.69 367 THR A O 1
ATOM 2991 N N . ILE A 1 368 ? 7.967 18.215 1.694 1.00 92.81 368 ILE A N 1
ATOM 2992 C CA . ILE A 1 368 ? 8.173 18.377 3.142 1.00 92.81 368 ILE A CA 1
ATOM 2993 C C . ILE A 1 368 ? 6.935 19.002 3.794 1.00 92.81 368 ILE A C 1
ATOM 2995 O O . ILE A 1 368 ? 6.467 18.490 4.809 1.00 92.81 368 ILE A O 1
ATOM 2999 N N . ALA A 1 369 ? 6.370 20.060 3.207 1.00 92.75 369 ALA A N 1
ATOM 3000 C CA . ALA A 1 369 ? 5.171 20.714 3.727 1.00 92.75 369 ALA A CA 1
ATOM 3001 C C . ALA A 1 369 ? 3.977 19.747 3.805 1.00 92.75 369 ALA A C 1
ATOM 3003 O O . ALA A 1 369 ? 3.300 19.680 4.834 1.00 92.75 369 ALA A O 1
ATOM 3004 N N . GLY A 1 370 ? 3.757 18.945 2.758 1.00 92.94 370 GLY A N 1
ATOM 3005 C CA . GLY A 1 370 ? 2.717 17.921 2.756 1.00 92.94 370 GLY A CA 1
ATOM 3006 C C . GLY A 1 370 ? 2.972 16.825 3.793 1.00 92.94 370 GLY A C 1
ATOM 3007 O O . GLY A 1 370 ? 2.061 16.483 4.545 1.00 92.94 370 GLY A O 1
ATOM 3008 N N . LEU A 1 371 ? 4.209 16.336 3.936 1.00 93.88 371 LEU A N 1
ATOM 3009 C CA . LEU A 1 371 ? 4.571 15.357 4.972 1.00 93.88 371 LEU A CA 1
ATOM 3010 C C . LEU A 1 371 ? 4.371 15.896 6.395 1.00 93.88 371 LEU A C 1
ATOM 3012 O O . LEU A 1 371 ? 3.847 15.179 7.251 1.00 93.88 371 LEU A O 1
ATOM 3016 N N . CYS A 1 372 ? 4.722 17.160 6.640 1.00 94.75 372 CYS A N 1
ATOM 3017 C CA . CYS A 1 372 ? 4.486 17.837 7.914 1.00 94.75 372 CYS A CA 1
ATOM 3018 C C . CYS A 1 372 ? 2.997 17.938 8.268 1.00 94.75 372 CYS A C 1
ATOM 3020 O O . CYS A 1 372 ? 2.674 18.017 9.449 1.00 94.75 372 CYS A O 1
ATOM 3022 N N . LEU A 1 373 ? 2.094 17.902 7.284 1.00 93.94 373 LEU A N 1
ATOM 3023 C CA . LEU A 1 373 ? 0.650 17.845 7.512 1.00 93.94 373 LEU A CA 1
ATOM 3024 C C . LEU A 1 373 ? 0.140 16.398 7.646 1.00 93.94 373 LEU A C 1
ATOM 3026 O O . LEU A 1 373 ? -0.656 16.094 8.536 1.00 93.94 373 LEU A O 1
ATOM 3030 N N . MET A 1 374 ? 0.614 15.491 6.789 1.00 93.88 374 MET A N 1
ATOM 3031 C CA . MET A 1 374 ? 0.146 14.103 6.725 1.00 93.88 374 MET A CA 1
ATOM 3032 C C . MET A 1 374 ? 0.549 13.288 7.952 1.00 93.88 374 MET A C 1
ATOM 3034 O O . MET A 1 374 ? -0.293 12.586 8.508 1.00 93.88 374 MET A O 1
ATOM 3038 N N . VAL A 1 375 ? 1.807 13.377 8.399 1.00 94.19 375 VAL A N 1
ATOM 3039 C CA . VAL A 1 375 ? 2.312 12.550 9.508 1.00 94.19 375 VAL A CA 1
ATOM 3040 C C . VAL A 1 375 ? 1.559 12.843 10.815 1.00 94.19 375 VAL A C 1
ATOM 3042 O O . VAL A 1 375 ? 1.036 11.894 11.407 1.00 94.19 375 VAL A O 1
ATOM 3045 N N . PRO A 1 376 ? 1.387 14.108 11.253 1.00 94.00 376 PRO A N 1
ATOM 3046 C CA . PRO A 1 376 ? 0.532 14.409 12.400 1.00 94.00 376 PRO A CA 1
ATOM 3047 C C . PRO A 1 376 ? -0.924 13.996 12.177 1.00 94.00 376 PRO A C 1
ATOM 3049 O O . PRO A 1 376 ? -1.554 13.504 13.108 1.00 94.00 376 PRO A O 1
ATOM 3052 N N . GLY A 1 377 ? -1.454 14.138 10.956 1.00 91.25 377 GLY A N 1
ATOM 3053 C CA . GLY A 1 377 ? -2.808 13.697 10.609 1.00 91.25 377 GLY A CA 1
ATOM 3054 C C . GLY A 1 377 ? -3.026 12.196 10.833 1.00 91.25 377 GLY A C 1
ATOM 3055 O O . GLY A 1 377 ? -4.031 11.805 11.422 1.00 91.25 377 GLY A O 1
ATOM 3056 N N . VAL A 1 378 ? -2.061 11.361 10.439 1.00 92.31 378 VAL A N 1
ATOM 3057 C CA . VAL A 1 378 ? -2.077 9.901 10.650 1.00 92.31 378 VAL A CA 1
ATOM 3058 C C . VAL A 1 378 ? -1.977 9.559 12.140 1.00 92.31 378 VAL A C 1
ATOM 3060 O O . VAL A 1 378 ? -2.719 8.710 12.634 1.00 92.31 378 VAL A O 1
ATOM 3063 N N . VAL A 1 379 ? -1.090 10.237 12.877 1.00 92.56 379 VAL A N 1
ATOM 3064 C CA . VAL A 1 379 ? -0.917 10.023 14.325 1.00 92.56 379 VAL A CA 1
ATOM 3065 C C . VAL A 1 379 ? -2.179 10.420 15.094 1.00 92.56 379 VAL A C 1
ATOM 3067 O O . VAL A 1 379 ? -2.637 9.662 15.948 1.00 92.56 379 VAL A O 1
ATOM 3070 N N . LEU A 1 380 ? -2.776 11.570 14.770 1.00 91.75 380 LEU A N 1
ATOM 3071 C CA . LEU A 1 380 ? -4.030 12.032 15.367 1.00 91.75 380 LEU A CA 1
ATOM 3072 C C . LEU A 1 380 ? -5.192 11.098 15.033 1.00 91.75 380 LEU A C 1
ATOM 3074 O O . LEU A 1 380 ? -5.985 10.789 15.920 1.00 91.75 380 LEU A O 1
ATOM 3078 N N . TYR A 1 381 ? -5.260 10.596 13.795 1.00 90.75 381 TYR A N 1
ATOM 3079 C CA . TYR A 1 381 ? -6.248 9.590 13.415 1.00 90.75 381 TYR A CA 1
ATOM 3080 C C . TYR A 1 381 ? -6.157 8.377 14.348 1.00 90.75 381 TYR A C 1
ATOM 3082 O O . TYR A 1 381 ? -7.160 7.983 14.942 1.00 90.75 381 TYR A O 1
ATOM 3090 N N . ASN A 1 382 ? -4.956 7.820 14.535 1.00 89.75 382 ASN A N 1
ATOM 3091 C CA . ASN A 1 382 ? -4.734 6.670 15.417 1.00 89.75 382 ASN A CA 1
ATOM 3092 C C . ASN A 1 382 ? -5.049 6.996 16.893 1.00 89.75 382 ASN A C 1
ATOM 3094 O O . ASN A 1 382 ? -5.657 6.203 17.607 1.00 89.75 382 ASN A O 1
ATOM 3098 N N . TYR A 1 383 ? -4.710 8.199 17.356 1.00 90.06 383 TYR A N 1
ATOM 3099 C CA . TYR A 1 383 ? -5.026 8.632 18.717 1.00 90.06 383 TYR A CA 1
ATOM 3100 C C . TYR A 1 383 ? -6.540 8.697 18.988 1.00 90.06 383 TYR A C 1
ATOM 3102 O O . TYR A 1 383 ? -7.014 8.187 20.009 1.00 90.06 383 TYR A O 1
ATOM 3110 N N . PHE A 1 384 ? -7.315 9.292 18.076 1.00 89.19 384 PHE A N 1
ATOM 3111 C CA . PHE A 1 384 ? -8.777 9.325 18.191 1.00 89.19 384 PHE A CA 1
ATOM 3112 C C . PHE A 1 384 ? -9.383 7.925 18.087 1.00 89.19 384 PHE A C 1
ATOM 3114 O O . PHE A 1 384 ? -10.284 7.591 18.854 1.00 89.19 384 PHE A O 1
ATOM 3121 N N . SER A 1 385 ? -8.815 7.087 17.219 1.00 84.12 385 SER A N 1
ATOM 3122 C CA . SER A 1 385 ? -9.175 5.673 17.080 1.00 84.12 385 SER A CA 1
ATOM 3123 C C . SER A 1 385 ? -9.116 4.942 18.425 1.00 84.12 385 SER A C 1
ATOM 3125 O O . SER A 1 385 ? -10.124 4.442 18.924 1.00 84.12 385 SER A O 1
ATOM 3127 N N . TYR A 1 386 ? -7.954 4.989 19.077 1.00 84.38 386 TYR A N 1
ATOM 3128 C CA . TYR A 1 386 ? -7.719 4.337 20.365 1.00 84.38 386 TYR A CA 1
ATOM 3129 C C . TYR A 1 386 ? -8.591 4.893 21.502 1.00 84.38 386 TYR A C 1
ATOM 3131 O O . TYR A 1 386 ? -9.040 4.160 22.387 1.00 84.38 386 TYR A O 1
ATOM 3139 N N . THR A 1 387 ? -8.835 6.205 21.500 1.00 86.19 387 THR A N 1
ATOM 3140 C CA . THR A 1 387 ? -9.635 6.859 22.546 1.00 86.19 387 THR A CA 1
ATOM 3141 C C . THR A 1 387 ? -11.082 6.369 22.517 1.00 86.19 387 THR A C 1
ATOM 3143 O O . THR A 1 387 ? -11.651 6.075 23.567 1.00 86.19 387 THR A O 1
ATOM 3146 N N . GLU A 1 388 ? -11.650 6.184 21.328 1.00 82.00 388 GLU A N 1
ATOM 3147 C CA . GLU A 1 388 ? -13.019 5.694 21.153 1.00 82.00 388 GLU A CA 1
ATOM 3148 C C . GLU A 1 388 ? -13.186 4.224 21.548 1.00 82.00 388 GLU A C 1
ATOM 3150 O O . GLU A 1 388 ? -14.182 3.863 22.172 1.00 82.00 388 GLU A O 1
ATOM 3155 N N . GLU A 1 389 ? -12.213 3.363 21.243 1.00 81.00 389 GLU A N 1
ATOM 3156 C CA . GLU A 1 389 ? -12.225 1.970 21.714 1.00 81.00 389 GLU A CA 1
ATOM 3157 C C . GLU A 1 389 ? -12.211 1.901 23.249 1.00 81.00 389 GLU A C 1
ATOM 3159 O O . GLU A 1 389 ? -12.940 1.122 23.879 1.00 81.00 389 GLU A O 1
ATOM 3164 N N . LYS A 1 390 ? -11.427 2.781 23.878 1.00 83.75 390 LYS A N 1
ATOM 3165 C CA . LYS A 1 390 ? -11.370 2.909 25.335 1.00 83.75 390 LYS A CA 1
ATOM 3166 C C . LYS A 1 390 ? -12.676 3.437 25.934 1.00 83.75 390 LYS A C 1
ATOM 3168 O O . LYS A 1 390 ? -13.007 3.092 27.065 1.00 83.75 390 LYS A O 1
ATOM 3173 N N . GLU A 1 391 ? -13.410 4.285 25.223 1.00 84.25 391 GLU A N 1
ATOM 3174 C CA . GLU A 1 391 ? -14.733 4.745 25.656 1.00 84.25 391 GLU A CA 1
ATOM 3175 C C . GLU A 1 391 ? -15.785 3.640 25.522 1.00 84.25 391 GLU A C 1
ATOM 3177 O O . GLU A 1 391 ? -16.482 3.360 26.497 1.00 84.25 391 GLU A O 1
ATOM 3182 N N . LYS A 1 392 ? -15.827 2.929 24.388 1.00 80.25 392 LYS A N 1
ATOM 3183 C CA . LYS A 1 392 ? -16.752 1.802 24.164 1.00 80.25 392 LYS A CA 1
ATOM 3184 C C . LYS A 1 392 ? -16.590 0.699 25.208 1.00 80.25 392 LYS A C 1
ATOM 3186 O O . LYS A 1 392 ? -17.569 0.279 25.816 1.00 80.25 392 LYS A O 1
ATOM 3191 N N . SER A 1 393 ? -15.350 0.299 25.486 1.00 76.75 393 SER A N 1
ATOM 3192 C CA . SER A 1 393 ? -15.051 -0.720 26.505 1.00 76.75 393 SER A CA 1
ATOM 3193 C C . SER A 1 393 ? -15.483 -0.327 27.921 1.00 76.75 393 SER A C 1
ATOM 3195 O O . SER A 1 393 ? -15.848 -1.200 28.702 1.00 76.75 393 SER A O 1
ATOM 3197 N N . LYS A 1 394 ? -15.494 0.969 28.263 1.00 79.31 394 LYS A N 1
ATOM 3198 C CA . LYS A 1 394 ? -16.026 1.452 29.551 1.00 79.31 394 LYS A CA 1
ATOM 3199 C C . LYS A 1 394 ? -17.552 1.436 29.598 1.00 79.31 394 LYS A C 1
ATOM 3201 O O . LYS A 1 394 ? -18.117 1.237 30.669 1.00 79.31 394 LYS A O 1
ATOM 3206 N N . THR A 1 395 ? -18.214 1.687 28.470 1.00 75.56 395 THR A N 1
ATOM 3207 C CA . THR A 1 395 ? -19.680 1.684 28.375 1.00 75.56 395 THR A CA 1
ATOM 3208 C C . THR A 1 395 ? -20.253 0.265 28.372 1.00 75.56 395 THR A C 1
ATOM 3210 O O . THR A 1 395 ? -21.329 0.055 28.922 1.00 75.56 395 THR A O 1
ATOM 3213 N N . GLU A 1 396 ? -19.532 -0.710 27.812 1.00 68.94 396 GLU A N 1
ATOM 3214 C CA . GLU A 1 396 ? -19.926 -2.130 27.760 1.00 68.94 396 GLU A CA 1
ATOM 3215 C C . GLU A 1 396 ? -19.598 -2.925 29.034 1.00 68.94 396 GLU A C 1
ATOM 3217 O O . GLU A 1 396 ? -20.041 -4.063 29.175 1.00 68.94 396 GLU A O 1
ATOM 3222 N N . SER A 1 397 ? -18.898 -2.322 30.000 1.00 48.88 397 SER A N 1
ATOM 3223 C CA . SER A 1 397 ? -18.691 -2.884 31.337 1.00 48.88 397 SER A CA 1
ATOM 3224 C C . SER A 1 397 ? -19.571 -2.233 32.426 1.00 48.88 397 SER A C 1
ATOM 3226 O O . SER A 1 397 ? -19.018 -1.718 33.406 1.00 48.88 397 SER A O 1
ATOM 3228 N N . PRO A 1 398 ? -20.916 -2.195 32.322 1.00 47.94 398 PRO A N 1
ATOM 3229 C CA . PRO A 1 398 ? -21.738 -1.925 33.487 1.00 47.94 398 PRO A CA 1
ATOM 3230 C C . PRO A 1 398 ? -21.861 -3.224 34.300 1.00 47.94 398 PRO A C 1
ATOM 3232 O O . PRO A 1 398 ? -22.512 -4.160 33.854 1.00 47.94 398 PRO A O 1
ATOM 3235 N N . LEU A 1 399 ? -21.172 -3.239 35.450 1.00 40.69 399 LEU A N 1
ATOM 3236 C CA . LEU A 1 399 ? -21.382 -4.065 36.656 1.00 40.69 399 LEU A CA 1
ATOM 3237 C C . LEU A 1 399 ? -22.001 -5.466 36.502 1.00 40.69 399 LEU A C 1
ATOM 3239 O O . LEU A 1 399 ? -23.232 -5.561 36.300 1.00 40.69 399 LEU A O 1
#

Sequence (399 aa):
MIGKYRYEGDSRVGATLHHRLAGWIDREMQLSRLHEEILAHREALINCSMSYHQSQGSRRKMGTLNQSDARERNHKLLRDIARTQMNLNQEFMSPPSPRFTTLQKNYWAMVKSQLPLWEQDLGFRREETPVQKHRARQQQDQGFRREETSIKQHGASQHQQHHTSINLSRFICTCAVMVGLFITVEPQIWGLDGSSDNTATKSIAYRILWPLCFAIGFLPYGIMNVICEKELKKGESQSFSFITWTQIFQVVTMVMMFWADFIPQFGMASSPQNFIERLKNGLHCSYSSEAACGGLAWEAWLFYICYCFGNLFNFLLIQYAEGAVYASVVQAVVSPIAALFWSLFVFDEANLLFFWQPTFNETTAYTIAGLCLMVPGVVLYNYFSYTEEKEKSKTESPL